Protein AF-V5EPK4-F1 (afdb_monomer_lite)

pLDDT: mean 87.99, std 13.81, range [27.52, 98.75]

Sequence (619 aa):
MPSVQQSSTKQLAFAAEDIPKECLETVSDDYEMRPLAACDYNRGFNEVLACLVETPDLGEAAWKERFDAMVAAKGTYFPIVIVSKDTDKIVAMGTIVVELKFFRGLTRIGHVEDIVVNTRLHSKGLGKIIVETVKALAVSKGCSNIILNCSDEKKPTLKHPRTQNGFSGSPYTAPPLFQQPAPLCSFSFDETRKQWQDDRCKRYYRGPPPYNNRHPHQGRAPPVSGADLNYGLERFVRRDESVPEHLDALAASLQHRTESAASEKERDELDQERRKADVVTWRGIVTKICTAYEQSAEARFSDPLNLNAMMMDGTLYLEEFASASAMTEKQRKEDDPKMLRMGYYGYSFESYCTVETEAQTREPFRPTPQKNSPVSHPAGWSGDVNTNVQWCQVVKTKLGDNRLVIGGEVDAVERNPATGREELVELKTSMQMTSAQRNPGKAAMDQERFEKKLLKFFLQSYLLGISKIVVGFRDYHGFLTTHQDFETLRIPRMVRAGQPIAGQFDHAGKPLIREQSVWEPKDALGFGDQILSFIRKTISSYSAAETAAEGGVGHGKVQHPVFRVTFQSPFEQIEIRQLSEQEVLEEAQDGGRSGERVGFLPQSFHDFVQSRARTTTQP

Foldseek 3Di:
DDDDDDDDDWAFLDDFPLFDPVLQVVDDPQKGKGGDTLPQVVQCPQVFLCQVPPRDDPDSVVVNVVSVVSSVVPLFKTKMFMAGPVRRHTFWIKIWGWDWDPPPPGAIEIEIDSGTGRVVPPDPCVSVSRVVRSVVSCVSSRHPYYHYDDDPVPADWDFQPCVVPVDPDFPFPDAFDKFFWDFLFKWKFDLVLDIGRDCQLAWAFLAFDAQQADDPPCNPDDSQWGDQLCPQLVVAAEDDPVDDPWCANVLVNLLCSLVVDPDPVSSLVSVVLVLVFQEEEALVLLLLLLCLNQLAPPRPDWRWAKWKWWDDNNHIYITGFDDPVRVVVVVVQCPPPLSVSVVSSQQSNLQLGIESDLVVSPDDFQFACAPPDPDTHHGRGHYRGHPSIWMKTWIWMDQRPGTYTHIDTFSHWYQDPVPRDIATEAEEEDEDADACVVPVVRNVVSLLVVLSVLSSVLSSCRSNNHQKYKYFYDHPSRI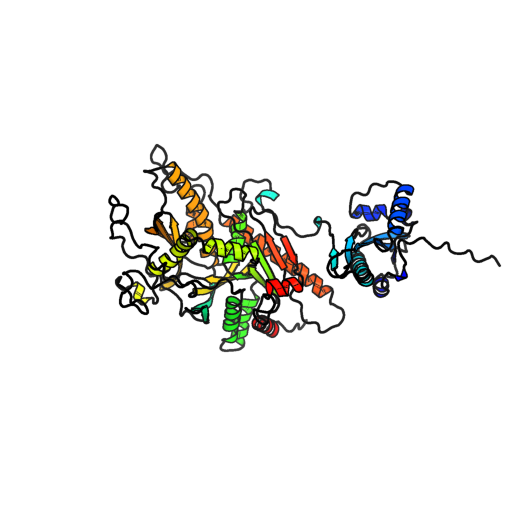GRDIDIDGSVCSQVQQAFQDFRPNDADPVRHGDGHHHGSDHSSNSSVSSVVVSVSVSVSVVVVLVVVVVVPPDDDPDDRATWMWIWIAGGVGTIIDIDTDDPVCQCVGLCVVVPNDDDRRNYHPVSSVSSVVSNDPPPDD

Radius of gyration: 31.85 Å; chains: 1; bounding box: 83×55×109 Å

Organism: Kalmanozyma brasiliensis (strain GHG001) (NCBI:txid1365824)

Secondary structure (DSSP, 8-state):
----PPP----BSS-GGGS-HHHHHTS-TTEEEEE-BTTGGGGTHHHHHTTTS------HHHHHHHHHHHHHSTTTEEEEEEEETTTTEEEEEEEEEEEE-SHHHH-EEEEEEEEEE-TTS--SSHHHHHHHHHHHHHHHTTEEEEEE---GGGS--EE-HHHHS--SS-S-SSPPPEEEEEEEEEEEE-TT--EESSSTT--EE--PPP--BPPTT-TTS-S-B--BTTTTGGGPBPP-TTS--TTHHHHHHHHHHHHT-SSHHHHHHHHHHHHT-SEEEEHHHHHHHHHGGG--TT-S----EEEEEEEETTEEEEEE---HHHHHHHHHHHHSHHHHHHHHHHHHHHHHHEESSGGGGGSPP-PBPPTT-SSPBPTT--S--BTT-EEEEEEEEEETTEEEEEEEE--EEEE-TTT--EEEEEEEEEEPPPPTTT-HHHHHHHHHHHHHHHHHHHHHHHHHT--EEEEEEE-TTSBEEEEEEEEGGGHHHHSSTTSEEEEEE-TTSPEEEPSS-S--HHHHHHHHHHHHHHHHHHHHHHHHHHHHH--SS--PPPP--EEEEEEPSS--EEEEEEPPHHHIIIIISGGGTT-SEETTEEHHHHHHHHHHSPP----

Structure (mmCIF, N/CA/C/O backbone):
data_AF-V5EPK4-F1
#
_entry.id   AF-V5EPK4-F1
#
loop_
_atom_site.group_PDB
_atom_site.id
_atom_site.type_symbol
_atom_site.label_atom_id
_atom_site.label_alt_id
_atom_site.label_comp_id
_atom_site.label_asym_id
_atom_site.label_entity_id
_atom_site.label_seq_id
_atom_site.pdbx_PDB_ins_code
_atom_site.Cartn_x
_atom_site.Cartn_y
_atom_site.Cartn_z
_atom_site.occupancy
_atom_site.B_iso_or_equiv
_atom_site.auth_seq_id
_atom_site.auth_comp_id
_atom_site.auth_asym_id
_atom_site.auth_atom_id
_atom_site.pdbx_PDB_model_num
ATOM 1 N N . MET A 1 1 ? -44.680 12.038 74.277 1.00 33.12 1 MET A N 1
ATOM 2 C CA . MET A 1 1 ? -44.237 12.410 72.920 1.00 33.12 1 MET A CA 1
ATOM 3 C C . MET A 1 1 ? -42.768 12.794 72.995 1.00 33.12 1 MET A C 1
ATOM 5 O O . MET A 1 1 ? -42.484 13.829 73.587 1.00 33.12 1 MET A O 1
ATOM 9 N N . PRO A 1 2 ? -41.836 11.954 72.521 1.00 34.66 2 PRO A N 1
ATOM 10 C CA . PRO A 1 2 ? -40.434 12.324 72.418 1.00 34.66 2 PRO A CA 1
ATOM 11 C C . PRO A 1 2 ? -40.189 13.092 71.115 1.00 34.66 2 PRO A C 1
ATOM 13 O O . PRO A 1 2 ? -40.781 12.802 70.078 1.00 34.66 2 PRO A O 1
ATOM 16 N N . SER A 1 3 ? -39.331 14.098 71.220 1.00 33.56 3 SER A N 1
ATOM 17 C CA . SER A 1 3 ? -38.898 15.023 70.179 1.00 33.56 3 SER A CA 1
ATOM 18 C C . SER A 1 3 ? -38.199 14.329 69.009 1.00 33.56 3 SER A C 1
ATOM 20 O O . SER A 1 3 ? -37.307 13.505 69.209 1.00 33.56 3 SER A O 1
ATOM 22 N N . VAL A 1 4 ? -38.565 14.744 67.797 1.00 39.53 4 VAL A N 1
ATOM 23 C CA . VAL A 1 4 ? -37.896 14.443 66.527 1.00 39.53 4 VAL A CA 1
ATOM 24 C C . VAL A 1 4 ? -36.414 14.827 66.623 1.00 39.53 4 VAL A C 1
ATOM 26 O O . VAL A 1 4 ? -36.082 16.004 66.749 1.00 39.53 4 VAL A O 1
ATOM 29 N N . GLN A 1 5 ? -35.522 13.833 66.586 1.00 35.41 5 GLN A N 1
ATOM 30 C CA . GLN A 1 5 ? -34.088 14.050 66.400 1.00 35.41 5 GLN A CA 1
ATOM 31 C C . GLN A 1 5 ? -33.848 14.592 64.987 1.00 35.41 5 GLN A C 1
ATOM 33 O O . GLN A 1 5 ? -34.225 13.970 63.995 1.00 35.41 5 GLN A O 1
ATOM 38 N N . GLN A 1 6 ? -33.220 15.765 64.911 1.00 35.62 6 GLN A N 1
ATOM 39 C CA . GLN A 1 6 ? -32.671 16.326 63.682 1.00 35.62 6 GLN A CA 1
ATOM 40 C C . GLN A 1 6 ? -31.650 15.346 63.089 1.00 35.62 6 GLN A C 1
ATOM 42 O O . GLN A 1 6 ? -30.649 15.013 63.722 1.00 35.62 6 GLN A O 1
ATOM 47 N N . SER A 1 7 ? -31.918 14.889 61.866 1.00 37.75 7 SER A N 1
ATOM 48 C CA . SER A 1 7 ? -30.961 14.180 61.020 1.00 37.75 7 SER A CA 1
ATOM 49 C C . SER A 1 7 ? -29.735 15.073 60.802 1.00 37.75 7 SER A C 1
ATOM 51 O O . SER A 1 7 ? -29.852 16.172 60.263 1.00 37.75 7 SER A O 1
ATOM 53 N N . SER A 1 8 ? -28.561 14.628 61.252 1.00 43.25 8 SER A N 1
ATOM 54 C CA . SER A 1 8 ? -27.290 15.280 60.946 1.00 43.25 8 SER A CA 1
ATOM 55 C C . SER A 1 8 ? -27.052 15.217 59.434 1.00 43.25 8 SER A C 1
ATOM 57 O O . SER A 1 8 ? -26.798 14.140 58.889 1.00 43.25 8 SER A O 1
ATOM 59 N N . THR A 1 9 ? -27.147 16.352 58.746 1.00 55.88 9 THR A N 1
ATOM 60 C CA . THR A 1 9 ? -26.858 16.473 57.312 1.00 55.88 9 THR A CA 1
ATOM 61 C C . THR A 1 9 ? -25.433 15.997 57.018 1.00 55.88 9 THR A C 1
ATOM 63 O O . THR A 1 9 ? -24.466 16.568 57.521 1.00 55.88 9 THR A O 1
ATOM 66 N N . LYS A 1 10 ? -25.302 14.930 56.220 1.00 78.00 10 LYS A N 1
ATOM 67 C CA . LYS A 1 10 ? -24.014 14.393 55.753 1.00 78.00 10 LYS A CA 1
ATOM 68 C C . LYS A 1 10 ? -23.284 15.465 54.927 1.00 78.00 10 LYS A C 1
ATOM 70 O O . LYS A 1 10 ? -23.889 16.051 54.033 1.00 78.00 10 LYS A O 1
ATOM 75 N N . GLN A 1 11 ? -21.998 15.713 55.191 1.00 92.50 11 GLN A N 1
ATOM 76 C CA . GLN A 1 11 ? -21.176 16.598 54.352 1.00 92.50 11 GLN A CA 1
ATOM 77 C C . GLN A 1 11 ? -20.850 15.878 53.036 1.00 92.50 11 GLN A C 1
ATOM 79 O O . GLN A 1 11 ? -20.139 14.872 53.044 1.00 92.50 11 GLN A O 1
ATOM 84 N N . LEU A 1 12 ? -21.382 16.385 51.925 1.00 95.62 12 LEU A N 1
ATOM 85 C CA . LEU A 1 12 ? -21.154 15.869 50.574 1.00 95.62 12 LEU A CA 1
ATOM 86 C C . LEU A 1 12 ? -20.041 16.647 49.863 1.00 95.62 12 LEU A C 1
ATOM 88 O O . LEU A 1 12 ? -19.821 17.823 50.154 1.00 95.62 12 LEU A O 1
ATOM 92 N N . ALA A 1 13 ? -19.366 15.993 48.914 1.00 95.25 13 ALA A N 1
ATOM 93 C CA . ALA A 1 13 ? -18.313 16.594 48.096 1.00 95.25 13 ALA A CA 1
ATOM 94 C C . ALA A 1 13 ? -18.831 17.766 47.241 1.00 95.25 13 ALA A C 1
ATOM 96 O O . ALA A 1 13 ? -18.125 18.748 47.025 1.00 95.25 13 ALA A O 1
ATOM 97 N N . PHE A 1 14 ? -20.082 17.667 46.786 1.00 95.50 14 PHE A N 1
ATOM 98 C CA . PHE A 1 14 ? -20.826 18.707 46.079 1.00 95.50 14 PHE A CA 1
ATOM 99 C C . PHE A 1 14 ? -22.342 18.504 46.283 1.00 95.50 14 PHE A C 1
ATOM 101 O O . PHE A 1 14 ? -22.757 17.534 46.922 1.00 95.50 14 PHE A O 1
ATOM 108 N N . ALA A 1 15 ? -23.167 19.435 45.795 1.00 94.12 15 ALA A N 1
ATOM 109 C CA . ALA A 1 15 ? -24.623 19.387 45.955 1.00 94.12 15 ALA A CA 1
ATOM 110 C C . ALA A 1 15 ? -25.222 18.178 45.213 1.00 94.12 15 ALA A C 1
ATOM 112 O O . ALA A 1 15 ? -24.902 17.945 44.051 1.00 94.12 15 ALA A O 1
ATOM 113 N N . ALA A 1 16 ? -26.095 17.404 45.862 1.00 93.38 16 ALA A N 1
ATOM 114 C CA . ALA A 1 16 ? -26.662 16.195 45.256 1.00 93.38 16 ALA A CA 1
ATOM 115 C C . ALA A 1 16 ? -27.528 16.510 44.025 1.00 93.38 16 ALA A C 1
ATOM 117 O O . ALA A 1 16 ? -27.591 15.716 43.091 1.00 93.38 16 ALA A O 1
ATOM 118 N N . GLU A 1 17 ? -28.139 17.694 44.006 1.00 92.62 17 GLU A N 1
ATOM 119 C CA . GLU A 1 17 ? -28.991 18.202 42.931 1.00 92.62 17 GLU A CA 1
ATOM 120 C C . GLU A 1 17 ? -28.216 18.501 41.641 1.00 92.62 17 GLU A C 1
ATOM 122 O O . GLU A 1 17 ? -28.827 18.664 40.587 1.00 92.62 17 GLU A O 1
ATOM 127 N N . ASP A 1 18 ? -26.883 18.572 41.714 1.00 92.75 18 ASP A N 1
ATOM 128 C CA . ASP A 1 18 ? -26.039 18.741 40.534 1.00 92.75 18 ASP A CA 1
ATOM 129 C C . ASP A 1 18 ? -25.988 17.476 39.668 1.00 92.75 18 ASP A C 1
ATOM 131 O O . ASP A 1 18 ? -25.695 17.579 38.476 1.00 92.75 18 ASP A O 1
ATOM 135 N N . ILE A 1 19 ? -26.259 16.296 40.242 1.00 94.19 19 ILE A N 1
ATOM 136 C CA . ILE A 1 19 ? -26.353 15.048 39.478 1.00 94.19 19 ILE A CA 1
ATOM 137 C C . ILE A 1 19 ? -27.656 15.084 38.660 1.00 94.19 19 ILE A C 1
ATOM 139 O O . ILE A 1 19 ? -28.734 15.202 39.252 1.00 94.19 19 ILE A O 1
ATOM 143 N N . PRO A 1 20 ? -27.602 14.964 37.318 1.00 91.81 20 PRO A N 1
ATOM 144 C CA . PRO A 1 20 ? -28.804 14.980 36.489 1.00 91.81 20 PRO A CA 1
ATOM 145 C C . PRO A 1 20 ? -29.807 13.895 36.904 1.00 91.81 20 PRO A C 1
ATOM 147 O O . PRO A 1 20 ? -29.438 12.740 37.126 1.00 91.81 20 PRO A O 1
ATOM 150 N N . LYS A 1 21 ? -31.094 14.260 36.994 1.00 90.88 21 LYS A N 1
ATOM 151 C CA . LYS A 1 21 ? -32.163 13.356 37.464 1.00 90.88 21 LYS A CA 1
ATOM 152 C C . LYS A 1 21 ? -32.293 12.098 36.608 1.00 90.88 21 LYS A C 1
ATOM 154 O O . LYS A 1 21 ? -32.414 11.009 37.153 1.00 90.88 21 LYS A O 1
ATOM 159 N N . GLU A 1 22 ? -32.181 12.254 35.293 1.00 89.75 22 GLU A N 1
ATOM 160 C CA . GLU A 1 22 ? -32.171 11.150 34.328 1.00 89.75 22 GLU A CA 1
ATOM 161 C C . GLU A 1 22 ? -31.092 10.103 34.636 1.00 89.75 22 GLU A C 1
ATOM 163 O O . GLU A 1 22 ? -31.339 8.912 34.492 1.00 89.75 22 GLU A O 1
ATOM 168 N N . CYS A 1 23 ? -29.924 10.512 35.144 1.00 88.75 23 CYS A N 1
ATOM 169 C CA . CYS A 1 23 ? -28.870 9.580 35.534 1.00 88.75 23 CYS A CA 1
ATOM 170 C C . CYS A 1 23 ? -29.236 8.801 36.805 1.00 88.75 23 CYS A C 1
ATOM 172 O O . CYS A 1 23 ? -28.946 7.609 36.894 1.00 88.75 23 CYS A O 1
ATOM 174 N N . LEU A 1 24 ? -29.895 9.444 37.777 1.00 89.06 24 LEU A N 1
ATOM 175 C CA . LEU A 1 24 ? -30.353 8.786 39.009 1.00 89.06 24 LEU A CA 1
ATOM 176 C C . LEU A 1 24 ? -31.387 7.689 38.717 1.00 89.06 24 LEU A C 1
ATOM 178 O O . LEU A 1 24 ? -31.354 6.643 39.358 1.00 89.06 24 LEU A O 1
ATOM 182 N N . GLU A 1 25 ? -32.247 7.892 37.718 1.00 89.50 25 GLU A N 1
ATOM 183 C CA . GLU A 1 25 ? -33.280 6.933 37.297 1.00 89.50 25 GLU A CA 1
ATOM 184 C C . GLU A 1 25 ? -32.710 5.685 36.596 1.00 89.50 25 GLU A C 1
ATOM 186 O O . GLU A 1 25 ? -33.386 4.661 36.510 1.00 89.50 25 GLU A O 1
ATOM 191 N N . THR A 1 26 ? -31.456 5.726 36.123 1.00 87.12 26 THR A N 1
ATOM 192 C CA . THR A 1 26 ? -30.797 4.555 35.505 1.00 87.12 26 THR A CA 1
ATOM 193 C C . THR A 1 26 ? -30.288 3.527 36.516 1.00 87.12 26 THR A C 1
ATOM 195 O O . THR A 1 26 ? -29.920 2.410 36.143 1.00 87.12 26 THR A O 1
ATOM 198 N N . VAL A 1 27 ? -30.240 3.895 37.796 1.00 86.69 27 VAL A N 1
ATOM 199 C CA . VAL A 1 27 ? -29.730 3.055 38.878 1.00 86.69 27 VAL A CA 1
ATOM 200 C C . VAL A 1 27 ? -30.884 2.227 39.440 1.00 86.69 27 VAL A C 1
ATOM 202 O O . VAL A 1 27 ? -31.911 2.775 39.822 1.00 86.69 27 VAL A O 1
ATOM 205 N N . SER A 1 28 ? -30.730 0.899 39.506 1.00 86.69 28 SER A N 1
ATOM 206 C CA . SER A 1 28 ? -31.775 0.032 40.072 1.00 86.69 28 SER A CA 1
ATOM 207 C C . SER A 1 28 ? -32.032 0.336 41.549 1.00 86.69 28 SER A C 1
ATOM 209 O O . SER A 1 28 ? -31.100 0.703 42.266 1.00 86.69 28 SER A O 1
ATOM 211 N N . ASP A 1 29 ? -33.241 0.039 42.030 1.00 88.31 29 ASP A N 1
ATOM 212 C CA . ASP A 1 29 ? -33.670 0.302 43.412 1.00 88.31 29 ASP A CA 1
ATOM 213 C C . ASP A 1 29 ? -32.755 -0.289 44.499 1.00 88.31 29 ASP A C 1
ATOM 215 O O . ASP A 1 29 ? -32.713 0.247 45.605 1.00 88.31 29 ASP A O 1
ATOM 219 N N . ASP A 1 30 ? -31.977 -1.328 44.187 1.00 89.25 30 ASP A N 1
ATOM 220 C CA . ASP A 1 30 ? -30.985 -1.946 45.082 1.00 89.25 30 ASP A CA 1
ATOM 221 C C . ASP A 1 30 ? -29.797 -1.023 45.437 1.00 89.25 30 ASP A C 1
ATOM 223 O O . ASP A 1 30 ? -29.052 -1.288 46.386 1.00 89.25 30 ASP A O 1
ATOM 227 N N . TYR A 1 31 ? -29.586 0.057 44.680 1.00 92.12 31 TYR A N 1
ATOM 228 C CA . TYR A 1 31 ? -28.440 0.950 44.837 1.00 92.12 31 TYR A CA 1
ATOM 229 C C . TYR A 1 31 ? -28.855 2.408 45.054 1.00 92.12 31 TYR A C 1
ATOM 231 O O . TYR A 1 31 ? -29.970 2.835 44.757 1.00 92.12 31 TYR A O 1
ATOM 239 N N . GLU A 1 32 ? -27.929 3.188 45.601 1.00 94.31 32 GLU A N 1
ATOM 240 C CA . GLU A 1 32 ? -28.029 4.635 45.768 1.00 94.31 32 GLU A CA 1
ATOM 241 C C . GLU A 1 32 ? -26.820 5.294 45.094 1.00 94.31 32 GLU A C 1
ATOM 243 O O . GLU A 1 32 ? -25.683 5.051 45.499 1.00 94.31 32 GLU A O 1
ATOM 248 N N . MET A 1 33 ? -27.053 6.135 44.084 1.00 95.44 33 MET A N 1
ATOM 249 C CA . MET A 1 33 ? -26.015 6.985 43.495 1.00 95.44 33 MET A CA 1
ATOM 250 C C . MET A 1 33 ? -26.058 8.380 44.115 1.00 95.44 33 MET A C 1
ATOM 252 O O . MET A 1 33 ? -27.122 8.993 44.190 1.00 95.44 33 MET A O 1
ATOM 256 N N . ARG A 1 34 ? -24.903 8.889 44.554 1.00 96.25 34 ARG A N 1
ATOM 257 C CA . ARG A 1 34 ? -24.788 10.207 45.196 1.00 96.25 34 ARG A CA 1
ATOM 258 C C . ARG A 1 34 ? -23.353 10.750 45.155 1.00 96.25 34 ARG A C 1
ATOM 260 O O . ARG A 1 34 ? -22.426 9.985 44.879 1.00 96.25 34 ARG A O 1
ATOM 267 N N . PRO A 1 35 ? -23.128 12.036 45.485 1.00 97.31 35 PRO A N 1
ATOM 268 C CA . PRO A 1 35 ? -21.781 12.542 45.725 1.00 97.31 35 PRO A CA 1
ATOM 269 C C . PRO A 1 35 ? -21.079 11.776 46.857 1.00 97.31 35 PRO A C 1
ATOM 271 O O . PRO A 1 35 ? -21.729 11.294 47.797 1.00 97.31 35 PRO A O 1
ATOM 274 N N . LEU A 1 36 ? -19.747 11.704 46.791 1.00 96.69 36 LEU A N 1
ATOM 275 C CA . LEU A 1 36 ? -18.919 11.189 47.884 1.00 96.69 36 LEU A CA 1
ATOM 276 C C . LEU A 1 36 ? -19.200 11.979 49.174 1.00 96.69 36 LEU A C 1
ATOM 278 O O . LEU A 1 36 ? -19.302 13.206 49.148 1.00 96.69 36 LEU A O 1
ATOM 282 N N . ALA A 1 37 ? -19.323 11.289 50.302 1.00 95.75 37 ALA A N 1
ATOM 283 C CA . ALA A 1 37 ? -19.610 11.880 51.605 1.00 95.75 37 ALA A CA 1
ATOM 284 C C . ALA A 1 37 ? -18.423 11.739 52.557 1.00 95.75 37 ALA A C 1
ATOM 286 O O . ALA A 1 37 ? -17.725 10.733 52.531 1.00 95.75 37 ALA A O 1
ATOM 287 N N . ALA A 1 38 ? -18.268 12.683 53.488 1.00 92.94 38 ALA A N 1
ATOM 288 C CA . ALA A 1 38 ? -17.193 12.696 54.487 1.00 92.94 38 ALA A CA 1
ATOM 289 C C . ALA A 1 38 ? -17.141 11.456 55.410 1.00 92.94 38 ALA A C 1
ATOM 291 O O . ALA A 1 38 ? -16.162 11.263 56.117 1.00 92.94 38 ALA A O 1
ATOM 292 N N . CYS A 1 39 ? -18.192 10.636 55.459 1.00 90.88 39 CYS A N 1
ATOM 293 C CA . CYS A 1 39 ? -18.234 9.409 56.261 1.00 90.88 39 CYS A CA 1
ATOM 294 C C . CYS A 1 39 ? -17.989 8.129 55.441 1.00 90.88 39 CYS A C 1
ATOM 296 O O . CYS A 1 39 ? -18.067 7.027 55.987 1.00 90.88 39 CYS A O 1
ATOM 298 N N . ASP A 1 40 ? -17.686 8.257 54.146 1.00 94.31 40 ASP A N 1
ATOM 299 C CA . ASP A 1 40 ? -17.531 7.123 53.230 1.00 94.31 40 ASP A CA 1
ATOM 300 C C . ASP A 1 40 ? -16.226 6.339 53.414 1.00 94.31 40 ASP A C 1
ATOM 302 O O . ASP A 1 40 ? -16.119 5.224 52.899 1.00 94.31 40 ASP A O 1
ATOM 306 N N . TYR A 1 41 ? -15.286 6.849 54.217 1.00 91.56 41 TYR A N 1
ATOM 307 C CA . TYR A 1 41 ? -14.098 6.106 54.648 1.00 91.56 41 TYR A CA 1
ATOM 308 C C . TYR A 1 41 ? -14.464 4.699 55.161 1.00 91.56 41 TYR A C 1
ATOM 310 O O . TYR A 1 41 ? -13.964 3.691 54.664 1.00 91.56 41 TYR A O 1
ATOM 318 N N . ASN A 1 42 ? -15.454 4.612 56.058 1.00 89.69 42 ASN A N 1
ATOM 319 C CA . ASN A 1 42 ? -15.895 3.352 56.673 1.00 89.69 42 ASN A CA 1
ATOM 320 C C . ASN A 1 42 ? -16.788 2.484 55.753 1.00 89.69 42 ASN A C 1
ATOM 322 O O . ASN A 1 42 ? -17.117 1.333 56.072 1.00 89.69 42 ASN A O 1
ATOM 326 N N . ARG A 1 43 ? -17.173 3.005 54.581 1.00 91.94 43 ARG A N 1
ATOM 327 C CA . ARG A 1 43 ? -18.036 2.322 53.601 1.00 91.94 43 ARG A CA 1
ATOM 328 C C . ARG A 1 43 ? -17.261 1.599 52.498 1.00 91.94 43 ARG A C 1
ATOM 330 O O . ARG A 1 43 ? -17.871 1.150 51.532 1.00 91.94 43 ARG A O 1
ATOM 337 N N . GLY A 1 44 ? -15.950 1.431 52.664 1.00 88.50 44 GLY A N 1
ATOM 338 C CA . GLY A 1 44 ? -15.115 0.659 51.741 1.00 88.50 44 GLY A CA 1
ATOM 339 C C . GLY A 1 44 ? -14.637 1.453 50.524 1.00 88.50 44 GLY A C 1
ATOM 340 O O . GLY A 1 44 ? -14.362 0.857 49.490 1.00 88.50 44 GLY A O 1
ATOM 341 N N . PHE A 1 45 ? -14.518 2.784 50.621 1.00 90.81 45 PHE A N 1
ATOM 342 C CA . PHE A 1 45 ? -13.989 3.612 49.528 1.00 90.81 45 PHE A CA 1
ATOM 343 C C . PHE A 1 45 ? -12.615 3.118 49.039 1.00 90.81 45 PHE A C 1
ATOM 345 O O . PHE A 1 45 ? -12.445 2.843 47.853 1.00 90.81 45 PHE A O 1
ATOM 352 N N . ASN A 1 46 ? -11.664 2.918 49.961 1.00 89.31 46 ASN A N 1
ATOM 353 C CA . ASN A 1 46 ? -10.322 2.424 49.631 1.00 89.31 46 ASN A CA 1
ATOM 354 C C . ASN A 1 46 ? -10.355 0.999 49.050 1.00 89.31 46 ASN A C 1
ATOM 356 O O . ASN A 1 46 ? -9.575 0.686 48.160 1.00 89.31 46 ASN A O 1
ATOM 360 N N . GLU A 1 47 ? -11.277 0.144 49.507 1.00 88.69 47 GLU A N 1
ATOM 361 C CA . GLU A 1 47 ? -11.439 -1.229 48.996 1.00 88.69 47 GLU A CA 1
ATOM 362 C C . GLU A 1 47 ? -11.895 -1.235 47.529 1.00 88.69 47 GLU A C 1
ATOM 364 O O . GLU A 1 47 ? -11.438 -2.053 46.728 1.00 88.69 47 GLU A O 1
ATOM 369 N N . VAL A 1 48 ? -12.788 -0.311 47.167 1.00 89.44 48 VAL A N 1
ATOM 370 C CA . VAL A 1 48 ? -13.260 -0.142 45.790 1.00 89.44 48 VAL A CA 1
ATOM 371 C C . VAL A 1 48 ? -12.168 0.469 44.922 1.00 89.44 48 VAL A C 1
ATOM 373 O O . VAL A 1 48 ? -11.902 -0.055 43.845 1.00 89.44 48 VAL A O 1
ATOM 376 N N . LEU A 1 49 ? -11.490 1.518 45.395 1.00 88.56 49 LEU A N 1
ATOM 377 C CA . LEU A 1 49 ? -10.394 2.155 44.660 1.00 88.56 49 LEU A CA 1
ATOM 378 C C . LEU A 1 49 ? -9.207 1.199 44.438 1.00 88.56 49 LEU A C 1
ATOM 380 O O . LEU A 1 49 ? -8.610 1.203 43.363 1.00 88.56 49 LEU A O 1
ATOM 384 N N . ALA A 1 50 ? -8.947 0.290 45.384 1.00 87.50 50 ALA A N 1
ATOM 385 C CA . ALA A 1 50 ? -7.945 -0.768 45.250 1.00 87.50 50 ALA A CA 1
ATOM 386 C C . ALA A 1 50 ? -8.216 -1.747 44.089 1.00 87.50 50 ALA A C 1
ATOM 388 O O . ALA A 1 50 ? -7.318 -2.483 43.683 1.00 87.50 50 ALA A O 1
ATOM 389 N N . CYS A 1 51 ? -9.432 -1.764 43.527 1.00 82.69 51 CYS A N 1
ATOM 390 C CA . CYS A 1 51 ? -9.732 -2.513 42.303 1.00 82.69 51 CYS A CA 1
ATOM 391 C C . CYS A 1 51 ? -9.193 -1.827 41.031 1.00 82.69 51 CYS A C 1
ATOM 393 O O . CYS A 1 51 ? -9.180 -2.460 39.976 1.00 82.69 51 CYS A O 1
ATOM 395 N N . LEU A 1 52 ? -8.792 -0.552 41.113 1.00 79.88 52 LEU A N 1
ATOM 396 C CA . LEU A 1 52 ? -8.221 0.232 40.014 1.00 79.88 52 LEU A CA 1
ATOM 397 C C . LEU A 1 52 ? -6.696 0.339 40.110 1.00 79.88 52 LEU A C 1
ATOM 399 O O . LEU A 1 52 ? -6.012 0.184 39.104 1.00 79.88 52 LEU A O 1
ATOM 403 N N . VAL A 1 53 ? -6.171 0.623 41.303 1.00 78.81 53 VAL A N 1
ATOM 404 C CA . VAL A 1 53 ? -4.741 0.871 41.540 1.00 78.81 53 VAL A CA 1
ATOM 405 C C . VAL A 1 53 ? -4.361 0.507 42.973 1.00 78.81 53 VAL A C 1
ATOM 407 O O . VAL A 1 53 ? -5.205 0.550 43.868 1.00 78.81 53 VAL A O 1
ATOM 410 N N . GLU A 1 54 ? -3.092 0.167 43.217 1.00 83.62 54 GLU A N 1
ATOM 411 C CA . GLU A 1 54 ? -2.587 -0.046 44.576 1.00 83.62 54 GLU A CA 1
ATOM 412 C C . GLU A 1 54 ? -2.889 1.180 45.454 1.00 83.62 54 GLU A C 1
ATOM 414 O O . GLU A 1 54 ? -2.406 2.283 45.208 1.00 83.62 54 GLU A O 1
ATOM 419 N N . THR A 1 55 ? -3.733 0.975 46.467 1.00 85.69 55 THR A N 1
ATOM 420 C CA . THR A 1 55 ? -4.267 2.042 47.321 1.00 85.69 55 THR A CA 1
ATOM 421 C C . THR A 1 55 ? -3.947 1.710 48.780 1.00 85.69 55 THR A C 1
ATOM 423 O O . THR A 1 55 ? -4.731 1.017 49.433 1.00 85.69 55 THR A O 1
ATOM 426 N N . PRO A 1 56 ? -2.783 2.137 49.306 1.00 87.06 56 PRO A N 1
ATOM 427 C CA . PRO A 1 56 ? -2.442 1.924 50.707 1.00 87.06 56 PRO A CA 1
ATOM 428 C C . PRO A 1 56 ? -3.375 2.736 51.612 1.00 87.06 56 PRO A C 1
ATOM 430 O O . PRO A 1 56 ? -3.636 3.913 51.357 1.00 87.06 56 PRO A O 1
ATOM 433 N N . ASP A 1 57 ? -3.864 2.120 52.688 1.00 89.94 57 ASP A N 1
ATOM 434 C CA . ASP A 1 57 ? -4.666 2.825 53.686 1.00 89.94 57 ASP A CA 1
ATOM 435 C C . ASP A 1 57 ? -3.766 3.694 54.576 1.00 89.94 57 ASP A C 1
ATOM 437 O O . ASP A 1 57 ? -2.934 3.189 55.333 1.00 89.94 57 ASP A O 1
ATOM 441 N N . LEU A 1 58 ? -3.927 5.013 54.464 1.00 90.81 58 LEU A N 1
ATOM 442 C CA . LEU A 1 58 ? -3.184 6.013 55.235 1.00 90.81 58 LEU A CA 1
ATOM 443 C C . LEU A 1 58 ? -3.940 6.476 56.497 1.00 90.81 58 LEU A C 1
ATOM 445 O O . LEU A 1 58 ? -3.456 7.354 57.213 1.00 90.81 58 LEU A O 1
ATOM 449 N N . GLY A 1 59 ? -5.112 5.895 56.779 1.00 93.44 59 GLY A N 1
ATOM 450 C CA . GLY A 1 59 ? -5.948 6.205 57.936 1.00 93.44 59 GLY A CA 1
ATOM 451 C C . GLY A 1 59 ? -7.003 7.294 57.695 1.00 93.44 59 GLY A C 1
ATOM 452 O O . GLY A 1 59 ? -6.879 8.150 56.814 1.00 93.44 59 GLY A O 1
ATOM 453 N N . GLU A 1 60 ? -8.042 7.294 58.539 1.00 93.06 60 GLU A N 1
ATOM 454 C CA . GLU A 1 60 ? -9.228 8.163 58.419 1.00 93.06 60 GLU A CA 1
ATOM 455 C C . GLU A 1 60 ? -8.888 9.660 58.430 1.00 93.06 60 GLU A C 1
ATOM 457 O O . GLU A 1 60 ? -9.492 10.440 57.695 1.00 93.06 60 GLU A O 1
ATOM 462 N N . ALA A 1 61 ? -7.888 10.068 59.218 1.00 92.81 61 ALA A N 1
ATOM 463 C CA . ALA A 1 61 ? -7.460 11.464 59.298 1.00 92.81 61 ALA A CA 1
ATOM 464 C C . ALA A 1 61 ? -6.897 11.977 57.960 1.00 92.81 61 ALA A C 1
ATOM 466 O O . ALA A 1 61 ? -7.303 13.042 57.496 1.00 92.81 61 ALA A O 1
ATOM 467 N N . ALA A 1 62 ? -6.022 11.199 57.312 1.00 93.50 62 ALA A N 1
ATOM 468 C CA . ALA A 1 62 ? -5.443 11.547 56.014 1.00 93.50 62 ALA A CA 1
ATOM 469 C C . ALA A 1 62 ? -6.504 11.532 54.901 1.00 93.50 62 ALA A C 1
ATOM 471 O O . ALA A 1 62 ? -6.522 12.402 54.026 1.00 93.50 62 ALA A O 1
ATOM 472 N N . TRP A 1 63 ? -7.432 10.572 54.958 1.00 93.88 63 TRP A N 1
ATOM 473 C CA . TRP A 1 63 ? -8.575 10.523 54.048 1.00 93.88 63 TRP A CA 1
ATOM 474 C C . TRP A 1 63 ? -9.468 11.765 54.201 1.00 93.88 63 TRP A C 1
ATOM 476 O O . TRP A 1 63 ? -9.834 12.392 53.205 1.00 93.88 63 TRP A O 1
ATOM 486 N N . LYS A 1 64 ? -9.771 12.173 55.442 1.00 94.44 64 LYS A N 1
ATOM 487 C CA . LYS A 1 64 ? -10.616 13.341 55.727 1.00 94.44 64 LYS A CA 1
ATOM 488 C C . LYS A 1 64 ? -9.957 14.640 55.275 1.00 94.44 64 LYS A C 1
ATOM 490 O O . LYS A 1 64 ? -10.631 15.474 54.677 1.00 94.44 64 LYS A O 1
ATOM 495 N N . GLU A 1 65 ? -8.651 14.782 55.493 1.00 96.06 65 GLU A N 1
ATOM 496 C CA . GLU A 1 65 ? -7.865 15.911 54.986 1.00 96.06 65 GLU A CA 1
ATOM 497 C C . GLU A 1 65 ? -7.956 16.011 53.455 1.00 96.06 65 GLU A C 1
ATOM 499 O O . GLU A 1 65 ? -8.208 17.090 52.910 1.00 96.06 65 GLU A O 1
ATOM 504 N N . ARG A 1 66 ? -7.834 14.879 52.745 1.00 95.38 66 ARG A N 1
ATOM 505 C CA . ARG A 1 66 ? -7.986 14.835 51.283 1.00 95.38 66 ARG A CA 1
ATOM 506 C C . ARG A 1 66 ? -9.396 15.225 50.839 1.00 95.38 66 ARG A C 1
ATOM 508 O O . ARG A 1 66 ? -9.531 16.020 49.909 1.00 95.38 66 ARG A O 1
ATOM 515 N N . PHE A 1 67 ? -10.423 14.682 51.490 1.00 95.94 67 PHE A N 1
ATOM 516 C CA . PHE A 1 67 ? -11.819 15.010 51.205 1.00 95.94 67 PHE A CA 1
ATOM 517 C C . PHE A 1 67 ? -12.088 16.512 51.391 1.00 95.94 67 PHE A C 1
ATOM 519 O O . PHE A 1 67 ? -12.663 17.154 50.512 1.00 95.94 67 PHE A O 1
ATOM 526 N N . ASP A 1 68 ? -11.609 17.099 52.490 1.00 96.12 68 ASP A N 1
ATOM 527 C CA . ASP A 1 68 ? -11.786 18.525 52.775 1.00 96.12 68 ASP A CA 1
ATOM 528 C C . ASP A 1 68 ? -11.064 19.415 51.759 1.00 96.12 68 ASP A C 1
ATOM 530 O O . ASP A 1 68 ? -11.617 20.430 51.330 1.00 96.12 68 ASP A O 1
ATOM 534 N N . ALA A 1 69 ? -9.872 19.016 51.305 1.00 96.88 69 ALA A N 1
ATOM 535 C CA . ALA A 1 69 ? -9.160 19.717 50.240 1.00 96.88 69 ALA A CA 1
ATOM 536 C C . ALA A 1 69 ? -9.936 19.698 48.908 1.00 96.88 69 ALA A C 1
ATOM 538 O O . ALA A 1 69 ? -9.997 20.719 48.219 1.00 96.88 69 ALA A O 1
ATOM 539 N N . MET A 1 70 ? -10.569 18.570 48.556 1.00 95.50 70 MET A N 1
ATOM 540 C CA . MET A 1 70 ? -11.417 18.469 47.358 1.00 95.50 70 MET A CA 1
ATOM 541 C C . MET A 1 70 ? -12.660 19.360 47.463 1.00 95.50 70 MET A C 1
ATOM 543 O O . MET A 1 70 ? -12.969 20.086 46.520 1.00 95.50 70 MET A O 1
ATOM 547 N N . VAL A 1 71 ? -13.331 19.371 48.621 1.00 95.31 71 VAL A N 1
ATOM 548 C CA . VAL A 1 71 ? -14.487 20.248 48.888 1.00 95.31 71 VAL A CA 1
ATOM 549 C C . VAL A 1 71 ? -14.097 21.729 48.829 1.00 95.31 71 VAL A C 1
ATOM 551 O O . VAL A 1 71 ? -14.855 22.561 48.322 1.00 95.31 71 VAL A O 1
ATOM 554 N N . ALA A 1 72 ? -12.912 22.082 49.334 1.00 95.62 72 ALA A N 1
ATOM 555 C CA . ALA A 1 72 ? -12.401 23.450 49.302 1.00 95.62 72 ALA A CA 1
ATOM 556 C C . ALA A 1 72 ? -12.097 23.935 47.871 1.00 95.62 72 ALA A C 1
ATOM 558 O O . ALA A 1 72 ? -12.271 25.121 47.575 1.00 95.62 72 ALA A O 1
ATOM 559 N N . ALA A 1 73 ? -11.710 23.029 46.966 1.00 94.56 73 ALA A N 1
ATOM 560 C CA . ALA A 1 73 ? -11.482 23.292 45.545 1.00 94.56 73 ALA A CA 1
ATOM 561 C C . ALA A 1 73 ? -12.804 23.388 44.752 1.00 94.56 73 ALA A C 1
ATOM 563 O O . ALA A 1 73 ? -13.080 22.615 43.827 1.00 94.56 73 ALA A O 1
ATOM 564 N N . LYS A 1 74 ? -13.641 24.363 45.127 1.00 91.25 74 LYS A N 1
ATOM 565 C CA . LYS A 1 74 ? -14.988 24.567 44.575 1.00 91.25 74 LYS A CA 1
ATOM 566 C C . LYS A 1 74 ? -14.991 24.576 43.047 1.00 91.25 74 LYS A C 1
ATOM 568 O O . LYS A 1 74 ? -14.255 25.329 42.416 1.00 91.25 74 LYS A O 1
ATOM 573 N N . GLY A 1 75 ? -15.872 23.766 42.466 1.00 91.00 75 GLY A N 1
ATOM 574 C CA . GLY A 1 75 ? -16.058 23.681 41.018 1.00 91.00 75 GLY A CA 1
ATOM 575 C C . GLY A 1 75 ? -14.988 22.880 40.274 1.00 91.00 75 GLY A C 1
ATOM 576 O O . GLY A 1 75 ? -15.018 22.893 39.050 1.00 91.00 75 GLY A O 1
ATOM 577 N N . THR A 1 76 ? -14.071 22.210 40.983 1.00 95.81 76 THR A N 1
ATOM 578 C CA . THR A 1 76 ? -12.981 21.430 40.370 1.00 95.81 76 THR A CA 1
ATOM 579 C C . THR A 1 76 ? -13.256 19.929 40.408 1.00 95.81 76 THR A C 1
ATOM 581 O O . THR A 1 76 ? -13.185 19.290 39.368 1.00 95.81 76 THR A O 1
ATOM 584 N N . TYR A 1 77 ? -13.588 19.357 41.569 1.00 96.75 77 TYR A N 1
ATOM 585 C CA . TYR A 1 77 ? -13.738 17.906 41.738 1.00 96.75 77 TYR A CA 1
ATOM 586 C C . TYR A 1 77 ? -15.193 17.520 41.985 1.00 96.75 77 TYR A C 1
ATOM 588 O O . TYR A 1 77 ? -15.835 18.063 42.884 1.00 96.75 77 TYR A O 1
ATOM 596 N N . PHE A 1 78 ? -15.687 16.534 41.237 1.00 96.88 78 PHE A N 1
ATOM 597 C CA . PHE A 1 78 ? -17.033 15.994 41.412 1.00 96.88 78 PHE A CA 1
ATOM 598 C C . PHE A 1 78 ? -17.001 14.457 41.503 1.00 96.88 78 PHE A C 1
ATOM 600 O O . PHE A 1 78 ? -17.313 13.768 40.528 1.00 96.88 78 PHE A O 1
ATOM 607 N N . PRO A 1 79 ? -16.587 13.901 42.657 1.00 96.75 79 PRO A N 1
ATOM 608 C CA . PRO A 1 79 ? -16.559 12.460 42.885 1.00 96.75 79 PRO A CA 1
ATOM 609 C C . PRO A 1 79 ? -17.960 11.910 43.195 1.00 96.75 79 PRO A C 1
ATOM 611 O O . PRO A 1 79 ? -18.635 12.356 44.129 1.00 96.75 79 PRO A O 1
ATOM 614 N N . ILE A 1 80 ? -18.381 10.910 42.429 1.00 96.56 80 ILE A N 1
ATOM 615 C CA . ILE A 1 80 ? -19.661 10.205 42.547 1.00 96.56 80 ILE A CA 1
ATOM 616 C C . ILE A 1 80 ? -19.398 8.787 43.042 1.00 96.56 80 ILE A C 1
ATOM 618 O O . ILE A 1 80 ? -18.438 8.140 42.625 1.00 96.56 80 ILE A O 1
ATOM 622 N N . VAL A 1 81 ? -20.278 8.288 43.907 1.00 96.19 81 VAL A N 1
ATOM 623 C CA . VAL A 1 81 ? -20.266 6.906 44.388 1.00 96.19 81 VAL A CA 1
ATOM 624 C C . VAL A 1 81 ? -21.628 6.250 44.187 1.00 96.19 81 VAL A C 1
ATOM 626 O O . VAL A 1 81 ? -22.668 6.907 44.258 1.00 96.19 81 VAL A O 1
ATOM 629 N N . ILE A 1 82 ? -21.617 4.936 43.975 1.00 94.69 82 ILE A N 1
ATOM 630 C CA . ILE A 1 82 ? -22.800 4.078 44.057 1.00 94.69 82 ILE A CA 1
ATOM 631 C C . ILE A 1 82 ? -22.645 3.191 45.288 1.00 94.69 82 ILE A C 1
ATOM 633 O O . ILE A 1 82 ? -21.643 2.487 45.437 1.00 94.69 82 ILE A O 1
ATOM 637 N N . VAL A 1 83 ? -23.644 3.224 46.163 1.00 93.88 83 VAL A N 1
ATOM 638 C CA . VAL A 1 83 ? -23.716 2.459 47.410 1.00 93.88 83 VAL A CA 1
ATOM 639 C C . VAL A 1 83 ? -24.763 1.361 47.260 1.00 93.88 83 VAL A C 1
ATOM 641 O O . VAL A 1 83 ? -25.869 1.608 46.787 1.00 93.88 83 VAL A O 1
ATOM 644 N N . SER A 1 84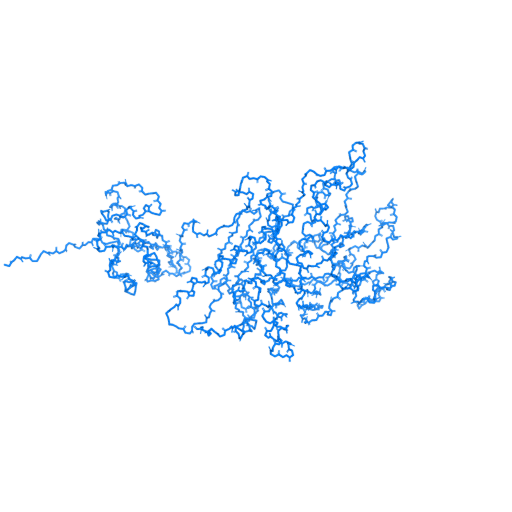 ? -24.421 0.143 47.667 1.00 91.88 84 SER A N 1
ATOM 645 C CA . SER A 1 84 ? -25.373 -0.964 47.804 1.00 91.88 84 SER A CA 1
ATOM 646 C C . SER A 1 84 ? -26.222 -0.765 49.055 1.00 91.88 84 SER A C 1
ATOM 648 O O . SER A 1 84 ? -25.668 -0.656 50.152 1.00 91.88 84 SER A O 1
ATOM 650 N N . LYS A 1 85 ? -27.554 -0.732 48.914 1.00 90.69 85 LYS A N 1
ATOM 651 C CA . LYS A 1 85 ? -28.464 -0.555 50.059 1.00 90.69 85 LYS A CA 1
ATOM 652 C C . LYS A 1 85 ? -28.462 -1.766 50.992 1.00 90.69 85 LYS A C 1
ATOM 654 O O . LYS A 1 85 ? -28.593 -1.590 52.199 1.00 90.69 85 LYS A O 1
ATOM 659 N N . ASP A 1 86 ? -28.236 -2.963 50.453 1.00 89.75 86 ASP A N 1
ATOM 660 C CA . ASP A 1 86 ? -28.217 -4.210 51.228 1.00 89.75 86 ASP A CA 1
ATOM 661 C C . ASP A 1 86 ? -27.000 -4.317 52.152 1.00 89.75 86 ASP A C 1
ATOM 663 O O . ASP A 1 86 ? -27.087 -4.849 53.257 1.00 89.75 86 ASP A O 1
ATOM 667 N N . THR A 1 87 ? -25.842 -3.831 51.696 1.00 89.75 87 THR A N 1
ATOM 668 C CA . THR A 1 87 ? -24.564 -3.998 52.407 1.00 89.75 87 THR A CA 1
ATOM 669 C C . THR A 1 87 ? -24.041 -2.710 53.037 1.00 89.75 87 THR A C 1
ATOM 671 O O . THR A 1 87 ? -23.074 -2.762 53.792 1.00 89.75 87 THR A O 1
ATOM 674 N N . ASP A 1 88 ? -24.643 -1.561 52.720 1.00 92.62 88 ASP A N 1
ATOM 675 C CA . ASP A 1 88 ? -24.178 -0.212 53.076 1.00 92.62 88 ASP A CA 1
ATOM 676 C C . ASP A 1 88 ? -22.703 0.052 52.695 1.00 92.62 88 ASP A C 1
ATOM 678 O O . ASP A 1 88 ? -21.985 0.818 53.345 1.00 92.62 88 ASP A O 1
ATOM 682 N N . LYS A 1 89 ? -22.235 -0.590 51.616 1.00 92.88 89 LYS A N 1
ATOM 683 C CA . LYS A 1 89 ? -20.875 -0.448 51.076 1.00 92.88 89 LYS A CA 1
ATOM 684 C C . LYS A 1 89 ? -20.883 0.232 49.715 1.00 92.88 89 LYS A C 1
ATOM 686 O O . LYS A 1 89 ? -21.810 0.050 48.924 1.00 92.88 89 LYS A O 1
ATOM 691 N N . ILE A 1 90 ? -19.832 0.998 49.434 1.00 93.88 90 ILE A N 1
ATOM 692 C CA . ILE A 1 90 ? -19.575 1.533 48.096 1.00 93.88 90 ILE A CA 1
ATOM 693 C C . ILE A 1 90 ? -19.246 0.356 47.179 1.00 93.88 90 ILE A C 1
ATOM 695 O O . ILE A 1 90 ? -18.505 -0.554 47.548 1.00 93.88 90 ILE A O 1
ATOM 699 N N . VAL A 1 91 ? -19.833 0.363 45.987 1.00 92.50 91 VAL A N 1
ATOM 700 C CA . VAL A 1 91 ? -19.655 -0.690 44.979 1.00 92.50 91 VAL A CA 1
ATOM 701 C C . VAL A 1 91 ? -19.148 -0.152 43.647 1.00 92.50 91 VAL A C 1
ATOM 703 O O . VAL A 1 91 ? -18.621 -0.922 42.849 1.00 92.50 91 VAL A O 1
ATOM 706 N N . ALA A 1 92 ? -19.265 1.154 43.406 1.00 92.81 92 ALA A N 1
ATOM 707 C CA . ALA A 1 92 ? -18.653 1.829 42.270 1.00 92.81 92 ALA A CA 1
ATOM 708 C C . ALA A 1 92 ? -18.355 3.292 42.603 1.00 92.81 92 ALA A C 1
ATOM 710 O O . ALA A 1 92 ? -19.015 3.882 43.462 1.00 92.81 92 ALA A O 1
ATOM 711 N N . MET A 1 93 ? -17.391 3.877 41.899 1.00 93.56 93 MET A N 1
ATOM 712 C CA . MET A 1 93 ? -17.104 5.307 41.950 1.00 93.56 93 MET A CA 1
ATOM 713 C C . MET A 1 93 ? -16.579 5.819 40.607 1.00 93.56 93 MET A C 1
ATOM 715 O O . MET A 1 93 ? -16.160 5.039 39.749 1.00 93.56 93 MET A O 1
ATOM 719 N N . GLY A 1 94 ? -16.631 7.134 40.443 1.00 94.19 94 GLY A N 1
ATOM 720 C CA . GLY A 1 94 ? -16.047 7.858 39.324 1.00 94.19 94 GLY A CA 1
ATOM 721 C C . GLY A 1 94 ? -15.972 9.344 39.628 1.00 94.19 94 GLY A C 1
ATOM 722 O O . GLY A 1 94 ? -16.794 9.864 40.382 1.00 94.19 94 GLY A O 1
ATOM 723 N N . THR A 1 95 ? -15.011 10.033 39.030 1.00 95.12 95 THR A N 1
ATOM 724 C CA . THR A 1 95 ? -14.781 11.459 39.264 1.00 95.12 95 THR A CA 1
ATOM 725 C C . THR A 1 95 ? -14.764 12.202 37.935 1.00 95.12 95 THR A C 1
ATOM 727 O O . THR A 1 95 ? -14.155 11.751 36.971 1.00 95.12 95 THR A O 1
ATOM 730 N N . ILE A 1 96 ? -15.405 13.371 37.877 1.00 95.25 96 ILE A N 1
ATOM 731 C CA . ILE A 1 96 ? -15.119 14.366 36.836 1.00 95.25 96 ILE A CA 1
ATOM 732 C C . ILE A 1 96 ? -14.315 15.510 37.451 1.00 95.25 96 ILE A C 1
ATOM 734 O O . ILE A 1 96 ? -14.724 16.098 38.457 1.00 95.25 96 ILE A O 1
ATOM 738 N N . VAL A 1 97 ? -13.163 15.809 36.851 1.00 96.12 97 VAL A N 1
ATOM 739 C CA . VAL A 1 97 ? -12.308 16.946 37.205 1.00 96.12 97 VAL A CA 1
ATOM 740 C C . VAL A 1 97 ? -12.483 18.040 36.160 1.00 96.12 97 VAL A C 1
ATOM 742 O O . VAL A 1 97 ? -12.257 17.821 34.974 1.00 96.12 97 VAL A O 1
ATOM 745 N N . VAL A 1 98 ? -12.889 19.230 36.585 1.00 95.06 98 VAL A N 1
ATOM 746 C CA . VAL A 1 98 ? -13.099 20.379 35.702 1.00 95.06 98 VAL A CA 1
ATOM 747 C C . VAL A 1 98 ? -11.858 21.262 35.707 1.00 95.06 98 VAL A C 1
ATOM 749 O O . VAL A 1 98 ? -11.514 21.887 36.708 1.00 95.06 98 VAL A O 1
ATOM 752 N N . GLU A 1 99 ? -11.202 21.343 34.556 1.00 93.25 99 GLU A N 1
ATOM 753 C CA . GLU A 1 99 ? -10.048 22.198 34.315 1.00 93.25 99 GLU A CA 1
ATOM 754 C C . GLU A 1 99 ? -10.462 23.494 33.601 1.00 93.25 99 GLU A C 1
ATOM 756 O O . GLU A 1 99 ? -11.202 23.478 32.614 1.00 93.25 99 GLU A O 1
ATOM 761 N N . LEU A 1 100 ? -9.942 24.632 34.067 1.00 92.6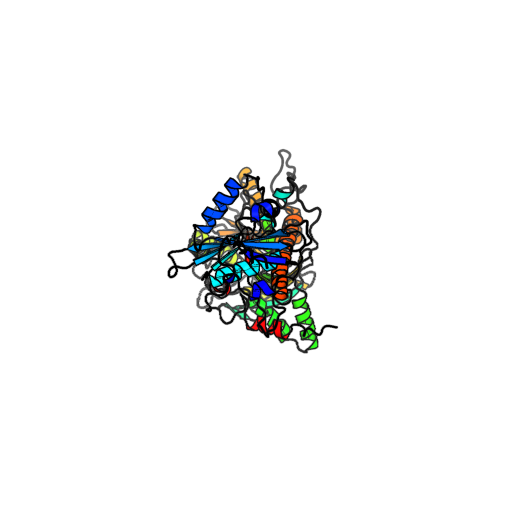9 100 LEU A N 1
ATOM 762 C CA . LEU A 1 100 ? -10.169 25.946 33.462 1.00 92.69 100 LEU A CA 1
ATOM 763 C C . LEU A 1 100 ? -9.038 26.289 32.477 1.00 92.69 100 LEU A C 1
ATOM 765 O O . LEU A 1 100 ? -7.862 26.227 32.836 1.00 92.69 100 LEU A O 1
ATOM 769 N N . LYS A 1 101 ? -9.376 26.692 31.245 1.00 85.94 101 LYS A N 1
ATOM 770 C CA . LYS A 1 101 ? -8.408 27.078 30.202 1.00 85.94 101 LYS A CA 1
ATOM 771 C C . LYS A 1 101 ? -8.618 28.524 29.748 1.00 85.94 101 LYS A C 1
ATOM 773 O O . LYS A 1 101 ? -9.738 29.013 29.690 1.00 85.94 101 LYS A O 1
ATOM 778 N N . PHE A 1 102 ? -7.535 29.202 29.354 1.00 83.25 102 PHE A N 1
ATOM 779 C CA . PHE A 1 102 ? -7.588 30.586 28.847 1.00 83.25 102 PHE A CA 1
ATOM 780 C C . PHE A 1 102 ? -7.960 30.700 27.361 1.00 83.25 102 PHE A C 1
ATOM 782 O O . PHE A 1 102 ? -8.405 31.755 26.913 1.00 83.25 102 PHE A O 1
ATOM 789 N N . PHE A 1 103 ? -7.775 29.638 26.575 1.00 70.81 103 PHE A N 1
ATOM 790 C CA . PHE A 1 103 ? -8.052 29.657 25.139 1.00 70.81 103 PHE A CA 1
ATOM 791 C C . PHE A 1 103 ? -9.542 29.427 24.832 1.00 70.81 103 PHE A C 1
ATOM 793 O O . PHE A 1 103 ? -10.303 28.977 25.689 1.00 70.81 103 PHE A O 1
ATOM 800 N N . ARG A 1 104 ? -9.950 29.731 23.588 1.00 69.38 104 ARG A N 1
ATOM 801 C CA . ARG A 1 104 ? -11.323 29.533 23.075 1.00 69.38 104 ARG A CA 1
ATOM 802 C C . ARG A 1 104 ? -12.399 30.122 24.007 1.00 69.38 104 ARG A C 1
ATOM 804 O O . ARG A 1 104 ? -13.373 29.463 24.343 1.00 69.38 104 ARG A O 1
ATOM 811 N N . GLY A 1 105 ? -12.202 31.363 24.456 1.00 74.00 105 GLY A N 1
ATOM 812 C CA . GLY A 1 105 ? -13.210 32.088 25.238 1.00 74.00 105 GLY A CA 1
ATOM 813 C C . GLY A 1 105 ? -13.425 31.554 26.658 1.00 74.00 105 GLY A C 1
ATOM 814 O O . GLY A 1 105 ? -14.567 31.409 27.073 1.00 74.00 105 GLY A O 1
ATOM 815 N N . LEU A 1 106 ? -12.342 31.288 27.403 1.00 83.31 106 LEU A N 1
ATOM 816 C CA . LEU A 1 106 ? -12.391 30.791 28.791 1.00 83.31 106 LEU A CA 1
ATOM 817 C C . LEU A 1 106 ? -13.055 29.406 28.915 1.00 83.31 106 LEU A C 1
ATOM 819 O O . LEU A 1 106 ? -13.894 29.169 29.786 1.00 83.31 106 LEU A O 1
ATOM 823 N N . THR A 1 107 ? -12.688 28.498 28.008 1.00 85.06 107 THR A N 1
ATOM 824 C CA . THR A 1 107 ? -13.240 27.138 27.941 1.00 85.06 107 THR A CA 1
ATOM 825 C C . THR A 1 107 ? -12.965 26.331 29.220 1.00 85.06 107 THR A C 1
ATOM 827 O O . THR A 1 107 ? -11.925 26.481 29.866 1.00 85.06 107 THR A O 1
ATOM 830 N N . ARG A 1 108 ? -13.882 25.412 29.546 1.00 91.31 108 ARG A N 1
ATOM 831 C CA . ARG A 1 108 ? -13.711 24.376 30.573 1.00 91.31 108 ARG A CA 1
ATOM 832 C C . ARG A 1 108 ? -13.538 23.007 29.921 1.00 91.31 108 ARG A C 1
ATOM 834 O O . ARG A 1 108 ? -14.248 22.688 28.967 1.00 91.31 108 ARG A O 1
ATOM 841 N N . ILE A 1 109 ? -12.624 22.201 30.448 1.00 90.44 109 ILE A N 1
ATOM 842 C CA . ILE A 1 109 ? -12.387 20.819 30.014 1.00 90.44 109 ILE A CA 1
ATOM 843 C C . ILE A 1 109 ? -12.739 19.889 31.168 1.00 90.44 109 ILE A C 1
ATOM 845 O O . ILE A 1 109 ? -12.358 20.154 32.302 1.00 90.44 109 ILE A O 1
ATOM 849 N N . GLY A 1 110 ? -13.491 18.831 30.888 1.00 92.50 110 GLY A N 1
ATOM 850 C CA . GLY A 1 110 ? -13.786 17.784 31.859 1.00 92.50 110 GLY A CA 1
ATOM 851 C C . GLY A 1 110 ? -12.833 16.605 31.685 1.00 92.50 110 GLY A C 1
ATOM 852 O O . GLY A 1 110 ? -12.704 16.103 30.576 1.00 92.50 110 GLY A O 1
ATOM 853 N N . HIS A 1 111 ? -12.193 16.143 32.753 1.00 90.00 111 HIS A N 1
ATOM 854 C CA . HIS A 1 111 ? -11.370 14.931 32.769 1.00 90.00 111 HIS A CA 1
ATOM 855 C C . HIS A 1 111 ? -12.076 13.857 33.586 1.00 90.00 111 HIS A C 1
ATOM 857 O O . HIS A 1 111 ? -12.330 14.045 34.776 1.00 90.00 111 HIS A O 1
ATOM 863 N N . VAL A 1 112 ? -12.462 12.767 32.933 1.00 89.69 112 VAL A N 1
ATOM 864 C CA . VAL A 1 112 ? -13.086 11.619 33.585 1.00 89.69 112 VAL A CA 1
ATOM 865 C C . VAL A 1 112 ? -11.986 10.747 34.176 1.00 89.69 112 VAL A C 1
ATOM 867 O O . VAL A 1 112 ? -11.161 10.213 33.434 1.00 89.69 112 VAL A O 1
ATOM 870 N N . GLU A 1 113 ? -12.019 10.599 35.495 1.00 89.69 113 GLU A N 1
ATOM 871 C CA . GLU A 1 113 ? -11.003 9.947 36.320 1.00 89.69 113 GLU A CA 1
ATOM 872 C C . GLU A 1 113 ? -11.639 8.912 37.265 1.00 89.69 113 GLU A C 1
ATOM 874 O O . GLU A 1 113 ? -12.850 8.916 37.508 1.00 89.69 113 GLU A O 1
ATOM 879 N N . ASP A 1 114 ? -10.809 8.024 37.815 1.00 88.19 114 ASP A N 1
ATOM 880 C CA . ASP A 1 114 ? -11.144 7.092 38.903 1.00 88.19 114 ASP A CA 1
ATOM 881 C C . ASP A 1 114 ? -12.402 6.225 38.685 1.00 88.19 114 ASP A C 1
ATOM 883 O O . ASP A 1 114 ? -13.133 5.914 39.627 1.00 88.19 114 ASP A O 1
ATOM 887 N N . ILE A 1 115 ? -12.677 5.820 37.440 1.00 89.31 115 ILE A N 1
ATOM 888 C CA . ILE A 1 115 ? -13.823 4.958 37.115 1.00 89.31 115 ILE A CA 1
ATOM 889 C C . ILE A 1 115 ? -13.534 3.526 37.560 1.00 89.31 115 ILE A C 1
ATOM 891 O O . ILE A 1 115 ? -12.768 2.799 36.921 1.00 89.31 115 ILE A O 1
ATOM 895 N N . VAL A 1 116 ? -14.198 3.085 38.625 1.00 89.25 116 VAL A N 1
ATOM 896 C CA . VAL A 1 116 ? -13.988 1.750 39.186 1.00 89.25 116 VAL A CA 1
ATOM 897 C C . VAL A 1 116 ? -15.280 1.140 39.718 1.00 89.25 116 VAL A C 1
ATOM 899 O O . VAL A 1 116 ? -16.166 1.819 40.233 1.00 89.25 116 VAL A O 1
ATOM 902 N N . VAL A 1 117 ? -15.390 -0.179 39.570 1.00 88.62 117 VAL A N 1
ATOM 903 C CA . VAL A 1 117 ? -16.492 -0.999 40.078 1.00 88.62 117 VAL A CA 1
ATOM 904 C C . VAL A 1 117 ? -15.882 -2.172 40.830 1.00 88.62 117 VAL A C 1
ATOM 906 O O . VAL A 1 117 ? -14.941 -2.797 40.341 1.00 88.62 117 VAL A O 1
ATOM 909 N N . ASN A 1 118 ? -16.426 -2.493 42.000 1.00 83.44 118 ASN A N 1
ATOM 910 C CA . ASN A 1 118 ? -16.000 -3.645 42.783 1.00 83.44 118 ASN A CA 1
ATOM 911 C C . ASN A 1 118 ? -16.310 -4.945 42.020 1.00 83.44 118 ASN A C 1
ATOM 913 O O . ASN A 1 118 ? -17.467 -5.325 41.852 1.00 83.44 118 ASN A O 1
ATOM 917 N N . THR A 1 119 ? -15.267 -5.636 41.562 1.00 64.94 119 THR A N 1
ATOM 918 C CA . THR A 1 119 ? -15.360 -6.814 40.682 1.00 64.94 119 THR A CA 1
ATOM 919 C C . THR A 1 119 ? -15.891 -8.071 41.372 1.00 64.94 119 THR A C 1
ATOM 921 O O . THR A 1 119 ? -16.314 -9.005 40.693 1.00 64.94 119 THR A O 1
ATOM 924 N N . ARG A 1 120 ? -15.910 -8.108 42.713 1.00 64.19 120 ARG A N 1
ATOM 925 C CA . ARG A 1 120 ? -16.422 -9.247 43.502 1.00 64.19 120 ARG A CA 1
ATOM 926 C C . ARG A 1 120 ? -17.950 -9.278 43.587 1.00 64.19 120 ARG A C 1
ATOM 928 O O . ARG A 1 120 ? -18.521 -10.253 44.066 1.00 64.19 120 ARG A O 1
ATOM 935 N N . LEU A 1 121 ? -18.602 -8.221 43.116 1.00 59.50 121 LEU A N 1
ATOM 936 C CA . LEU A 1 121 ? -20.046 -8.074 43.031 1.00 59.50 121 LEU A CA 1
ATOM 937 C C . LEU A 1 121 ? -20.376 -8.019 41.534 1.00 59.50 121 LEU A C 1
ATOM 939 O O . LEU A 1 121 ? -20.076 -7.029 40.875 1.00 59.50 121 LEU A O 1
ATOM 943 N N . HIS A 1 122 ? -20.895 -9.109 40.959 1.00 45.97 122 HIS A N 1
ATOM 944 C CA . HIS A 1 122 ? -21.147 -9.211 39.514 1.00 45.97 122 HIS A CA 1
ATOM 945 C C . HIS A 1 122 ? -21.854 -7.960 38.947 1.00 45.97 122 HIS A C 1
ATOM 947 O O . HIS A 1 122 ? -22.847 -7.471 39.489 1.00 45.97 122 HIS A O 1
ATOM 953 N N . SER A 1 123 ? -21.314 -7.425 37.852 1.00 54.19 123 SER A N 1
ATOM 954 C CA . SER A 1 123 ? -21.559 -6.067 37.367 1.00 54.19 123 SER A CA 1
ATOM 955 C C . SER A 1 123 ? -22.870 -5.924 36.577 1.00 54.19 123 SER A C 1
ATOM 957 O O . SER A 1 123 ? -22.932 -6.186 35.379 1.00 54.19 123 SER A O 1
ATOM 959 N N . LYS A 1 124 ? -23.911 -5.389 37.232 1.00 62.12 124 LYS A N 1
ATOM 960 C CA . LYS A 1 124 ? -25.203 -4.948 36.651 1.00 62.12 124 LYS A CA 1
ATOM 961 C C . LYS A 1 124 ? -25.099 -3.676 35.769 1.00 62.12 124 LYS A C 1
ATOM 963 O O . LYS A 1 124 ? -25.986 -2.834 35.783 1.00 62.12 124 LYS A O 1
ATOM 968 N N . GLY A 1 125 ? -23.993 -3.466 35.049 1.00 78.06 125 GLY A N 1
ATOM 969 C CA . GLY A 1 125 ? -23.803 -2.271 34.204 1.00 78.06 125 GLY A CA 1
ATOM 970 C C . GLY A 1 125 ? -23.435 -0.965 34.936 1.00 78.06 125 GLY A C 1
ATOM 971 O O . GLY A 1 125 ? -23.360 0.082 34.298 1.00 78.06 125 GLY A O 1
ATOM 972 N N . LEU A 1 126 ? -23.128 -1.012 36.241 1.00 85.94 126 LEU A N 1
ATOM 973 C CA . LEU A 1 126 ? -22.833 0.171 37.076 1.00 85.94 126 LEU A CA 1
ATOM 974 C C . LEU A 1 126 ? -21.686 1.054 36.549 1.00 85.94 126 LEU A C 1
ATOM 976 O O . LEU A 1 126 ? -21.744 2.272 36.671 1.00 85.94 126 LEU A O 1
ATOM 980 N N . GLY A 1 127 ? -20.662 0.463 35.925 1.00 84.88 127 GLY A N 1
ATOM 981 C CA . GLY A 1 127 ? -19.553 1.229 35.342 1.00 84.88 127 GLY A CA 1
ATOM 982 C C . GLY A 1 127 ? -19.997 2.117 34.177 1.00 84.88 127 GLY A C 1
ATOM 983 O O . GLY A 1 127 ? -19.568 3.262 34.084 1.00 84.88 127 GLY A O 1
ATOM 984 N N . LYS A 1 128 ? -20.913 1.621 33.330 1.00 84.19 128 LYS A N 1
ATOM 985 C CA . LYS A 1 128 ? -21.516 2.411 32.247 1.00 84.19 128 LYS A CA 1
ATOM 986 C C . LYS A 1 128 ? -22.336 3.563 32.826 1.00 84.19 128 LYS A C 1
ATOM 988 O O . LYS A 1 128 ? -22.187 4.689 32.371 1.00 84.19 128 LYS A O 1
ATOM 993 N N . ILE A 1 129 ? -23.137 3.290 33.860 1.00 89.81 129 ILE A N 1
ATOM 994 C CA . ILE A 1 129 ? -23.942 4.311 34.546 1.00 89.81 129 ILE A CA 1
ATOM 995 C C . ILE A 1 129 ? -23.049 5.424 35.107 1.00 89.81 129 ILE A C 1
ATOM 997 O O . ILE A 1 129 ? -23.321 6.597 34.864 1.00 89.81 129 ILE A O 1
ATOM 1001 N N . ILE A 1 130 ? -21.953 5.075 35.790 1.00 91.69 130 ILE A N 1
ATOM 1002 C CA . ILE A 1 130 ? -20.986 6.055 36.302 1.00 91.69 130 ILE A CA 1
ATOM 1003 C C . ILE A 1 130 ? -20.414 6.912 35.165 1.00 91.69 130 ILE A C 1
ATOM 1005 O O . ILE A 1 130 ? -20.446 8.133 35.279 1.00 91.69 130 ILE A O 1
ATOM 1009 N N . VAL A 1 131 ? -19.930 6.302 34.073 1.00 88.44 131 VAL A N 1
ATOM 1010 C CA . VAL A 1 131 ? -19.328 7.027 32.935 1.00 88.44 131 VAL A CA 1
ATOM 1011 C C . VAL A 1 131 ? -20.316 8.006 32.300 1.00 88.44 131 VAL A C 1
ATOM 1013 O O . VAL A 1 131 ? -19.964 9.157 32.047 1.00 88.44 131 VAL A O 1
ATOM 1016 N N . GLU A 1 132 ? -21.554 7.580 32.064 1.00 90.44 132 GLU A N 1
ATOM 1017 C CA . GLU A 1 132 ? -22.575 8.459 31.488 1.00 90.44 132 GLU A CA 1
ATOM 1018 C C . GLU A 1 132 ? -22.974 9.574 32.464 1.00 90.44 132 GLU A C 1
ATOM 1020 O O . GLU A 1 132 ? -23.111 10.729 32.063 1.00 90.44 132 GLU A O 1
ATOM 1025 N N . THR A 1 133 ? -23.032 9.275 33.765 1.00 93.00 133 THR A N 1
ATOM 1026 C CA . THR A 1 133 ? -23.330 10.278 34.797 1.00 93.00 133 THR A CA 1
ATOM 1027 C C . THR A 1 133 ? -22.245 11.352 34.878 1.00 93.00 133 THR A C 1
ATOM 1029 O O . THR A 1 133 ? -22.558 12.542 34.892 1.00 93.00 133 THR A O 1
ATOM 1032 N N . VAL A 1 134 ? -20.961 10.973 34.903 1.00 93.44 134 VAL A N 1
ATOM 1033 C CA . VAL A 1 134 ? -19.857 11.947 34.989 1.00 93.44 134 VAL A CA 1
ATOM 1034 C C . VAL A 1 134 ? -19.722 12.782 33.712 1.00 93.44 134 VAL A C 1
ATOM 1036 O O . VAL A 1 134 ? -19.389 13.963 33.802 1.00 93.44 134 VAL A O 1
ATOM 1039 N N . LYS A 1 135 ? -20.049 12.225 32.534 1.00 88.50 135 LYS A N 1
ATOM 1040 C CA . LYS A 1 135 ? -20.142 12.989 31.278 1.00 88.50 135 LYS A CA 1
ATOM 1041 C C . LYS A 1 135 ? -21.284 14.004 31.319 1.00 88.50 135 LYS A C 1
ATOM 1043 O O . LYS A 1 135 ? -21.055 15.177 31.031 1.00 88.50 135 LYS A O 1
ATOM 1048 N N . ALA A 1 136 ? -22.488 13.578 31.704 1.00 91.38 136 ALA A N 1
ATOM 1049 C CA . ALA A 1 136 ? -23.648 14.463 31.807 1.00 91.38 136 ALA A CA 1
ATOM 1050 C C . ALA A 1 136 ? -23.405 15.588 32.829 1.00 91.38 136 ALA A C 1
ATOM 1052 O O . ALA A 1 136 ? -23.733 16.751 32.582 1.00 91.38 136 ALA A O 1
ATOM 1053 N N . LEU A 1 137 ? -22.734 15.268 33.939 1.00 93.06 137 LEU A N 1
ATOM 1054 C CA . LEU A 1 137 ? -22.295 16.250 34.923 1.00 93.06 137 LEU A CA 1
ATOM 1055 C C . LEU A 1 137 ? -21.249 17.220 34.348 1.00 93.06 137 LEU A C 1
ATOM 1057 O O . LEU A 1 137 ? -21.351 18.421 34.570 1.00 93.06 137 LEU A O 1
ATOM 1061 N N . ALA A 1 138 ? -20.276 16.753 33.559 1.00 92.94 138 ALA A N 1
ATOM 1062 C CA . ALA A 1 138 ? -19.315 17.637 32.891 1.00 92.94 138 ALA A CA 1
ATOM 1063 C C . ALA A 1 138 ? -20.020 18.660 31.982 1.00 92.94 138 ALA A C 1
ATOM 1065 O O . ALA A 1 138 ? -19.720 19.858 32.029 1.00 92.94 138 ALA A O 1
ATOM 1066 N N . VAL A 1 139 ? -21.001 18.200 31.199 1.00 89.88 139 VAL A N 1
ATOM 1067 C CA . VAL A 1 139 ? -21.821 19.061 30.335 1.00 89.88 139 VAL A CA 1
ATOM 1068 C C . VAL A 1 139 ? -22.604 20.075 31.171 1.00 89.88 139 VAL A C 1
ATOM 1070 O O . VAL A 1 139 ? -22.566 21.268 30.867 1.00 89.88 139 VAL A O 1
ATOM 1073 N N . SER A 1 140 ? -23.242 19.653 32.271 1.00 91.00 140 SER A N 1
ATOM 1074 C CA . SER A 1 140 ? -23.993 20.567 33.148 1.00 91.00 140 SER A CA 1
ATOM 1075 C C . SER A 1 140 ? -23.098 21.613 33.833 1.00 91.00 140 SER A C 1
ATOM 1077 O O . SER A 1 140 ? -23.555 22.711 34.157 1.00 91.00 140 SER A O 1
ATOM 1079 N N . LYS A 1 141 ? -21.798 21.327 33.990 1.00 92.31 141 LYS A N 1
ATOM 1080 C CA . LYS A 1 141 ? -20.779 22.275 34.477 1.00 92.31 141 LYS A CA 1
ATOM 1081 C C . LYS A 1 141 ? -20.129 23.124 33.376 1.00 92.31 141 LYS A C 1
ATOM 1083 O O . LYS A 1 141 ? -19.257 23.949 33.678 1.00 92.31 141 LYS A O 1
ATOM 1088 N N . GLY A 1 142 ? -20.596 23.009 32.132 1.00 89.56 142 GLY A N 1
ATOM 1089 C CA . GLY A 1 142 ? -20.171 23.833 31.000 1.00 89.56 142 GLY A CA 1
ATOM 1090 C C . GLY A 1 142 ? -18.855 23.390 30.359 1.00 89.56 142 GLY A C 1
ATOM 1091 O O . GLY A 1 142 ? -18.165 24.220 29.766 1.00 89.56 142 GLY A O 1
ATOM 1092 N N . CYS A 1 143 ? -18.473 22.118 30.501 1.00 88.75 143 CYS A N 1
ATOM 1093 C CA . CYS A 1 143 ? -17.339 21.550 29.777 1.00 88.75 143 CYS A CA 1
ATOM 1094 C C . CYS A 1 143 ? -17.722 21.306 28.313 1.00 88.75 143 CYS A C 1
ATOM 1096 O O . CYS A 1 143 ? -18.657 20.560 28.036 1.00 88.75 143 CYS A O 1
ATOM 1098 N N . SER A 1 144 ? -16.990 21.914 27.377 1.00 76.81 144 SER A N 1
ATOM 1099 C CA . SER A 1 144 ? -17.207 21.712 25.935 1.00 76.81 144 SER A CA 1
ATOM 1100 C C . SER A 1 144 ? -16.410 20.538 25.367 1.00 76.81 144 SER A C 1
ATOM 1102 O O . SER A 1 144 ? -16.788 19.993 24.338 1.00 76.81 144 SER A O 1
ATOM 1104 N N . ASN A 1 145 ? -15.341 20.129 26.056 1.00 79.81 145 ASN A N 1
ATOM 1105 C CA . ASN A 1 145 ? -14.546 18.946 25.743 1.00 79.81 145 ASN A CA 1
ATOM 1106 C C . ASN A 1 145 ? -14.447 18.056 26.985 1.00 79.81 145 ASN A C 1
ATOM 1108 O O . ASN A 1 145 ? -14.180 18.558 28.081 1.00 79.81 145 ASN A O 1
ATOM 1112 N N . ILE A 1 146 ? -14.619 16.747 26.800 1.00 83.94 146 ILE A N 1
ATOM 1113 C CA . ILE A 1 146 ? -14.501 15.738 27.856 1.00 83.94 146 ILE A CA 1
ATOM 1114 C C . ILE A 1 146 ? -13.420 14.736 27.446 1.00 83.94 146 ILE A C 1
ATOM 1116 O O . ILE A 1 146 ? -13.486 14.156 26.366 1.00 83.94 146 ILE A O 1
ATOM 1120 N N . ILE A 1 147 ? -12.422 14.547 28.303 1.00 80.94 147 ILE A N 1
ATOM 1121 C CA . ILE A 1 147 ? -11.296 13.635 28.110 1.00 80.94 147 ILE A CA 1
ATOM 1122 C C . ILE A 1 147 ? -11.502 12.443 29.040 1.00 80.94 147 ILE A C 1
ATOM 1124 O O . ILE A 1 147 ? -11.714 12.618 30.236 1.00 80.94 147 ILE A O 1
ATOM 1128 N N . LEU A 1 148 ? -11.461 11.231 28.490 1.00 76.88 148 LEU A N 1
ATOM 1129 C CA . LEU A 1 148 ? -11.557 9.994 29.259 1.00 76.88 148 LEU A CA 1
ATOM 1130 C C . LEU A 1 148 ? -10.159 9.399 29.445 1.00 76.88 148 LEU A C 1
ATOM 1132 O O . LEU A 1 148 ? -9.612 8.811 28.509 1.00 76.88 148 LEU A O 1
ATOM 1136 N N . ASN A 1 149 ? -9.601 9.524 30.650 1.00 60.75 149 ASN A N 1
ATOM 1137 C CA . ASN A 1 149 ? -8.352 8.866 31.020 1.00 60.75 149 ASN A CA 1
ATOM 1138 C C . ASN A 1 149 ? -8.656 7.427 31.460 1.00 60.75 149 ASN A C 1
ATOM 1140 O O . ASN A 1 149 ? -8.894 7.129 32.625 1.00 60.75 149 ASN A O 1
ATOM 1144 N N . CYS A 1 150 ? -8.694 6.503 30.500 1.00 53.78 150 CYS A N 1
ATOM 1145 C CA . CYS A 1 150 ? -8.632 5.077 30.816 1.00 53.78 150 CYS A CA 1
ATOM 1146 C C . CYS A 1 150 ? -7.173 4.665 31.021 1.00 53.78 150 CYS A C 1
ATOM 1148 O O . CYS A 1 150 ? -6.323 5.045 30.217 1.00 53.78 150 CYS A O 1
ATOM 1150 N N . SER A 1 151 ? -6.900 3.834 32.033 1.00 48.75 151 SER A N 1
ATOM 1151 C CA . SER A 1 151 ? -5.619 3.134 32.124 1.00 48.75 151 SER A CA 1
ATOM 1152 C C . SER A 1 151 ? -5.353 2.365 30.822 1.00 48.75 151 SER A C 1
ATOM 1154 O O . SER A 1 151 ? -6.258 1.745 30.250 1.00 48.75 151 SER A O 1
ATOM 1156 N N . ASP A 1 152 ? -4.108 2.422 30.340 1.00 43.56 152 ASP A N 1
ATOM 1157 C CA . ASP A 1 152 ? -3.685 1.860 29.047 1.00 43.56 152 ASP A CA 1
ATOM 1158 C C . ASP A 1 152 ? -3.960 0.348 28.903 1.00 43.56 152 ASP A C 1
ATOM 1160 O O . ASP A 1 152 ? -3.974 -0.185 27.795 1.00 43.56 152 ASP A O 1
ATOM 1164 N N . GLU A 1 153 ? -4.264 -0.349 30.001 1.00 44.69 153 GLU A N 1
ATOM 1165 C CA . GLU A 1 153 ? -4.495 -1.795 30.047 1.00 44.69 153 GLU A CA 1
ATOM 1166 C C . GLU A 1 153 ? -5.760 -2.283 29.318 1.00 44.69 153 GLU A C 1
ATOM 1168 O O . GLU A 1 153 ? -5.897 -3.485 29.092 1.00 44.69 153 GLU A O 1
ATOM 1173 N N . LYS A 1 154 ? -6.687 -1.399 28.917 1.00 51.06 154 LYS A N 1
ATOM 1174 C CA . LYS A 1 154 ? -7.940 -1.809 28.241 1.00 51.06 154 LYS A CA 1
ATOM 1175 C C . LYS A 1 154 ? -8.008 -1.521 26.742 1.00 51.06 154 LYS A C 1
ATOM 1177 O O . LYS A 1 154 ? -8.997 -1.902 26.115 1.00 51.06 154 LYS A O 1
ATOM 1182 N N . LYS A 1 155 ? -6.995 -0.892 26.139 1.00 59.81 155 LYS A N 1
ATOM 1183 C CA . LYS A 1 155 ? -6.951 -0.750 24.676 1.00 59.81 155 LYS A CA 1
ATOM 1184 C C . LYS A 1 155 ? -6.337 -2.018 24.078 1.00 59.81 155 LYS A C 1
ATOM 1186 O O . LYS A 1 155 ? -5.245 -2.407 24.497 1.00 59.81 155 LYS A O 1
ATOM 1191 N N . PRO A 1 156 ? -6.995 -2.688 23.115 1.00 70.94 156 PRO A N 1
ATOM 1192 C CA . PRO A 1 156 ? -6.338 -3.764 22.390 1.00 70.94 156 PRO A CA 1
ATOM 1193 C C . PRO A 1 156 ? -5.072 -3.189 21.741 1.00 70.94 156 PRO A C 1
ATOM 1195 O O . PRO A 1 156 ? -5.125 -2.136 21.110 1.00 70.94 156 PRO A O 1
ATOM 1198 N N . THR A 1 157 ? -3.931 -3.852 21.932 1.00 82.62 157 THR A N 1
ATOM 1199 C CA . THR A 1 157 ? -2.638 -3.470 21.346 1.00 82.62 157 THR A CA 1
ATOM 1200 C C . THR A 1 157 ? -2.076 -4.635 20.541 1.00 82.62 157 THR A C 1
ATOM 1202 O O . THR A 1 157 ? -2.200 -5.797 20.932 1.00 82.62 157 THR A O 1
ATOM 1205 N N . LEU A 1 158 ? -1.445 -4.330 19.407 1.00 89.56 158 LEU A N 1
ATOM 1206 C CA . LEU A 1 158 ? -0.690 -5.298 18.615 1.00 89.56 158 LEU A CA 1
ATOM 1207 C C . LEU A 1 158 ? 0.770 -4.864 18.593 1.00 89.56 158 LEU A C 1
ATOM 1209 O O . LEU A 1 158 ? 1.073 -3.811 18.038 1.00 89.56 158 LEU A O 1
ATOM 1213 N N . LYS A 1 159 ? 1.656 -5.671 19.184 1.00 88.50 159 LYS A N 1
ATOM 1214 C CA . LYS A 1 159 ? 3.106 -5.425 19.216 1.00 88.50 159 LYS A CA 1
ATOM 1215 C C . LYS A 1 159 ? 3.839 -6.295 18.202 1.00 88.50 159 LYS A C 1
ATOM 1217 O O . LYS A 1 159 ? 3.299 -7.283 17.708 1.00 88.50 159 LYS A O 1
ATOM 1222 N N . HIS A 1 160 ? 5.092 -5.943 17.923 1.00 88.75 160 HIS A N 1
ATOM 1223 C CA . HIS A 1 160 ? 5.938 -6.740 17.043 1.00 88.75 160 HIS A CA 1
ATOM 1224 C C . HIS A 1 160 ? 6.120 -8.185 17.574 1.00 88.75 160 HIS A C 1
ATOM 1226 O O . HIS A 1 160 ? 6.482 -8.376 18.737 1.00 88.75 160 HIS A O 1
ATOM 1232 N N . PRO A 1 161 ? 5.984 -9.233 16.744 1.00 85.06 161 PRO A N 1
ATOM 1233 C CA . PRO A 1 161 ? 6.116 -10.616 17.209 1.00 85.06 161 PRO A CA 1
ATOM 1234 C C . PRO A 1 161 ? 7.483 -10.954 17.833 1.00 85.06 161 PRO A C 1
ATOM 1236 O O . PRO A 1 161 ? 7.565 -11.697 18.810 1.00 85.06 161 PRO A O 1
ATOM 1239 N N . ARG A 1 162 ? 8.569 -10.374 17.297 1.00 81.69 162 ARG A N 1
ATOM 1240 C CA . ARG A 1 162 ? 9.934 -10.541 17.843 1.00 81.69 162 ARG A CA 1
ATOM 1241 C C . ARG A 1 162 ? 10.110 -9.925 19.243 1.00 81.69 162 ARG A C 1
ATOM 1243 O O . ARG A 1 162 ? 10.968 -10.389 19.983 1.00 81.69 162 ARG A O 1
ATOM 1250 N N . THR A 1 163 ? 9.321 -8.913 19.625 1.00 75.88 163 THR A N 1
ATOM 1251 C CA . THR A 1 163 ? 9.421 -8.299 20.965 1.00 75.88 163 THR A CA 1
ATOM 1252 C C . THR A 1 163 ? 8.578 -9.034 22.003 1.00 75.88 163 THR A C 1
ATOM 1254 O O . THR A 1 163 ? 8.948 -9.052 23.172 1.00 75.88 163 THR A O 1
ATOM 1257 N N . GLN A 1 164 ? 7.485 -9.686 21.593 1.00 65.50 164 GLN A N 1
ATOM 1258 C CA . GLN A 1 164 ? 6.622 -10.442 22.506 1.00 65.50 164 GLN A CA 1
ATOM 1259 C C . GLN A 1 164 ? 7.219 -11.788 22.936 1.00 65.50 164 GLN A C 1
ATOM 1261 O O . GLN A 1 164 ? 7.077 -12.172 24.092 1.00 65.50 164 GLN A O 1
ATOM 1266 N N . ASN A 1 165 ? 7.893 -12.501 22.028 1.00 60.09 165 ASN A N 1
ATOM 1267 C CA . ASN A 1 165 ? 8.283 -13.892 22.281 1.00 60.09 165 ASN A CA 1
ATOM 1268 C C . ASN A 1 165 ? 9.721 -14.072 22.790 1.00 60.09 165 ASN A C 1
ATOM 1270 O O . ASN A 1 165 ? 10.092 -15.189 23.134 1.00 60.09 165 ASN A O 1
ATOM 1274 N N . GLY A 1 166 ? 10.564 -13.031 22.801 1.00 57.03 166 GLY A N 1
ATOM 1275 C CA . GLY A 1 166 ? 11.986 -13.155 23.171 1.00 57.03 166 GLY A CA 1
ATOM 1276 C C . GLY A 1 166 ? 12.807 -14.097 22.268 1.00 57.03 166 GLY A C 1
ATOM 1277 O O . GLY A 1 166 ? 13.971 -14.368 22.550 1.00 57.03 166 GLY A O 1
ATOM 1278 N N . PHE A 1 167 ? 12.211 -14.600 21.182 1.00 54.84 167 PHE A N 1
ATOM 1279 C CA . PHE A 1 167 ? 12.825 -15.496 20.209 1.00 54.84 167 PHE A CA 1
ATOM 1280 C C . PHE A 1 167 ? 13.411 -14.699 19.041 1.00 54.84 167 PHE A C 1
ATOM 1282 O O . PHE A 1 167 ? 12.756 -13.826 18.475 1.00 54.84 167 PHE A O 1
ATOM 1289 N N . SER A 1 168 ? 14.626 -15.060 18.626 1.00 59.75 168 SER A N 1
ATOM 1290 C CA . SER A 1 168 ? 15.295 -14.506 17.440 1.00 59.75 168 SER A CA 1
ATOM 1291 C C . SER A 1 168 ? 14.815 -15.115 16.112 1.00 59.75 168 SER A C 1
ATOM 1293 O O . SER A 1 168 ? 15.267 -14.696 15.049 1.00 59.75 168 SER A O 1
ATOM 1295 N N . GLY A 1 169 ? 13.919 -16.108 16.158 1.00 68.88 169 GLY A N 1
ATOM 1296 C CA . GLY A 1 169 ? 13.396 -16.816 14.987 1.00 68.88 169 GLY A CA 1
ATOM 1297 C C . GLY A 1 169 ? 12.053 -16.285 14.479 1.00 68.88 169 GLY A C 1
ATOM 1298 O O . GLY A 1 169 ? 11.363 -15.526 15.157 1.00 68.88 169 GLY A O 1
ATOM 1299 N N . SER A 1 170 ? 11.667 -16.733 13.281 1.00 80.25 170 SER A N 1
ATOM 1300 C CA . SER A 1 170 ? 10.330 -16.505 12.719 1.00 80.25 170 SER A CA 1
ATOM 1301 C C . SER A 1 170 ? 9.248 -17.026 13.684 1.00 80.25 170 SER A C 1
ATOM 1303 O O . SER A 1 170 ? 9.298 -18.197 14.072 1.00 80.25 170 SER A O 1
ATOM 1305 N N . PRO A 1 171 ? 8.252 -16.205 14.064 1.00 83.56 171 PRO A N 1
ATOM 1306 C CA . PRO A 1 171 ? 7.147 -16.627 14.926 1.00 83.56 171 PRO A CA 1
ATOM 1307 C C . PRO A 1 171 ? 6.095 -17.442 14.150 1.00 83.56 171 PRO A C 1
ATOM 1309 O O . PRO A 1 171 ? 5.152 -17.958 14.746 1.00 83.56 171 PRO A O 1
ATOM 1312 N N . TYR A 1 172 ? 6.239 -17.554 12.823 1.00 87.38 172 TYR A N 1
ATOM 1313 C CA . TYR A 1 172 ? 5.309 -18.243 11.937 1.00 87.38 172 TYR A CA 1
ATOM 1314 C C . TYR A 1 172 ? 5.897 -19.587 11.505 1.00 87.38 172 TYR A C 1
ATOM 1316 O O . TYR A 1 172 ? 6.961 -19.672 10.884 1.00 87.38 172 TYR A O 1
ATOM 1324 N N . THR A 1 173 ? 5.185 -20.673 11.795 1.00 83.94 173 THR A N 1
ATOM 1325 C CA . THR A 1 173 ? 5.603 -22.025 11.393 1.00 83.94 173 THR A CA 1
ATOM 1326 C C . THR A 1 173 ? 5.404 -22.269 9.896 1.00 83.94 173 THR A C 1
ATOM 1328 O O . THR A 1 173 ? 6.192 -22.985 9.279 1.00 83.94 173 THR A O 1
ATOM 1331 N N . ALA A 1 174 ? 4.403 -21.628 9.290 1.00 86.75 174 ALA A N 1
ATOM 1332 C CA . ALA A 1 174 ? 4.068 -21.714 7.872 1.00 86.75 174 ALA A CA 1
ATOM 1333 C C . ALA A 1 174 ? 3.528 -20.365 7.358 1.00 86.75 174 ALA A C 1
ATOM 1335 O O . ALA A 1 174 ? 3.053 -19.558 8.161 1.00 86.75 174 ALA A O 1
ATOM 1336 N N . PRO A 1 175 ? 3.592 -20.094 6.040 1.00 85.88 175 PRO A N 1
ATOM 1337 C CA . PRO A 1 175 ? 2.902 -18.941 5.469 1.00 85.88 175 PRO A CA 1
ATOM 1338 C C . PRO A 1 175 ? 1.384 -19.064 5.669 1.00 85.88 175 PRO A C 1
ATOM 1340 O O . PRO A 1 175 ? 0.859 -20.180 5.587 1.00 85.88 175 PRO A O 1
ATOM 1343 N N . PRO A 1 176 ? 0.667 -17.947 5.896 1.00 93.12 176 PRO A N 1
ATOM 1344 C CA . PRO A 1 176 ? -0.789 -17.979 5.937 1.00 93.12 176 PRO A CA 1
ATOM 1345 C C . PRO A 1 176 ? -1.342 -18.439 4.586 1.00 93.12 176 PRO A C 1
ATOM 1347 O O . PRO A 1 176 ? -0.700 -18.274 3.542 1.00 93.12 176 PRO A O 1
ATOM 1350 N N . LEU A 1 177 ? -2.556 -18.996 4.596 1.00 94.81 177 LEU A N 1
ATOM 1351 C CA . LEU A 1 177 ? -3.255 -19.312 3.355 1.00 94.81 177 LEU A CA 1
ATOM 1352 C C . LEU A 1 177 ? -3.392 -18.041 2.516 1.00 94.81 177 LEU A C 1
ATOM 1354 O O . LEU A 1 177 ? -3.861 -17.013 3.002 1.00 94.81 177 LEU A O 1
ATOM 1358 N N . PHE A 1 178 ? -2.992 -18.129 1.253 1.00 96.94 178 PHE A N 1
ATOM 1359 C CA . PHE A 1 178 ? -3.127 -17.042 0.298 1.00 96.94 178 PHE A CA 1
ATOM 1360 C C . PHE A 1 178 ? -3.858 -17.543 -0.941 1.00 96.94 178 PHE A C 1
ATOM 1362 O O . PHE A 1 178 ? -3.438 -18.516 -1.571 1.00 96.94 178 PHE A O 1
ATOM 1369 N N . GLN A 1 179 ? -4.967 -16.895 -1.281 1.00 97.50 179 GLN A N 1
ATOM 1370 C CA . GLN A 1 179 ? -5.712 -17.198 -2.495 1.00 97.50 179 GLN A CA 1
ATOM 1371 C C . GLN A 1 179 ? -5.110 -16.425 -3.669 1.00 97.50 179 GLN A C 1
ATOM 1373 O O . GLN A 1 179 ? -4.926 -15.213 -3.582 1.00 97.50 179 GLN A O 1
ATOM 1378 N N . GLN A 1 180 ? -4.860 -17.108 -4.788 1.00 95.69 180 GLN A N 1
ATOM 1379 C CA . GLN A 1 180 ? -4.402 -16.443 -6.007 1.00 95.69 180 GLN A CA 1
ATOM 1380 C C . GLN A 1 180 ? -5.348 -15.279 -6.369 1.00 95.69 180 GLN A C 1
ATOM 1382 O O . GLN A 1 180 ? -6.566 -15.497 -6.407 1.00 95.69 180 GLN A O 1
ATOM 1387 N N . PRO A 1 181 ? -4.821 -14.065 -6.619 1.00 97.94 181 PRO A N 1
ATOM 1388 C CA . PRO A 1 181 ? -5.640 -12.924 -6.995 1.00 97.94 181 PRO A CA 1
ATOM 1389 C C . PRO A 1 181 ? -6.436 -13.208 -8.267 1.00 97.94 181 PRO A C 1
ATOM 1391 O O . PRO A 1 181 ? -5.893 -13.706 -9.253 1.00 97.94 181 PRO A O 1
ATOM 1394 N N . ALA A 1 182 ? -7.732 -12.910 -8.229 1.00 97.00 182 ALA A N 1
ATOM 1395 C CA . ALA A 1 182 ? -8.633 -13.054 -9.363 1.00 97.00 182 ALA A CA 1
ATOM 1396 C C . ALA A 1 182 ? -9.165 -11.672 -9.771 1.00 97.00 182 ALA A C 1
ATOM 1398 O O . ALA A 1 182 ? -9.688 -10.963 -8.905 1.00 97.00 182 ALA A O 1
ATOM 1399 N N . PRO A 1 183 ? -9.062 -11.281 -11.053 1.00 96.56 183 PRO A N 1
ATOM 1400 C CA . PRO A 1 183 ? -9.530 -9.979 -11.513 1.00 96.56 183 PRO A CA 1
ATOM 1401 C C . PRO A 1 183 ? -11.050 -9.843 -11.370 1.00 96.56 183 PRO A C 1
ATOM 1403 O O . PRO A 1 183 ? -11.798 -10.789 -11.618 1.00 96.56 183 PRO A O 1
ATOM 1406 N N . LEU A 1 184 ? -11.493 -8.654 -10.959 1.00 96.56 184 LEU A N 1
ATOM 1407 C CA . LEU A 1 184 ? -12.900 -8.263 -10.856 1.00 96.56 184 LEU A CA 1
ATOM 1408 C C . LEU A 1 184 ? -13.290 -7.274 -11.955 1.00 96.56 184 LEU A C 1
ATOM 1410 O O . LEU A 1 184 ? -14.303 -7.474 -12.624 1.00 96.56 184 LEU A O 1
ATOM 1414 N N . CYS A 1 185 ? -12.501 -6.212 -12.100 1.00 97.25 185 CYS A N 1
ATOM 1415 C CA . CYS A 1 185 ? -12.632 -5.162 -13.106 1.00 97.25 185 CYS A CA 1
ATOM 1416 C C . CYS A 1 185 ? -11.296 -4.411 -13.250 1.00 97.25 185 CYS A C 1
ATOM 1418 O O . CYS A 1 185 ? -10.326 -4.687 -12.536 1.00 97.25 185 CYS A O 1
ATOM 1420 N N . SER A 1 186 ? -11.250 -3.468 -14.183 1.00 98.25 186 SER A N 1
ATOM 1421 C CA . SER A 1 186 ? -10.127 -2.569 -14.436 1.00 98.25 186 SER A CA 1
ATOM 1422 C C . SER A 1 186 ? -10.647 -1.182 -14.802 1.00 98.25 186 SER A C 1
ATOM 1424 O O . SER A 1 186 ? -11.816 -1.014 -15.156 1.00 98.25 186 SER A O 1
ATOM 1426 N N . PHE A 1 187 ? -9.781 -0.182 -14.685 1.00 98.75 187 PHE A N 1
ATOM 1427 C CA . PHE A 1 187 ? -10.060 1.182 -15.120 1.00 98.75 187 PHE A CA 1
ATOM 1428 C C . PHE A 1 187 ? -8.762 1.881 -15.535 1.00 98.75 187 PHE A C 1
ATOM 1430 O O . PHE A 1 187 ? -7.663 1.482 -15.147 1.00 98.75 187 PHE A O 1
ATOM 1437 N N . SER A 1 188 ? -8.901 2.945 -16.316 1.00 98.75 188 SER A N 1
ATOM 1438 C CA . SER A 1 188 ? -7.806 3.752 -16.845 1.00 98.75 188 SER A CA 1
ATOM 1439 C C . SER A 1 188 ? -7.916 5.198 -16.371 1.00 98.75 188 SER A C 1
ATOM 1441 O O . SER A 1 188 ? -9.017 5.730 -16.251 1.00 98.75 188 SER A O 1
ATOM 1443 N N . PHE A 1 189 ? -6.781 5.858 -16.172 1.00 98.62 189 PHE A N 1
ATOM 1444 C CA . PHE A 1 189 ? -6.676 7.314 -16.136 1.00 98.62 189 PHE A CA 1
ATOM 1445 C C . PHE A 1 189 ? -6.007 7.796 -17.420 1.00 98.62 189 PHE A C 1
ATOM 1447 O O . PHE A 1 189 ? -4.977 7.247 -17.805 1.00 98.62 189 PHE A O 1
ATOM 1454 N N . ASP A 1 190 ? -6.584 8.798 -18.084 1.00 97.62 190 ASP A N 1
ATOM 1455 C CA . ASP A 1 190 ? -6.028 9.356 -19.323 1.00 97.62 190 ASP A CA 1
ATOM 1456 C C . ASP A 1 190 ? -4.967 10.451 -19.093 1.00 97.62 190 ASP A C 1
ATOM 1458 O O . ASP A 1 190 ? -4.569 10.743 -17.965 1.00 97.62 190 ASP A O 1
ATOM 1462 N N . GLU A 1 191 ? -4.503 11.083 -20.180 1.00 96.31 191 GLU A N 1
ATOM 1463 C CA . GLU A 1 191 ? -3.463 12.124 -20.138 1.00 96.31 191 GLU A CA 1
ATOM 1464 C C . GLU A 1 191 ? -3.842 13.360 -19.301 1.00 96.31 191 GLU A C 1
ATOM 1466 O O . GLU A 1 191 ? -2.949 14.109 -18.905 1.00 96.31 191 GLU A O 1
ATOM 1471 N N . THR A 1 192 ? -5.136 13.541 -19.004 1.00 96.38 192 THR A N 1
ATOM 1472 C CA . THR A 1 192 ? -5.701 14.625 -18.184 1.00 96.38 192 THR A CA 1
ATOM 1473 C C . THR A 1 192 ? -6.123 14.174 -16.784 1.00 96.38 192 THR A C 1
ATOM 1475 O O . THR A 1 192 ? -6.779 14.928 -16.070 1.00 96.38 192 THR A O 1
ATOM 1478 N N . ARG A 1 193 ? -5.760 12.946 -16.390 1.00 96.75 193 ARG A N 1
ATOM 1479 C CA . ARG A 1 193 ? -6.154 12.295 -15.131 1.00 96.75 193 ARG A CA 1
ATOM 1480 C C . ARG A 1 193 ? -7.654 12.010 -15.013 1.00 96.75 193 ARG A C 1
ATOM 1482 O O . ARG A 1 193 ? -8.165 11.766 -13.923 1.00 96.75 193 ARG A O 1
ATOM 1489 N N . LYS A 1 194 ? -8.385 11.970 -16.128 1.00 97.25 194 LYS A N 1
ATOM 1490 C CA . LYS A 1 194 ? -9.792 11.561 -16.111 1.00 97.25 194 LYS A CA 1
ATOM 1491 C C . LYS A 1 194 ? -9.898 10.039 -16.050 1.00 97.25 194 LYS A C 1
ATOM 1493 O O . LYS A 1 194 ? -9.262 9.340 -16.838 1.00 97.25 194 LYS A O 1
ATOM 1498 N N . GLN A 1 195 ? -10.738 9.538 -15.144 1.00 97.94 195 GLN A N 1
ATOM 1499 C CA . GLN A 1 195 ? -11.023 8.110 -15.016 1.00 97.94 195 GLN A CA 1
ATOM 1500 C C . GLN A 1 195 ? -11.957 7.599 -16.128 1.00 97.94 195 GLN A C 1
ATOM 1502 O O . GLN A 1 195 ? -12.947 8.244 -16.483 1.00 97.94 195 GLN A O 1
ATOM 1507 N N . TRP A 1 196 ? -11.678 6.388 -16.609 1.00 98.38 196 TRP A N 1
ATOM 1508 C CA . TRP A 1 196 ? -12.466 5.619 -17.570 1.00 98.38 196 TRP A CA 1
ATOM 1509 C C . TRP A 1 196 ? -12.597 4.169 -17.107 1.00 98.38 196 TRP A C 1
ATOM 1511 O O . TRP A 1 196 ? -11.618 3.569 -16.681 1.00 98.38 196 TRP A O 1
ATOM 1521 N N . GLN A 1 197 ? -13.789 3.585 -17.217 1.00 97.75 197 GLN A N 1
ATOM 1522 C CA . GLN A 1 197 ? -14.060 2.201 -16.801 1.00 97.75 197 GLN A CA 1
ATOM 1523 C C . GLN A 1 197 ? -13.704 1.195 -17.914 1.00 97.75 197 GLN A C 1
ATOM 1525 O O . GLN A 1 197 ? -14.527 0.380 -18.321 1.00 97.75 197 GLN A O 1
ATOM 1530 N N . ASP A 1 198 ? -12.498 1.322 -18.474 1.00 97.31 198 ASP A N 1
ATOM 1531 C CA . ASP A 1 198 ? -11.979 0.481 -19.556 1.00 97.31 198 ASP A CA 1
ATOM 1532 C C . ASP A 1 198 ? -10.439 0.378 -19.539 1.00 97.31 198 ASP A C 1
ATOM 1534 O O . ASP A 1 198 ? -9.761 0.924 -18.664 1.00 97.31 198 ASP A O 1
ATOM 1538 N N . ASP A 1 199 ? -9.887 -0.325 -20.531 1.00 97.94 199 ASP A N 1
ATOM 1539 C CA . ASP A 1 199 ? -8.459 -0.638 -20.666 1.00 97.94 199 ASP A CA 1
ATOM 1540 C C . ASP A 1 199 ? -7.716 0.282 -21.652 1.00 97.94 199 ASP A C 1
ATOM 1542 O O . ASP A 1 199 ? -6.670 -0.095 -22.180 1.00 97.94 199 ASP A O 1
ATOM 1546 N N . ARG A 1 200 ? -8.233 1.480 -21.961 1.00 97.38 200 ARG A N 1
ATOM 1547 C CA . ARG A 1 200 ? -7.638 2.337 -23.009 1.00 97.38 200 ARG A CA 1
ATOM 1548 C C . ARG A 1 200 ? -6.193 2.762 -22.734 1.00 97.38 200 ARG A C 1
ATOM 1550 O O . ARG A 1 200 ? -5.470 3.075 -23.673 1.00 97.38 200 ARG A O 1
ATOM 1557 N N . CYS A 1 201 ? -5.787 2.797 -21.465 1.00 97.94 201 CYS A N 1
ATOM 1558 C CA . CYS A 1 201 ? -4.426 3.139 -21.055 1.00 97.94 201 CYS A CA 1
ATOM 1559 C C . CYS A 1 201 ? -3.579 1.902 -20.733 1.00 97.94 201 CYS A C 1
ATOM 1561 O O . CYS A 1 201 ? -2.452 2.046 -20.264 1.00 97.94 201 CYS A O 1
ATOM 1563 N N . LYS A 1 202 ? -4.093 0.691 -20.992 1.00 98.25 202 LYS A N 1
ATOM 1564 C CA . LYS A 1 202 ? -3.336 -0.551 -20.837 1.00 98.25 202 LYS A CA 1
ATOM 1565 C C . LYS A 1 202 ? -2.142 -0.565 -21.789 1.00 98.25 202 LYS A C 1
ATOM 1567 O O . LYS A 1 202 ? -2.253 -0.231 -22.967 1.00 98.25 202 LYS A O 1
ATOM 1572 N N . ARG A 1 203 ? -0.995 -0.988 -21.267 1.00 98.00 203 ARG A N 1
ATOM 1573 C CA . ARG A 1 203 ? 0.285 -1.034 -21.977 1.00 98.00 203 ARG A CA 1
ATOM 1574 C C . ARG A 1 203 ? 0.715 -2.474 -22.199 1.00 98.00 203 ARG A C 1
ATOM 1576 O O . ARG A 1 203 ? 0.453 -3.335 -21.365 1.00 98.00 203 ARG A O 1
ATOM 1583 N N . TYR A 1 204 ? 1.413 -2.734 -23.298 1.00 98.06 204 TYR A N 1
ATOM 1584 C CA . TYR A 1 204 ? 1.922 -4.064 -23.626 1.00 98.06 204 TYR A CA 1
ATOM 1585 C C . TYR A 1 204 ? 3.438 -4.091 -23.502 1.00 98.06 204 TYR A C 1
ATOM 1587 O O . TYR A 1 204 ? 4.131 -3.236 -24.056 1.00 98.06 204 TYR A O 1
ATOM 1595 N N . TYR A 1 205 ? 3.962 -5.073 -22.778 1.00 97.75 205 TYR A N 1
ATOM 1596 C CA . TYR A 1 205 ? 5.391 -5.250 -22.599 1.00 97.75 205 TYR A CA 1
ATOM 1597 C C . TYR A 1 205 ? 6.021 -5.769 -23.894 1.00 97.75 205 TYR A C 1
ATOM 1599 O O . TYR A 1 205 ? 5.599 -6.772 -24.470 1.00 97.75 205 TYR A O 1
ATOM 1607 N N . ARG A 1 206 ? 7.050 -5.059 -24.352 1.00 94.56 206 ARG A N 1
ATOM 1608 C CA . ARG A 1 206 ? 7.862 -5.397 -25.528 1.00 94.56 206 ARG A CA 1
ATOM 1609 C C . ARG A 1 206 ? 9.309 -5.724 -25.159 1.00 94.56 206 ARG A C 1
ATOM 1611 O O . ARG A 1 206 ? 10.027 -6.324 -25.957 1.00 94.56 206 ARG A O 1
ATOM 1618 N N . GLY A 1 207 ? 9.724 -5.336 -23.956 1.00 92.81 207 GLY A N 1
ATOM 1619 C CA . GLY A 1 207 ? 11.105 -5.419 -23.508 1.00 92.81 207 GLY A CA 1
ATOM 1620 C C . GLY A 1 207 ? 12.015 -4.376 -24.164 1.00 92.81 207 GLY A C 1
ATOM 1621 O O . GLY A 1 207 ? 11.633 -3.718 -25.138 1.00 92.81 207 GLY A O 1
ATOM 1622 N N . PRO A 1 208 ? 13.224 -4.189 -23.614 1.00 89.44 208 PRO A N 1
ATOM 1623 C CA . PRO A 1 208 ? 14.170 -3.218 -24.139 1.00 89.44 208 PRO A CA 1
ATOM 1624 C C . PRO A 1 208 ? 14.789 -3.690 -25.475 1.00 89.44 208 PRO A C 1
ATOM 1626 O O . PRO A 1 208 ? 15.090 -4.877 -25.631 1.00 89.44 208 PRO A O 1
ATOM 1629 N N . PRO A 1 209 ? 15.049 -2.777 -26.431 1.00 84.56 209 PRO A N 1
ATOM 1630 C CA . PRO A 1 209 ? 15.871 -3.043 -27.608 1.00 84.56 209 PRO A CA 1
ATOM 1631 C C . PRO A 1 209 ? 17.252 -3.656 -27.292 1.00 84.56 209 PRO A C 1
ATOM 1633 O O . PRO A 1 209 ? 17.803 -3.416 -26.215 1.00 84.56 209 PRO A O 1
ATOM 1636 N N . PRO A 1 210 ? 17.875 -4.375 -28.251 1.00 78.81 210 PRO A N 1
ATOM 1637 C CA . PRO A 1 210 ? 19.224 -4.917 -28.091 1.00 78.81 210 PRO A CA 1
ATOM 1638 C C . PRO A 1 210 ? 20.285 -3.857 -27.747 1.00 78.81 210 PRO A C 1
ATOM 1640 O O . PRO A 1 210 ? 20.361 -2.794 -28.371 1.00 78.81 210 PRO A O 1
ATOM 1643 N N . TYR A 1 211 ? 21.150 -4.189 -26.786 1.00 78.19 211 TYR A N 1
ATOM 1644 C CA . TYR A 1 211 ? 22.224 -3.338 -26.265 1.00 78.19 211 TYR A CA 1
ATOM 1645 C C . TYR A 1 211 ? 23.432 -3.239 -27.207 1.00 78.19 211 TYR A C 1
ATOM 1647 O O . TYR A 1 211 ? 24.506 -3.756 -26.914 1.00 78.19 211 TYR A O 1
ATOM 1655 N N . ASN A 1 212 ? 23.274 -2.572 -28.348 1.00 69.62 212 ASN A N 1
ATOM 1656 C CA . ASN A 1 212 ? 24.307 -2.576 -29.393 1.00 69.62 212 ASN A CA 1
ATOM 1657 C C . ASN A 1 212 ? 25.214 -1.331 -29.388 1.00 69.62 212 ASN A C 1
ATOM 1659 O O . ASN A 1 212 ? 26.125 -1.229 -30.210 1.00 69.62 212 ASN A O 1
ATOM 1663 N N . ASN A 1 213 ? 24.991 -0.386 -28.469 1.00 68.81 213 ASN A N 1
ATOM 1664 C CA . ASN A 1 213 ? 25.710 0.888 -28.438 1.00 68.81 213 ASN A CA 1
ATOM 1665 C C . ASN A 1 213 ? 26.832 0.902 -27.390 1.00 68.81 213 ASN A C 1
ATOM 1667 O O . ASN A 1 213 ? 26.760 0.246 -26.347 1.00 68.81 213 ASN A O 1
ATOM 1671 N N . ARG A 1 214 ? 27.882 1.688 -27.669 1.00 69.56 214 ARG A N 1
ATOM 1672 C CA . ARG A 1 214 ? 29.019 1.907 -26.762 1.00 69.56 214 ARG A CA 1
ATOM 1673 C C . ARG A 1 214 ? 28.683 2.998 -25.743 1.00 69.56 214 ARG A C 1
ATOM 1675 O O . ARG A 1 214 ? 28.120 4.026 -26.109 1.00 69.56 214 ARG A O 1
ATOM 1682 N N . HIS A 1 215 ? 29.078 2.797 -24.489 1.00 72.94 215 HIS A N 1
ATOM 1683 C CA . HIS A 1 215 ? 28.760 3.724 -23.404 1.00 72.94 215 HIS A CA 1
ATOM 1684 C C . HIS A 1 215 ? 29.429 5.103 -23.609 1.00 72.94 215 HIS A C 1
ATOM 1686 O O . HIS A 1 215 ? 30.660 5.159 -23.713 1.00 72.94 215 HIS A O 1
ATOM 1692 N N . PRO A 1 216 ? 28.685 6.228 -23.579 1.00 73.44 216 PRO A N 1
ATOM 1693 C CA . PRO A 1 216 ? 29.217 7.550 -23.937 1.00 73.44 216 PRO A CA 1
ATOM 1694 C C . PRO A 1 216 ? 30.286 8.063 -22.961 1.00 73.44 216 PRO A C 1
ATOM 1696 O O . PRO A 1 216 ? 31.262 8.681 -23.372 1.00 73.44 216 PRO A O 1
ATOM 1699 N N . HIS A 1 217 ? 30.153 7.751 -21.667 1.00 74.88 217 HIS A N 1
ATOM 1700 C CA . HIS A 1 217 ? 31.121 8.159 -20.634 1.00 74.88 217 HIS A CA 1
ATOM 1701 C C . HIS A 1 217 ? 32.161 7.087 -20.264 1.00 74.88 217 HIS A C 1
ATOM 1703 O O . HIS A 1 217 ? 33.036 7.341 -19.439 1.00 74.88 217 HIS A O 1
ATOM 1709 N N . GLN A 1 218 ? 32.082 5.881 -20.839 1.00 70.44 218 GLN A N 1
ATOM 1710 C CA . GLN A 1 218 ? 32.961 4.762 -20.484 1.00 70.44 218 GLN A CA 1
ATOM 1711 C C . GLN A 1 218 ? 33.572 4.162 -21.754 1.00 70.44 218 GLN A C 1
ATOM 1713 O O . GLN A 1 218 ? 33.198 3.081 -22.199 1.00 70.44 218 GLN A O 1
ATOM 1718 N N . GLY A 1 219 ? 34.561 4.849 -22.336 1.00 63.53 219 GLY A N 1
ATOM 1719 C CA . GLY A 1 219 ? 35.170 4.460 -23.619 1.00 63.53 219 GLY A CA 1
ATOM 1720 C C . GLY A 1 219 ? 35.864 3.085 -23.648 1.00 63.53 219 GLY A C 1
ATOM 1721 O O . GLY A 1 219 ? 36.168 2.578 -24.727 1.00 63.53 219 GLY A O 1
ATOM 1722 N N . ARG A 1 220 ? 36.104 2.462 -22.484 1.00 69.19 220 ARG A N 1
ATOM 1723 C CA . ARG A 1 220 ? 36.683 1.109 -22.351 1.00 69.19 220 ARG A CA 1
ATOM 1724 C C . ARG A 1 220 ? 35.641 0.004 -22.135 1.00 69.19 220 ARG A C 1
ATOM 1726 O O . ARG A 1 220 ? 36.024 -1.162 -22.105 1.00 69.19 220 ARG A O 1
ATOM 1733 N N . ALA A 1 221 ? 34.362 0.342 -21.965 1.00 62.22 221 ALA A N 1
ATOM 1734 C CA . ALA A 1 221 ? 33.315 -0.655 -21.774 1.00 62.22 221 ALA A CA 1
ATOM 1735 C C . ALA A 1 221 ? 33.040 -1.416 -23.091 1.00 62.22 221 ALA A C 1
ATOM 1737 O O . ALA A 1 221 ? 33.070 -0.802 -24.168 1.00 62.22 221 ALA A O 1
ATOM 1738 N N . PRO A 1 222 ? 32.763 -2.733 -23.035 1.00 66.19 222 PRO A N 1
ATOM 1739 C CA . PRO A 1 222 ? 32.195 -3.458 -24.168 1.00 66.19 222 PRO A CA 1
ATOM 1740 C C . PRO A 1 222 ? 30.866 -2.811 -24.619 1.00 66.19 222 PRO A C 1
ATOM 1742 O O . PRO A 1 222 ? 30.215 -2.140 -23.812 1.00 66.19 222 PRO A O 1
ATOM 1745 N N . PRO A 1 223 ? 30.449 -2.967 -25.888 1.00 65.31 223 PRO A N 1
ATOM 1746 C CA . PRO A 1 223 ? 29.150 -2.491 -26.365 1.00 65.31 223 PRO A CA 1
ATOM 1747 C C . PRO A 1 223 ? 28.029 -3.332 -25.738 1.00 65.31 223 PRO A C 1
ATOM 1749 O O . PRO A 1 223 ? 27.673 -4.384 -26.251 1.00 65.31 223 PRO A O 1
ATOM 1752 N N . VAL A 1 224 ? 27.554 -2.899 -24.570 1.00 66.19 224 VAL A N 1
ATOM 1753 C CA . VAL A 1 224 ? 26.483 -3.544 -23.787 1.00 66.19 224 VAL A CA 1
ATOM 1754 C C . VAL A 1 224 ? 25.559 -2.513 -23.120 1.00 66.19 224 VAL A C 1
ATOM 1756 O O . VAL A 1 224 ? 24.832 -2.849 -22.197 1.00 66.19 224 VAL A O 1
ATOM 1759 N N . SER A 1 225 ? 25.558 -1.246 -23.551 1.00 72.62 225 SER A N 1
ATOM 1760 C CA . SER A 1 225 ? 24.682 -0.215 -22.960 1.00 72.62 225 SER A CA 1
ATOM 1761 C C . SER A 1 225 ? 23.412 0.033 -23.780 1.00 72.62 225 SER A C 1
ATOM 1763 O O . SER A 1 225 ? 23.440 -0.029 -25.011 1.00 72.62 225 SER A O 1
ATOM 1765 N N . GLY A 1 226 ? 22.312 0.334 -23.086 1.00 81.75 226 GLY A N 1
ATOM 1766 C CA . GLY A 1 226 ? 20.981 0.621 -23.633 1.00 81.75 226 GLY A CA 1
ATOM 1767 C C . GLY A 1 226 ? 20.538 2.062 -23.448 1.00 81.75 226 GLY A C 1
ATOM 1768 O O . GLY A 1 226 ? 21.344 2.977 -23.590 1.00 81.75 226 GLY A O 1
ATOM 1769 N N . ALA A 1 227 ? 19.244 2.254 -23.176 1.00 89.88 227 ALA A N 1
ATOM 1770 C CA . ALA A 1 227 ? 18.618 3.568 -23.043 1.00 89.88 227 ALA A CA 1
ATOM 1771 C C . ALA A 1 227 ? 19.325 4.504 -22.055 1.00 89.88 227 ALA A C 1
ATOM 1773 O O . ALA A 1 227 ? 19.722 4.095 -20.963 1.00 89.88 227 ALA A O 1
ATOM 1774 N N . ASP A 1 228 ? 19.385 5.784 -22.421 1.00 93.31 228 ASP A N 1
ATOM 1775 C CA . ASP A 1 228 ? 19.584 6.880 -21.478 1.00 93.31 228 ASP A CA 1
ATOM 1776 C C . ASP A 1 228 ? 18.248 7.182 -20.787 1.00 93.31 228 ASP A C 1
ATOM 1778 O O . ASP A 1 228 ? 17.349 7.756 -21.401 1.00 93.31 228 ASP A O 1
ATOM 1782 N N . LEU A 1 229 ? 18.105 6.799 -19.517 1.00 95.69 229 LEU A N 1
ATOM 1783 C CA . LEU A 1 229 ? 16.871 7.016 -18.755 1.00 95.69 229 LEU A CA 1
ATOM 1784 C C . LEU A 1 229 ? 16.653 8.491 -18.370 1.00 95.69 229 LEU A C 1
ATOM 1786 O O . LEU A 1 229 ? 15.660 8.813 -17.726 1.00 95.69 229 LEU A O 1
ATOM 1790 N N . ASN A 1 230 ? 17.558 9.405 -18.738 1.00 96.00 230 ASN A N 1
ATOM 1791 C CA . ASN A 1 230 ? 17.307 10.846 -18.648 1.00 96.00 230 ASN A CA 1
ATOM 1792 C C . ASN A 1 230 ? 16.507 11.378 -19.842 1.00 96.00 230 ASN A C 1
ATOM 1794 O O . ASN A 1 230 ? 16.043 12.517 -19.794 1.00 96.00 230 ASN A O 1
ATOM 1798 N N . TYR A 1 231 ? 16.366 10.597 -20.918 1.00 94.62 231 TYR A N 1
ATOM 1799 C CA . TYR A 1 231 ? 15.690 11.040 -22.130 1.00 94.62 231 TYR A CA 1
ATOM 1800 C C . TYR A 1 231 ? 14.263 11.516 -21.827 1.00 94.62 231 TYR A C 1
ATOM 1802 O O . TYR A 1 231 ? 13.463 10.777 -21.254 1.00 94.62 231 TYR A O 1
ATOM 1810 N N . GLY A 1 232 ? 13.952 12.756 -22.218 1.00 94.62 232 GLY A N 1
ATOM 1811 C CA . GLY A 1 232 ? 12.628 13.359 -22.060 1.00 94.62 232 GLY A CA 1
ATOM 1812 C C . GLY A 1 232 ? 12.305 13.895 -20.666 1.00 94.62 232 GLY A C 1
ATOM 1813 O O . GLY A 1 232 ? 11.178 14.335 -20.458 1.00 94.62 232 GLY A O 1
ATOM 1814 N N . LEU A 1 233 ? 13.263 13.916 -19.728 1.00 96.44 233 LEU A N 1
ATOM 1815 C CA . LEU A 1 233 ? 13.057 14.463 -18.379 1.00 96.44 233 LEU A CA 1
ATOM 1816 C C . LEU A 1 233 ? 12.570 15.922 -18.409 1.00 96.44 233 LEU A C 1
ATOM 1818 O O . LEU A 1 233 ? 11.738 16.324 -17.605 1.00 96.44 233 LEU A O 1
ATOM 1822 N N . GLU A 1 234 ? 13.053 16.718 -19.357 1.00 94.88 234 GLU A N 1
ATOM 1823 C CA . GLU A 1 234 ? 12.644 18.108 -19.574 1.00 94.88 234 GLU A CA 1
ATOM 1824 C C . GLU A 1 234 ? 11.204 18.263 -20.094 1.00 94.88 234 GLU A C 1
ATOM 1826 O O . GLU A 1 234 ? 10.651 19.359 -20.041 1.00 94.88 234 GLU A O 1
ATOM 1831 N N . ARG A 1 235 ? 10.595 17.176 -20.583 1.00 95.06 235 ARG A N 1
ATOM 1832 C CA . ARG A 1 235 ? 9.196 17.104 -21.039 1.00 95.06 235 ARG A CA 1
ATOM 1833 C C . ARG A 1 235 ? 8.318 16.272 -20.099 1.00 95.06 235 ARG A C 1
ATOM 1835 O O . ARG A 1 235 ? 7.195 15.932 -20.456 1.00 95.06 235 ARG A O 1
ATOM 1842 N N . PHE A 1 236 ? 8.831 15.926 -18.920 1.00 96.00 236 PHE A N 1
ATOM 1843 C CA . PHE A 1 236 ? 8.141 15.092 -17.945 1.00 96.00 236 PHE A CA 1
ATOM 1844 C C . PHE A 1 236 ? 6.859 15.762 -17.437 1.00 96.00 236 PHE A C 1
ATOM 1846 O O . PHE A 1 236 ? 6.911 16.826 -16.817 1.00 96.00 236 PHE A O 1
ATOM 1853 N N . VAL A 1 237 ? 5.711 15.120 -17.663 1.00 96.44 237 VAL A N 1
ATOM 1854 C CA . VAL A 1 237 ? 4.417 15.573 -17.142 1.00 96.44 237 VAL A CA 1
ATOM 1855 C C . VAL A 1 237 ? 4.119 14.840 -15.836 1.00 96.44 237 VAL A C 1
ATOM 1857 O O . VAL A 1 237 ? 4.026 13.612 -15.801 1.00 96.44 237 VAL A O 1
ATOM 1860 N N . ARG A 1 238 ? 3.964 15.608 -14.754 1.00 94.38 238 ARG A N 1
ATOM 1861 C CA . ARG A 1 238 ? 3.671 15.097 -13.412 1.00 94.38 238 ARG A CA 1
ATOM 1862 C C . ARG A 1 238 ? 2.190 15.264 -13.089 1.00 94.38 238 ARG A C 1
ATOM 1864 O O . ARG A 1 238 ? 1.626 16.333 -13.309 1.00 94.38 238 ARG A O 1
ATOM 1871 N N . ARG A 1 239 ? 1.600 14.214 -12.526 1.00 93.94 239 ARG A N 1
ATOM 1872 C CA . ARG A 1 239 ? 0.320 14.252 -11.820 1.00 93.94 239 ARG A CA 1
ATOM 1873 C C . ARG A 1 239 ? 0.384 15.271 -10.686 1.00 93.94 239 ARG A C 1
ATOM 1875 O O . ARG A 1 239 ? 1.373 15.320 -9.955 1.00 93.94 239 ARG A O 1
ATOM 1882 N N . ASP A 1 240 ? -0.684 16.046 -10.540 1.00 90.81 240 ASP A N 1
ATOM 1883 C CA . ASP A 1 240 ? -0.877 16.920 -9.388 1.00 90.81 240 ASP A CA 1
ATOM 1884 C C . ASP A 1 240 ? -1.274 16.084 -8.166 1.00 90.81 240 ASP A C 1
ATOM 1886 O O . ASP A 1 240 ? -2.415 15.655 -8.023 1.00 90.81 240 ASP A O 1
ATOM 1890 N N . GLU A 1 241 ? -0.306 15.819 -7.294 1.00 87.56 241 GLU A N 1
ATOM 1891 C CA . GLU A 1 241 ? -0.528 15.046 -6.071 1.00 87.56 241 GLU A CA 1
ATOM 1892 C C . GLU A 1 241 ? -1.108 15.875 -4.919 1.00 87.56 241 GLU A C 1
ATOM 1894 O O . GLU A 1 241 ? -1.332 15.333 -3.837 1.00 87.56 241 GLU A O 1
ATOM 1899 N N . SER A 1 242 ? -1.351 17.175 -5.125 1.00 85.50 242 SER A N 1
ATOM 1900 C CA . SER A 1 242 ? -2.054 18.005 -4.142 1.00 85.50 242 SER A CA 1
ATOM 1901 C C . SER A 1 242 ? -3.561 17.745 -4.119 1.00 85.50 242 SER A C 1
ATOM 1903 O O . SER A 1 242 ? -4.232 18.158 -3.172 1.00 85.50 242 SER A O 1
ATOM 1905 N N . VAL A 1 243 ? -4.083 17.050 -5.137 1.00 88.56 243 VAL A N 1
ATOM 1906 C CA . VAL A 1 243 ? -5.478 16.621 -5.227 1.00 88.56 243 VAL A CA 1
ATOM 1907 C C . VAL A 1 243 ? -5.638 15.258 -4.541 1.00 88.56 243 VAL A C 1
ATOM 1909 O O . VAL A 1 243 ? -5.077 14.268 -5.017 1.00 88.56 243 VAL A O 1
ATOM 1912 N N . PRO A 1 244 ? -6.405 15.170 -3.441 1.00 89.31 244 PRO A N 1
ATOM 1913 C CA . PRO A 1 244 ? -6.682 13.903 -2.774 1.00 89.31 244 PRO A CA 1
ATOM 1914 C C . PRO A 1 244 ? -7.572 13.008 -3.647 1.00 89.31 244 PRO A C 1
ATOM 1916 O O . PRO A 1 244 ? -8.692 13.375 -3.993 1.00 89.31 244 PRO A O 1
ATOM 1919 N N . GLU A 1 245 ? -7.075 11.825 -4.017 1.00 92.75 245 GLU A N 1
ATOM 1920 C CA . GLU A 1 245 ? -7.821 10.855 -4.845 1.00 92.75 245 GLU A CA 1
ATOM 1921 C C . GLU A 1 245 ? -8.579 9.800 -4.014 1.00 92.75 245 GLU A C 1
ATOM 1923 O O . GLU A 1 245 ? -9.428 9.084 -4.549 1.00 92.75 245 GLU A O 1
ATOM 1928 N N . HIS A 1 246 ? -8.273 9.688 -2.714 1.00 95.50 246 HIS A N 1
ATOM 1929 C CA . HIS A 1 246 ? -8.892 8.743 -1.773 1.00 95.50 246 HIS A CA 1
ATOM 1930 C C . HIS A 1 246 ? -9.000 7.308 -2.336 1.00 95.50 246 HIS A C 1
ATOM 1932 O O . HIS A 1 246 ? -8.084 6.793 -2.986 1.00 95.50 246 HIS A O 1
ATOM 1938 N N . LEU A 1 247 ? -10.118 6.627 -2.070 1.00 97.12 247 LEU A N 1
ATOM 1939 C CA . LEU A 1 247 ? -10.513 5.372 -2.714 1.00 97.12 247 LEU A CA 1
ATOM 1940 C C . LEU A 1 247 ? -11.447 5.606 -3.908 1.00 97.12 247 LEU A C 1
ATOM 1942 O O . LEU A 1 247 ? -12.037 4.645 -4.399 1.00 97.12 247 LEU A O 1
ATOM 1946 N N . ASP A 1 248 ? -11.608 6.846 -4.373 1.00 97.19 248 ASP A N 1
ATOM 1947 C CA . ASP A 1 248 ? -12.718 7.248 -5.243 1.00 97.19 248 ASP A CA 1
ATOM 1948 C C . ASP A 1 248 ? -12.757 6.432 -6.533 1.00 97.19 248 ASP A C 1
ATOM 1950 O O . ASP A 1 248 ? -13.792 5.866 -6.885 1.00 97.19 248 ASP A O 1
ATOM 1954 N N . ALA A 1 249 ? -11.611 6.284 -7.200 1.00 97.88 249 ALA A N 1
ATOM 1955 C CA . ALA A 1 249 ? -11.542 5.524 -8.442 1.00 97.88 249 ALA A CA 1
ATOM 1956 C C . ALA A 1 249 ? -11.818 4.027 -8.242 1.00 97.88 249 ALA A C 1
ATOM 1958 O O . ALA A 1 249 ? -12.506 3.408 -9.061 1.00 97.88 249 ALA A O 1
ATOM 1959 N N . LEU A 1 250 ? -11.339 3.456 -7.131 1.00 98.12 250 LEU A N 1
ATOM 1960 C CA . LEU A 1 250 ? -11.614 2.071 -6.754 1.00 98.12 250 LEU A CA 1
ATOM 1961 C C . LEU A 1 250 ? -13.111 1.878 -6.467 1.00 98.12 250 LEU A C 1
ATOM 1963 O O . LEU A 1 250 ? -13.729 0.981 -7.039 1.00 98.12 250 LEU A O 1
ATOM 1967 N N . ALA A 1 251 ? -13.706 2.746 -5.650 1.00 97.50 251 ALA A N 1
ATOM 1968 C CA . ALA A 1 251 ? -15.125 2.733 -5.309 1.00 97.50 251 ALA A CA 1
ATOM 1969 C C . ALA A 1 251 ? -16.013 2.881 -6.556 1.00 97.50 251 ALA A C 1
ATOM 1971 O O . ALA A 1 251 ? -16.897 2.054 -6.788 1.00 97.50 251 ALA A O 1
ATOM 1972 N N . ALA A 1 252 ? -15.709 3.857 -7.417 1.00 98.06 252 ALA A N 1
ATOM 1973 C CA . ALA A 1 252 ? -16.413 4.086 -8.674 1.00 98.06 252 ALA A CA 1
ATOM 1974 C C . ALA A 1 252 ? -16.346 2.867 -9.605 1.00 98.06 252 ALA A C 1
ATOM 1976 O O . ALA A 1 252 ? -17.349 2.511 -10.217 1.00 98.06 252 ALA A O 1
ATOM 1977 N N . SER A 1 253 ? -15.197 2.184 -9.688 1.00 98.00 253 SER A N 1
ATOM 1978 C CA . SER A 1 253 ? -15.059 0.983 -10.525 1.00 98.00 253 SER A CA 1
ATOM 1979 C C . SER A 1 253 ? -15.872 -0.213 -10.009 1.00 98.00 253 SER A C 1
ATOM 1981 O O . SER A 1 253 ? -16.457 -0.955 -10.801 1.00 98.00 253 SER A O 1
ATOM 1983 N N . LEU A 1 254 ? -15.968 -0.384 -8.685 1.00 96.88 254 LEU A N 1
ATOM 1984 C CA . LEU A 1 254 ? -16.774 -1.438 -8.058 1.00 96.88 254 LEU A CA 1
ATOM 1985 C C . LEU A 1 254 ? -18.277 -1.172 -8.209 1.00 96.88 254 LEU A C 1
ATOM 1987 O O . LEU A 1 254 ? -19.042 -2.097 -8.503 1.00 96.88 254 LEU A O 1
ATOM 1991 N N . GLN A 1 255 ? -18.690 0.086 -8.041 1.00 96.81 255 GLN A N 1
ATOM 1992 C CA . GLN A 1 255 ? -20.062 0.521 -8.288 1.00 96.81 255 GLN A CA 1
ATOM 1993 C C . GLN A 1 255 ? -20.430 0.337 -9.761 1.00 96.81 255 GLN A C 1
ATOM 1995 O O . GLN A 1 255 ? -21.391 -0.369 -10.062 1.00 96.81 255 GLN A O 1
ATOM 2000 N N . HIS A 1 256 ? -19.613 0.858 -10.681 1.00 97.31 256 HIS A N 1
ATOM 2001 C CA . HIS A 1 256 ? -19.847 0.744 -12.118 1.00 97.31 256 HIS A CA 1
ATOM 2002 C C . HIS A 1 256 ? -19.963 -0.712 -12.578 1.00 97.31 256 HIS A C 1
ATOM 2004 O O . HIS A 1 256 ? -20.877 -1.040 -13.335 1.00 97.31 256 HIS A O 1
ATOM 2010 N N . ARG A 1 257 ? -19.078 -1.598 -12.096 1.00 95.56 257 ARG A N 1
ATOM 2011 C CA . ARG A 1 257 ? -19.141 -3.040 -12.379 1.00 95.56 257 ARG A CA 1
ATOM 2012 C C . ARG A 1 257 ? -20.508 -3.622 -12.027 1.00 95.56 257 ARG A C 1
ATOM 2014 O O . ARG A 1 257 ? -21.046 -4.416 -12.787 1.00 95.56 257 ARG A O 1
ATOM 2021 N N . THR A 1 258 ? -21.053 -3.235 -10.880 1.00 95.31 258 THR A N 1
ATOM 2022 C CA . THR A 1 258 ? -22.343 -3.734 -10.397 1.00 95.31 258 THR A CA 1
ATOM 2023 C C . THR A 1 258 ? -23.503 -3.138 -11.194 1.00 95.31 258 THR A C 1
ATOM 2025 O O . THR A 1 258 ? -24.382 -3.860 -11.657 1.00 95.31 258 THR A O 1
ATOM 2028 N N . GLU A 1 259 ? -23.511 -1.822 -11.388 1.00 95.06 259 GLU A N 1
ATOM 2029 C CA . GLU A 1 259 ? -24.607 -1.106 -12.051 1.00 95.06 259 GLU A CA 1
ATOM 2030 C C . GLU A 1 259 ? -24.719 -1.434 -13.545 1.00 95.06 259 GLU A C 1
ATOM 2032 O O . GLU A 1 259 ? -25.827 -1.448 -14.083 1.00 95.06 259 GLU A O 1
ATOM 2037 N N . SER A 1 260 ? -23.597 -1.775 -14.186 1.00 94.69 260 SER A N 1
ATOM 2038 C CA . SER A 1 260 ? -23.530 -2.145 -15.607 1.00 94.69 260 SER A CA 1
ATOM 2039 C C . SER A 1 260 ? -24.014 -3.566 -15.910 1.00 94.69 260 SER A C 1
ATOM 2041 O O . SER A 1 260 ? -24.024 -3.964 -17.074 1.00 94.69 260 SER A O 1
ATOM 2043 N N . ALA A 1 261 ? -24.411 -4.336 -14.892 1.00 94.00 261 ALA A N 1
ATOM 2044 C CA . ALA A 1 261 ? -24.994 -5.662 -15.068 1.00 94.00 261 ALA A CA 1
ATOM 2045 C C . ALA A 1 261 ? -26.215 -5.628 -16.003 1.00 94.00 261 ALA A C 1
ATOM 2047 O O . ALA A 1 261 ? -27.071 -4.745 -15.899 1.00 94.00 261 ALA A O 1
ATOM 2048 N N . ALA A 1 262 ? -26.341 -6.632 -16.873 1.00 95.00 262 ALA A N 1
ATOM 2049 C CA . ALA A 1 262 ? -27.416 -6.704 -17.862 1.00 95.00 262 ALA A CA 1
ATOM 2050 C C . ALA A 1 262 ? -28.767 -7.123 -17.254 1.00 95.00 262 ALA A C 1
ATOM 2052 O O . ALA A 1 262 ? -29.813 -6.982 -17.890 1.00 95.00 262 ALA A O 1
ATOM 2053 N N . SER A 1 263 ? -28.763 -7.660 -16.031 1.00 95.44 263 SER A N 1
ATOM 2054 C CA . SER A 1 263 ? -29.961 -8.108 -15.319 1.00 95.44 263 SER A CA 1
ATOM 2055 C C . SER A 1 263 ? -29.837 -7.904 -13.810 1.00 95.44 263 SER A C 1
ATOM 2057 O O . SER A 1 263 ? -28.731 -7.841 -13.277 1.00 95.44 263 SER A O 1
ATOM 2059 N N . GLU A 1 264 ? -30.969 -7.872 -13.101 1.00 93.12 264 GLU A N 1
ATOM 2060 C CA . GLU A 1 264 ? -30.970 -7.752 -11.635 1.00 93.12 264 GLU A CA 1
ATOM 2061 C C . GLU A 1 264 ? -30.293 -8.950 -10.954 1.00 93.12 264 GLU A C 1
ATOM 2063 O O . GLU A 1 264 ? -29.548 -8.779 -9.997 1.00 93.12 264 GLU A O 1
ATOM 2068 N N . LYS A 1 265 ? -30.462 -10.162 -11.499 1.00 93.56 265 LYS A N 1
ATOM 2069 C CA . LYS A 1 265 ? -29.796 -11.361 -10.975 1.00 93.56 265 LYS A CA 1
ATOM 2070 C C . LYS A 1 265 ? -28.270 -11.238 -11.048 1.00 93.56 265 LYS A C 1
ATOM 2072 O O . LYS A 1 265 ? -27.580 -11.546 -10.083 1.00 93.56 265 LYS A O 1
ATOM 2077 N N . GLU A 1 266 ? -27.746 -10.788 -12.186 1.00 94.06 266 GLU A N 1
ATOM 2078 C CA . GLU A 1 266 ? -26.308 -10.553 -12.350 1.00 94.06 266 GLU A CA 1
ATOM 2079 C C . GLU A 1 266 ? -25.831 -9.428 -11.421 1.00 94.06 266 GLU A C 1
ATOM 2081 O O . GLU A 1 266 ? -24.808 -9.566 -10.757 1.00 94.06 266 GLU A O 1
ATOM 2086 N N . ARG A 1 267 ? -26.612 -8.350 -11.294 1.00 93.62 267 ARG A N 1
ATOM 2087 C CA . ARG A 1 267 ? -26.339 -7.249 -10.361 1.00 93.62 267 ARG A CA 1
ATOM 2088 C C . ARG A 1 267 ? -26.226 -7.737 -8.915 1.00 93.62 267 ARG A C 1
ATOM 2090 O O . ARG A 1 267 ? -25.311 -7.331 -8.198 1.00 93.62 267 ARG A O 1
ATOM 2097 N N . ASP A 1 268 ? -27.124 -8.623 -8.489 1.00 91.50 268 ASP A N 1
ATOM 2098 C CA . ASP A 1 268 ? -27.097 -9.264 -7.172 1.00 91.50 268 ASP A CA 1
ATOM 2099 C C . ASP A 1 268 ? -25.850 -10.129 -6.982 1.00 91.50 268 ASP A C 1
ATOM 2101 O O . ASP A 1 268 ? -25.202 -10.044 -5.939 1.00 91.50 268 ASP A O 1
ATOM 2105 N N . GLU A 1 269 ? -25.478 -10.928 -7.983 1.00 92.25 269 GLU A N 1
ATOM 2106 C CA . GLU A 1 269 ? -24.284 -11.778 -7.942 1.00 92.25 269 GLU A CA 1
ATOM 2107 C C . GLU A 1 269 ? -22.990 -10.951 -7.843 1.00 92.25 269 GLU A C 1
ATOM 2109 O O . GLU A 1 269 ? -22.151 -11.228 -6.980 1.00 92.25 269 GLU A O 1
ATOM 2114 N N . LEU A 1 270 ? -22.844 -9.905 -8.666 1.00 92.06 270 LEU A N 1
ATOM 2115 C CA . LEU A 1 270 ? -21.670 -9.023 -8.668 1.00 92.06 270 LEU A CA 1
ATOM 2116 C C . LEU A 1 270 ? -21.543 -8.240 -7.356 1.00 92.06 270 LEU A C 1
ATOM 2118 O O . LEU A 1 270 ? -20.448 -8.143 -6.796 1.00 92.06 270 LEU A O 1
ATOM 2122 N N . ASP A 1 271 ? -22.655 -7.730 -6.828 1.00 90.38 271 ASP A N 1
ATOM 2123 C CA . ASP A 1 271 ? -22.658 -7.037 -5.542 1.00 90.38 271 ASP A CA 1
ATOM 2124 C C . ASP A 1 271 ? -22.384 -7.999 -4.374 1.00 90.38 271 ASP A C 1
ATOM 2126 O O . ASP A 1 271 ? -21.688 -7.650 -3.419 1.00 90.38 271 ASP A O 1
ATOM 2130 N N . GLN A 1 272 ? -22.852 -9.250 -4.457 1.00 89.81 272 GLN A N 1
ATOM 2131 C CA . GLN A 1 272 ? -22.533 -10.275 -3.463 1.00 89.81 272 GLN A CA 1
ATOM 2132 C C . GLN A 1 272 ? -21.024 -10.552 -3.395 1.00 89.81 272 GLN A C 1
ATOM 2134 O O . GLN A 1 272 ? -20.510 -10.882 -2.325 1.00 89.81 272 GLN A O 1
ATOM 2139 N N . GLU A 1 273 ? -20.294 -10.437 -4.507 1.00 88.38 273 GLU A N 1
ATOM 2140 C CA . GLU A 1 273 ? -18.832 -10.544 -4.492 1.00 88.38 273 GLU A CA 1
ATOM 2141 C C . GLU A 1 273 ? -18.175 -9.391 -3.734 1.00 88.38 273 GLU A C 1
ATOM 2143 O O . GLU A 1 273 ? -17.281 -9.655 -2.929 1.00 88.38 273 GLU A O 1
ATOM 2148 N N . ARG A 1 274 ? -18.646 -8.149 -3.923 1.00 89.69 274 ARG A N 1
ATOM 2149 C CA . ARG A 1 274 ? -18.188 -6.986 -3.145 1.00 89.69 274 ARG A CA 1
ATOM 2150 C C . ARG A 1 274 ? -18.442 -7.197 -1.651 1.00 89.69 274 ARG A C 1
ATOM 2152 O O . ARG A 1 274 ? -17.522 -7.047 -0.858 1.00 89.69 274 ARG A O 1
ATOM 2159 N N . ARG A 1 275 ? -19.653 -7.615 -1.266 1.00 89.56 275 ARG A N 1
ATOM 2160 C CA . ARG A 1 275 ? -20.036 -7.831 0.147 1.00 89.56 275 ARG A CA 1
ATOM 2161 C C . ARG A 1 275 ? -19.290 -8.966 0.845 1.00 89.56 275 ARG A C 1
ATOM 2163 O O . ARG A 1 275 ? -19.325 -9.068 2.064 1.00 89.56 275 ARG A O 1
ATOM 2170 N N . LYS A 1 276 ? -18.654 -9.870 0.094 1.00 93.81 276 LYS A N 1
ATOM 2171 C CA . LYS A 1 276 ? -17.811 -10.928 0.675 1.00 93.81 276 LYS A CA 1
ATOM 2172 C C . LYS A 1 276 ? -16.441 -10.410 1.111 1.00 93.81 276 LYS A C 1
ATOM 2174 O O . LYS A 1 276 ? -15.725 -11.185 1.745 1.00 93.81 276 LYS A O 1
ATOM 2179 N N . ALA A 1 277 ? -16.056 -9.192 0.728 1.00 96.25 277 ALA A N 1
ATOM 2180 C CA . ALA A 1 277 ? -14.796 -8.591 1.133 1.00 96.25 277 ALA A CA 1
ATOM 2181 C C . ALA A 1 277 ? -14.838 -8.214 2.617 1.00 96.25 277 ALA A C 1
ATOM 2183 O O . ALA A 1 277 ? -15.776 -7.575 3.076 1.00 96.25 277 ALA A O 1
ATOM 2184 N N . ASP A 1 278 ? -13.795 -8.583 3.354 1.00 98.00 278 ASP A N 1
ATOM 2185 C CA . ASP A 1 278 ? -13.571 -8.087 4.710 1.00 98.00 278 ASP A CA 1
ATOM 2186 C C . ASP A 1 278 ? -12.878 -6.718 4.671 1.00 98.00 278 ASP A C 1
ATOM 2188 O O . ASP A 1 278 ? -13.076 -5.898 5.567 1.00 98.00 278 ASP A O 1
ATOM 2192 N N . VAL A 1 279 ? -12.055 -6.474 3.640 1.00 98.50 279 VAL A N 1
ATOM 2193 C CA . VAL A 1 279 ? -11.278 -5.240 3.464 1.00 98.50 279 VAL A CA 1
ATOM 2194 C C . VAL A 1 279 ? -11.287 -4.778 2.002 1.00 98.50 279 VAL A C 1
ATOM 2196 O O . VAL A 1 279 ? -11.036 -5.579 1.097 1.00 98.50 279 VAL A O 1
ATOM 2199 N N . VAL A 1 280 ? -11.501 -3.479 1.778 1.00 98.56 280 VAL A N 1
ATOM 2200 C CA . VAL A 1 280 ? -11.362 -2.795 0.480 1.00 98.56 280 VAL A CA 1
ATOM 2201 C C . VAL A 1 280 ? -10.315 -1.686 0.603 1.00 98.56 280 VAL A C 1
ATOM 2203 O O . VAL A 1 280 ? -10.441 -0.799 1.446 1.00 98.56 280 VAL A O 1
ATOM 2206 N N . THR A 1 281 ? -9.257 -1.729 -0.212 1.00 98.75 281 THR A N 1
ATOM 2207 C CA . THR A 1 281 ? -8.162 -0.740 -0.142 1.00 98.75 281 THR A CA 1
ATOM 2208 C C . THR A 1 281 ? -7.268 -0.753 -1.390 1.00 98.75 281 THR A C 1
ATOM 2210 O O . THR A 1 281 ? -7.446 -1.565 -2.296 1.00 98.75 281 THR A O 1
ATOM 2213 N N . TRP A 1 282 ? -6.259 0.116 -1.450 1.00 98.62 282 TRP A N 1
ATOM 2214 C CA . TRP A 1 282 ? -5.199 0.041 -2.454 1.00 98.62 282 TRP A CA 1
ATOM 2215 C C . TRP A 1 282 ? -4.159 -1.033 -2.099 1.00 98.62 282 TRP A C 1
ATOM 2217 O O . TRP A 1 282 ? -3.717 -1.157 -0.957 1.00 98.62 282 TRP A O 1
ATOM 2227 N N . ARG A 1 283 ? -3.661 -1.760 -3.104 1.00 98.50 283 ARG A N 1
ATOM 2228 C CA . ARG A 1 283 ? -2.588 -2.768 -2.981 1.00 98.50 283 ARG A CA 1
ATOM 2229 C C . ARG A 1 283 ? -1.340 -2.219 -2.288 1.00 98.50 283 ARG A C 1
ATOM 2231 O O . ARG A 1 283 ? -0.670 -2.948 -1.554 1.00 98.50 283 ARG A O 1
ATOM 2238 N N . GLY A 1 284 ? -1.024 -0.939 -2.498 1.00 97.69 284 GLY A N 1
ATOM 2239 C CA . GLY A 1 284 ? 0.094 -0.261 -1.834 1.00 97.69 284 GLY A CA 1
ATOM 2240 C C . GLY A 1 284 ? -0.021 -0.253 -0.304 1.00 97.69 284 GLY A C 1
ATOM 2241 O O . GLY A 1 284 ? 0.982 -0.454 0.378 1.00 97.69 284 GLY A O 1
ATOM 2242 N N . ILE A 1 285 ? -1.237 -0.127 0.237 1.00 98.19 285 ILE A N 1
ATOM 2243 C CA . ILE A 1 285 ? -1.494 -0.150 1.685 1.00 98.19 285 ILE A CA 1
ATOM 2244 C C . ILE A 1 285 ? -1.256 -1.557 2.242 1.00 98.19 285 ILE A C 1
ATOM 2246 O O . ILE A 1 285 ? -0.528 -1.715 3.220 1.00 98.19 285 ILE A O 1
ATOM 2250 N N . VAL A 1 286 ? -1.768 -2.596 1.573 1.00 98.44 286 VAL A N 1
ATOM 2251 C CA . VAL A 1 286 ? -1.513 -3.994 1.976 1.00 98.44 286 VAL A CA 1
ATOM 2252 C C . VAL A 1 286 ? -0.022 -4.336 1.886 1.00 98.44 286 VAL A C 1
ATOM 2254 O O . VAL A 1 286 ? 0.507 -5.021 2.756 1.00 98.44 286 VAL A O 1
ATOM 2257 N N . THR A 1 287 ? 0.689 -3.795 0.891 1.00 97.69 287 THR A N 1
ATOM 2258 C CA . THR A 1 287 ? 2.151 -3.932 0.792 1.00 97.69 287 THR A CA 1
ATOM 2259 C C . THR A 1 287 ? 2.841 -3.349 2.027 1.00 97.69 287 THR A C 1
ATOM 2261 O O . THR A 1 287 ? 3.653 -4.046 2.631 1.00 97.69 287 THR A O 1
ATOM 2264 N N . LYS A 1 288 ? 2.493 -2.117 2.437 1.00 96.69 288 LYS A N 1
ATOM 2265 C CA . LYS A 1 288 ? 3.049 -1.467 3.641 1.00 96.69 288 LYS A CA 1
ATOM 2266 C C . LYS A 1 288 ? 2.779 -2.286 4.903 1.00 96.69 288 LYS A C 1
ATOM 2268 O O . LYS A 1 288 ? 3.700 -2.542 5.678 1.00 96.69 288 LYS A O 1
ATOM 2273 N N . ILE A 1 289 ? 1.544 -2.765 5.055 1.00 97.50 289 ILE A N 1
ATOM 2274 C CA . ILE A 1 289 ? 1.127 -3.641 6.157 1.00 97.50 289 ILE A CA 1
ATOM 2275 C C . ILE A 1 289 ? 1.975 -4.922 6.198 1.00 97.50 289 ILE A C 1
ATOM 2277 O O . ILE A 1 289 ? 2.513 -5.264 7.246 1.00 97.50 289 ILE A O 1
ATOM 2281 N N . CYS A 1 290 ? 2.169 -5.608 5.069 1.00 96.94 290 CYS A N 1
ATOM 2282 C CA . CYS A 1 290 ? 2.996 -6.817 5.024 1.00 96.94 290 CYS A CA 1
ATOM 2283 C C . CYS A 1 290 ? 4.487 -6.531 5.268 1.00 96.94 290 CYS A C 1
ATOM 2285 O O . CYS A 1 290 ? 5.188 -7.353 5.853 1.00 96.94 290 CYS A O 1
ATOM 2287 N N . THR A 1 291 ? 4.998 -5.368 4.855 1.00 95.38 291 THR A N 1
ATOM 2288 C CA . THR A 1 291 ? 6.396 -4.995 5.124 1.00 95.38 291 THR A CA 1
ATOM 2289 C C . THR A 1 291 ? 6.663 -4.571 6.567 1.00 95.38 291 THR A C 1
ATOM 2291 O O . THR A 1 291 ? 7.831 -4.477 6.945 1.00 95.38 291 THR A O 1
ATOM 2294 N N . ALA A 1 292 ? 5.622 -4.356 7.381 1.00 94.69 292 ALA A N 1
ATOM 2295 C CA . ALA A 1 292 ? 5.737 -3.925 8.775 1.00 94.69 292 ALA A CA 1
ATOM 2296 C C . ALA A 1 292 ? 6.626 -4.852 9.624 1.00 94.69 292 ALA A C 1
ATOM 2298 O O . ALA A 1 292 ? 7.312 -4.390 10.530 1.00 94.69 292 ALA A O 1
ATOM 2299 N N . TYR A 1 293 ? 6.679 -6.146 9.294 1.00 93.12 293 TYR A N 1
ATOM 2300 C CA . TYR A 1 293 ? 7.524 -7.115 9.998 1.00 93.12 293 TYR A CA 1
ATOM 2301 C C . TYR A 1 293 ? 9.029 -6.834 9.839 1.00 93.12 293 TYR A C 1
ATOM 2303 O O . TYR A 1 293 ? 9.832 -7.177 10.703 1.00 93.12 293 TYR A O 1
ATOM 2311 N N . GLU A 1 294 ? 9.441 -6.196 8.742 1.00 91.38 294 GLU A N 1
ATOM 2312 C CA . GLU A 1 294 ? 10.847 -5.847 8.499 1.00 91.38 294 GLU A CA 1
ATOM 2313 C C . GLU A 1 294 ? 11.180 -4.400 8.888 1.00 91.38 294 GLU A C 1
ATOM 2315 O O . GLU A 1 294 ? 12.266 -3.912 8.577 1.00 91.38 294 GLU A O 1
ATOM 2320 N N . GLN A 1 295 ? 10.273 -3.699 9.577 1.00 89.69 295 GLN A N 1
ATOM 2321 C CA . GLN A 1 295 ? 10.499 -2.351 10.108 1.00 89.69 295 GLN A CA 1
ATOM 2322 C C . GLN A 1 295 ? 11.252 -2.406 11.450 1.00 89.69 295 GLN A C 1
ATOM 2324 O O . GLN A 1 295 ? 10.726 -2.000 12.481 1.00 89.69 295 GLN A O 1
ATOM 2329 N N . SER A 1 296 ? 12.478 -2.938 11.459 1.00 85.50 296 SER A N 1
ATOM 2330 C CA . SER A 1 296 ? 13.380 -2.885 12.625 1.00 85.50 296 SER A CA 1
ATOM 2331 C C . SER A 1 296 ? 14.219 -1.598 12.659 1.00 85.50 296 SER A C 1
ATOM 2333 O O . SER A 1 296 ? 14.234 -0.825 11.701 1.00 85.50 296 SER A O 1
ATOM 2335 N N . ALA A 1 297 ? 14.956 -1.362 13.750 1.00 82.69 297 ALA A N 1
ATOM 2336 C CA . ALA A 1 297 ? 15.862 -0.213 13.858 1.00 82.69 297 ALA A CA 1
ATOM 2337 C C . ALA A 1 297 ? 16.993 -0.251 12.804 1.00 82.69 297 ALA A C 1
ATOM 2339 O O . ALA A 1 297 ? 17.501 0.784 12.377 1.00 82.69 297 ALA A O 1
ATOM 2340 N N . GLU A 1 298 ? 17.357 -1.447 12.342 1.00 80.56 298 GLU A N 1
ATOM 2341 C CA . GLU A 1 298 ? 18.367 -1.715 11.314 1.00 80.56 298 GLU A CA 1
ATOM 2342 C C . GLU A 1 298 ? 17.765 -1.846 9.903 1.00 80.56 298 GLU A C 1
ATOM 2344 O O . GLU A 1 298 ? 18.482 -2.171 8.941 1.00 80.56 298 GLU A O 1
ATOM 2349 N N . ALA A 1 299 ? 16.454 -1.619 9.756 1.00 82.69 299 ALA A N 1
ATOM 2350 C CA . ALA A 1 299 ? 15.766 -1.721 8.481 1.00 82.69 299 ALA A CA 1
ATOM 2351 C C . ALA A 1 299 ? 16.393 -0.788 7.440 1.00 82.69 299 ALA A C 1
ATOM 2353 O O . ALA A 1 299 ? 16.753 0.362 7.692 1.00 82.69 299 ALA A O 1
ATOM 2354 N N . ARG A 1 300 ? 16.516 -1.289 6.207 1.00 77.12 300 ARG A N 1
ATOM 2355 C CA . ARG A 1 300 ? 17.060 -0.506 5.083 1.00 77.12 300 ARG A CA 1
ATOM 2356 C C . ARG A 1 300 ? 16.017 0.399 4.424 1.00 77.12 300 ARG A C 1
ATOM 2358 O O . ARG A 1 300 ? 16.363 1.136 3.503 1.00 77.12 300 ARG A O 1
ATOM 2365 N N . PHE A 1 301 ? 14.764 0.317 4.857 1.00 83.38 301 PHE A N 1
ATOM 2366 C CA . PHE A 1 301 ? 13.664 1.155 4.406 1.00 83.38 301 PHE A CA 1
ATOM 2367 C C . PHE A 1 301 ? 12.713 1.422 5.575 1.00 83.38 301 PHE A C 1
ATOM 2369 O O . PHE A 1 301 ? 12.542 0.558 6.431 1.00 83.38 301 PHE A O 1
ATOM 2376 N N . SER A 1 302 ? 12.110 2.607 5.577 1.00 85.75 302 SER A N 1
ATOM 2377 C CA . SER A 1 302 ? 11.143 3.055 6.576 1.00 85.75 302 SER A CA 1
ATOM 2378 C C . SER A 1 302 ? 9.834 3.377 5.865 1.00 85.75 302 SER A C 1
ATOM 2380 O O . SER A 1 302 ? 9.804 4.260 5.007 1.00 85.75 302 SER A O 1
ATOM 2382 N N . ASP A 1 303 ? 8.794 2.627 6.207 1.00 87.00 303 ASP A N 1
ATOM 2383 C CA . ASP A 1 303 ? 7.443 2.710 5.664 1.00 87.00 303 ASP A CA 1
ATOM 2384 C C . ASP A 1 303 ? 6.455 2.774 6.842 1.00 87.00 303 ASP A C 1
ATOM 2386 O O . ASP A 1 303 ? 5.808 1.769 7.155 1.00 87.00 303 ASP A O 1
ATOM 2390 N N . PRO A 1 304 ? 6.351 3.920 7.540 1.00 91.12 304 PRO A N 1
ATOM 2391 C CA . PRO A 1 304 ? 5.348 4.082 8.582 1.00 91.12 304 PRO A CA 1
ATOM 2392 C C . PRO A 1 304 ? 3.942 3.950 7.990 1.00 91.12 304 PRO A C 1
ATOM 2394 O O . PRO A 1 304 ? 3.706 4.210 6.804 1.00 91.12 304 PRO A O 1
ATOM 2397 N N . LEU A 1 305 ? 2.996 3.568 8.839 1.00 91.56 305 LEU A N 1
ATOM 2398 C CA . LEU A 1 305 ? 1.593 3.449 8.471 1.00 91.56 305 LEU A CA 1
ATOM 2399 C C . LEU A 1 305 ? 0.824 4.598 9.097 1.00 91.56 305 LEU A C 1
ATOM 2401 O O . LEU A 1 305 ? 0.944 4.861 10.292 1.00 91.56 305 LEU A O 1
ATOM 2405 N N . ASN A 1 306 ? 0.038 5.273 8.270 1.00 95.00 306 ASN A N 1
ATOM 2406 C CA . ASN A 1 306 ? -0.838 6.352 8.680 1.00 95.00 306 ASN A CA 1
ATOM 2407 C C . ASN A 1 306 ? -2.091 6.280 7.808 1.00 95.00 306 ASN A C 1
ATOM 2409 O O . ASN A 1 306 ? -2.051 6.661 6.641 1.00 95.00 306 ASN A O 1
ATOM 2413 N N . LEU A 1 307 ? -3.153 5.666 8.328 1.00 97.62 307 LEU A N 1
ATOM 2414 C CA . LEU A 1 307 ? -4.346 5.326 7.552 1.00 97.62 307 LEU A CA 1
ATOM 2415 C C . LEU A 1 307 ? -5.606 5.904 8.187 1.00 97.62 307 LEU A C 1
ATOM 2417 O O . LEU A 1 307 ? -5.745 5.880 9.412 1.00 97.62 307 LEU A O 1
ATOM 2421 N N . ASN A 1 308 ? -6.555 6.321 7.352 1.00 97.94 308 ASN A N 1
ATOM 2422 C CA . ASN A 1 308 ? -7.950 6.409 7.765 1.00 97.94 308 ASN A CA 1
ATOM 2423 C C . ASN A 1 308 ? -8.621 5.048 7.549 1.00 97.94 308 ASN A C 1
ATOM 2425 O O . ASN A 1 308 ? -8.352 4.344 6.573 1.00 97.94 308 ASN A O 1
ATOM 2429 N N . ALA A 1 309 ? -9.499 4.679 8.475 1.00 97.94 309 ALA A N 1
ATOM 2430 C CA . ALA A 1 309 ? -10.213 3.416 8.479 1.00 97.94 309 ALA A CA 1
ATOM 2431 C C . ALA A 1 309 ? -11.693 3.643 8.794 1.00 97.94 309 ALA A C 1
ATOM 2433 O O . ALA A 1 309 ? -12.019 4.345 9.748 1.00 97.94 309 ALA A O 1
ATOM 2434 N N . MET A 1 310 ? -12.588 3.047 8.010 1.00 95.56 310 MET A N 1
ATOM 2435 C CA . MET A 1 310 ? -14.036 3.195 8.188 1.00 95.56 310 MET A CA 1
ATOM 2436 C C . MET A 1 310 ? -14.747 1.872 7.907 1.00 95.56 310 MET A C 1
ATOM 2438 O O . MET A 1 310 ? -14.424 1.181 6.940 1.00 95.56 310 MET A O 1
ATOM 2442 N N . MET A 1 311 ? -15.714 1.514 8.753 1.00 93.31 311 MET A N 1
ATOM 2443 C CA . MET A 1 311 ? -16.530 0.308 8.594 1.00 93.31 311 MET A CA 1
ATOM 2444 C C . MET A 1 311 ? -17.866 0.649 7.923 1.00 93.31 311 MET A C 1
ATOM 2446 O O . MET A 1 311 ? -18.592 1.529 8.388 1.00 93.31 311 MET A O 1
ATOM 2450 N N . MET A 1 312 ? -18.218 -0.070 6.857 1.00 90.12 312 MET A N 1
ATOM 2451 C CA . MET A 1 312 ? -19.499 0.086 6.161 1.00 90.12 312 MET A CA 1
ATOM 2452 C C . MET A 1 312 ? -19.985 -1.272 5.642 1.00 90.12 312 MET A C 1
ATOM 2454 O O . MET A 1 312 ? -19.258 -1.953 4.921 1.00 90.12 312 MET A O 1
ATOM 2458 N N . ASP A 1 313 ? -21.205 -1.672 6.021 1.00 86.44 313 ASP A N 1
ATOM 2459 C CA . ASP A 1 313 ? -21.824 -2.963 5.648 1.00 86.44 313 ASP A CA 1
ATOM 2460 C C . ASP A 1 313 ? -20.899 -4.175 5.910 1.00 86.44 313 ASP A C 1
ATOM 2462 O O . ASP A 1 313 ? -20.671 -5.025 5.051 1.00 86.44 313 ASP A O 1
ATOM 2466 N N . GLY A 1 314 ? -20.268 -4.207 7.092 1.00 88.69 314 GLY A N 1
ATOM 2467 C CA . GLY A 1 314 ? -19.341 -5.274 7.502 1.00 88.69 314 GLY A CA 1
ATOM 2468 C C . GLY A 1 314 ? -17.991 -5.300 6.771 1.00 88.69 314 GLY A C 1
ATOM 2469 O O . GLY A 1 314 ? -17.180 -6.184 7.043 1.00 88.69 314 GLY A O 1
ATOM 2470 N N . THR A 1 315 ? -17.736 -4.341 5.877 1.00 94.75 315 THR A N 1
ATOM 2471 C CA . THR A 1 315 ? -16.487 -4.208 5.118 1.00 94.75 315 THR A CA 1
ATOM 2472 C C . THR A 1 315 ? -15.642 -3.062 5.672 1.00 94.75 315 THR A C 1
ATOM 2474 O O . THR A 1 315 ? -16.131 -1.943 5.843 1.00 94.75 315 THR A O 1
ATOM 2477 N N . LEU A 1 316 ? -14.356 -3.322 5.916 1.00 97.56 316 LEU A N 1
ATOM 2478 C CA . LEU A 1 316 ? -13.384 -2.312 6.327 1.00 97.56 316 LEU A CA 1
ATOM 2479 C C . LEU A 1 316 ? -12.790 -1.609 5.100 1.00 97.56 316 LEU A C 1
ATOM 2481 O O . LEU A 1 316 ? -12.148 -2.242 4.265 1.00 97.56 316 LEU A O 1
ATOM 2485 N N . TYR A 1 317 ? -12.930 -0.294 5.022 1.00 98.12 317 TYR A N 1
ATOM 2486 C CA . TYR A 1 317 ? -12.265 0.532 4.018 1.00 98.12 317 TYR A CA 1
ATOM 2487 C C . TYR A 1 317 ? -11.024 1.168 4.638 1.00 98.12 317 TYR A C 1
ATOM 2489 O O . TYR A 1 317 ? -11.089 1.661 5.765 1.00 98.12 317 TYR A O 1
ATOM 2497 N N . LEU A 1 318 ? -9.901 1.134 3.919 1.00 98.56 318 LEU A N 1
ATOM 2498 C CA . LEU A 1 318 ? -8.634 1.726 4.357 1.00 98.56 318 LEU A CA 1
ATOM 2499 C C . LEU A 1 318 ? -8.075 2.642 3.274 1.00 98.56 318 LEU A C 1
ATOM 2501 O O . LEU A 1 318 ? -7.883 2.196 2.141 1.00 98.56 318 LEU A O 1
ATOM 2505 N N . GLU A 1 319 ? -7.725 3.867 3.642 1.00 97.50 319 GLU A N 1
ATOM 2506 C CA . GLU A 1 319 ? -6.998 4.807 2.789 1.00 97.50 319 GLU A CA 1
ATOM 2507 C C . GLU A 1 319 ? -5.769 5.367 3.506 1.00 97.50 319 GLU A C 1
ATOM 2509 O O . GLU A 1 319 ? -5.681 5.332 4.733 1.00 97.50 319 GLU A O 1
ATOM 2514 N N . GLU A 1 320 ? -4.808 5.876 2.741 1.00 95.25 320 GLU A N 1
ATOM 2515 C CA . GLU A 1 320 ? -3.626 6.515 3.305 1.00 95.25 320 GLU A CA 1
ATOM 2516 C C . GLU A 1 320 ? -3.928 7.964 3.682 1.00 95.25 320 GLU A C 1
ATOM 2518 O O . GLU A 1 320 ? -4.487 8.712 2.886 1.00 95.25 320 GLU A O 1
ATOM 2523 N N . PHE A 1 321 ? -3.516 8.359 4.884 1.00 94.31 321 PHE A N 1
ATOM 2524 C CA . PHE A 1 321 ? -3.561 9.738 5.336 1.00 94.31 321 PHE A CA 1
ATOM 2525 C C . PHE A 1 321 ? -2.154 10.340 5.325 1.00 94.31 321 PHE A C 1
ATOM 2527 O O . PHE A 1 321 ? -1.224 9.819 5.950 1.00 94.31 321 PHE A O 1
ATOM 2534 N N . ALA A 1 322 ? -2.019 11.494 4.676 1.00 90.12 322 ALA A N 1
ATOM 2535 C CA . ALA A 1 322 ? -0.824 12.320 4.736 1.00 90.12 322 ALA A CA 1
ATOM 2536 C C . ALA A 1 322 ? -1.165 13.665 5.384 1.00 90.12 322 ALA A C 1
ATOM 2538 O O . ALA A 1 322 ? -2.012 14.408 4.896 1.00 90.12 322 ALA A O 1
ATOM 2539 N N . SER A 1 323 ? -0.468 14.011 6.468 1.00 86.94 323 SER A N 1
ATOM 2540 C CA . SER A 1 323 ? -0.594 15.343 7.060 1.00 86.94 323 SER A CA 1
ATOM 2541 C C . SER A 1 323 ? -0.075 16.417 6.099 1.00 86.94 323 SER A C 1
ATOM 2543 O O . SER A 1 323 ? 0.797 16.160 5.265 1.00 86.94 323 SER A O 1
ATOM 2545 N N . ALA A 1 324 ? -0.522 17.663 6.276 1.00 86.38 324 ALA A N 1
ATOM 2546 C CA . ALA A 1 324 ? -0.011 18.801 5.505 1.00 86.38 324 ALA A CA 1
ATOM 2547 C C . ALA A 1 324 ? 1.527 18.926 5.574 1.00 86.38 324 ALA A C 1
ATOM 2549 O O . ALA A 1 324 ? 2.184 19.239 4.577 1.00 86.38 324 ALA A O 1
ATOM 2550 N N . SER A 1 325 ? 2.120 18.624 6.735 1.00 87.31 325 SER A N 1
ATOM 2551 C CA . SER A 1 325 ? 3.576 18.593 6.910 1.00 87.31 325 SER A CA 1
ATOM 2552 C C . SER A 1 325 ? 4.244 17.478 6.100 1.00 87.31 325 SER A C 1
ATOM 2554 O O . SER A 1 325 ? 5.246 17.739 5.435 1.00 87.31 325 SER A O 1
ATOM 2556 N N . ALA A 1 326 ? 3.679 16.267 6.097 1.00 87.56 326 ALA A N 1
ATOM 2557 C CA . ALA A 1 326 ? 4.198 15.140 5.327 1.00 87.56 326 ALA A CA 1
ATOM 2558 C C . ALA A 1 326 ? 4.099 15.392 3.814 1.00 87.56 326 ALA A C 1
ATOM 2560 O O . ALA A 1 326 ? 5.056 15.126 3.088 1.00 87.56 326 ALA A O 1
ATOM 2561 N N . MET A 1 327 ? 2.987 15.971 3.345 1.00 87.31 327 MET A N 1
ATOM 2562 C CA . MET A 1 327 ? 2.822 16.378 1.945 1.00 87.31 327 MET A CA 1
ATOM 2563 C C . MET A 1 327 ? 3.849 17.442 1.539 1.00 87.31 327 MET A C 1
ATOM 2565 O O . MET A 1 327 ? 4.489 17.319 0.498 1.00 87.31 327 MET A O 1
ATOM 2569 N N . THR A 1 328 ? 4.086 18.439 2.396 1.00 88.81 328 THR A N 1
ATOM 2570 C CA . THR A 1 328 ? 5.102 19.477 2.150 1.00 88.81 328 THR A CA 1
ATOM 2571 C C . THR A 1 328 ? 6.514 18.890 2.089 1.00 88.81 328 THR A C 1
ATOM 2573 O O . THR A 1 328 ? 7.312 19.257 1.224 1.00 88.81 328 THR A O 1
ATOM 2576 N N . GLU A 1 329 ? 6.850 17.960 2.987 1.00 90.12 329 GLU A N 1
ATOM 2577 C CA . GLU A 1 329 ? 8.151 17.290 2.967 1.00 90.12 329 GLU A CA 1
ATOM 2578 C C . GLU A 1 329 ? 8.324 16.424 1.713 1.00 90.12 329 GLU A C 1
ATOM 2580 O O . GLU A 1 329 ? 9.402 16.426 1.111 1.00 90.12 329 GLU A O 1
ATOM 2585 N N . LYS A 1 330 ? 7.269 15.711 1.299 1.00 88.62 330 LYS A N 1
ATOM 2586 C CA . LYS A 1 330 ? 7.252 14.939 0.054 1.00 88.62 330 LYS A CA 1
ATOM 2587 C C . LYS A 1 330 ? 7.493 15.848 -1.150 1.00 88.62 330 LYS A C 1
ATOM 2589 O O . LYS A 1 330 ? 8.430 15.591 -1.900 1.00 88.62 330 LYS A O 1
ATOM 2594 N N . GLN A 1 331 ? 6.750 16.949 -1.268 1.00 88.56 331 GLN A N 1
ATOM 2595 C CA . GLN A 1 331 ? 6.926 17.920 -2.350 1.00 88.56 331 GLN A CA 1
ATOM 2596 C C . GLN A 1 331 ? 8.358 18.463 -2.385 1.00 88.56 331 GLN A C 1
ATOM 2598 O O . GLN A 1 331 ? 9.012 18.423 -3.422 1.00 88.56 331 GLN A O 1
ATOM 2603 N N . ARG A 1 332 ? 8.905 18.864 -1.230 1.00 91.44 332 ARG A N 1
ATOM 2604 C CA . ARG A 1 332 ? 10.292 19.339 -1.129 1.00 91.44 332 ARG A CA 1
ATOM 2605 C C . ARG A 1 332 ? 11.306 18.289 -1.596 1.00 91.44 332 ARG A C 1
ATOM 2607 O O . ARG A 1 332 ? 12.315 18.647 -2.200 1.00 91.44 332 ARG A O 1
ATOM 2614 N N . LYS A 1 333 ? 11.080 17.008 -1.285 1.00 89.38 333 LYS A N 1
ATOM 2615 C CA . LYS A 1 333 ? 11.930 15.909 -1.767 1.00 89.38 333 LYS A CA 1
ATOM 2616 C C . LYS A 1 333 ? 11.794 15.723 -3.270 1.00 89.38 333 LYS A C 1
ATOM 2618 O O . LYS A 1 333 ? 12.794 15.436 -3.906 1.00 89.38 333 LYS A O 1
ATOM 2623 N N . GLU A 1 334 ? 10.604 15.868 -3.835 1.00 86.38 334 GLU A N 1
ATOM 2624 C CA . GLU A 1 334 ? 10.393 15.727 -5.278 1.00 86.38 334 GLU A CA 1
ATOM 2625 C C . GLU A 1 334 ? 10.898 16.924 -6.090 1.00 86.38 334 GLU A C 1
ATOM 2627 O O . GLU A 1 334 ? 11.278 16.751 -7.245 1.00 86.38 334 GLU A O 1
ATOM 2632 N N . ASP A 1 335 ? 10.958 18.111 -5.488 1.00 88.19 335 ASP A N 1
ATOM 2633 C CA . ASP A 1 335 ? 11.536 19.309 -6.103 1.00 88.19 335 ASP A CA 1
ATOM 2634 C C . ASP A 1 335 ? 13.075 19.281 -6.115 1.00 88.19 335 ASP A C 1
ATOM 2636 O O . ASP A 1 335 ? 13.705 20.022 -6.873 1.00 88.19 335 ASP A O 1
ATOM 2640 N N . ASP A 1 336 ? 13.707 18.413 -5.314 1.00 94.88 336 ASP A N 1
ATOM 2641 C CA . ASP A 1 336 ? 15.147 18.177 -5.402 1.00 94.88 336 ASP A CA 1
ATOM 2642 C C . ASP A 1 336 ? 15.493 17.538 -6.766 1.00 94.88 336 ASP A C 1
ATOM 2644 O O . ASP A 1 336 ? 15.043 16.425 -7.062 1.00 94.88 336 ASP A O 1
ATOM 2648 N N . PRO A 1 337 ? 16.340 18.170 -7.605 1.00 94.44 337 PRO A N 1
ATOM 2649 C CA . PRO A 1 337 ? 16.594 17.692 -8.966 1.00 94.44 337 PRO A CA 1
ATOM 2650 C C . PRO A 1 337 ? 17.174 16.277 -9.038 1.00 94.44 337 PRO A C 1
ATOM 2652 O O . PRO A 1 337 ? 16.984 15.565 -10.029 1.00 94.44 337 PRO A O 1
ATOM 2655 N N . LYS A 1 338 ? 17.917 15.854 -8.009 1.00 93.69 338 LYS A N 1
ATOM 2656 C CA . LYS A 1 338 ? 18.488 14.509 -7.953 1.00 93.69 338 LYS A CA 1
ATOM 2657 C C . LYS A 1 338 ? 17.399 13.494 -7.623 1.00 93.69 338 LYS A C 1
ATOM 2659 O O . LYS A 1 338 ? 17.357 12.451 -8.269 1.00 93.69 338 LYS A O 1
ATOM 2664 N N . MET A 1 339 ? 16.535 13.778 -6.656 1.00 92.69 339 MET A N 1
ATOM 2665 C CA . MET A 1 339 ? 15.398 12.921 -6.318 1.00 92.69 339 MET A CA 1
ATOM 2666 C C . MET A 1 339 ? 14.390 12.831 -7.465 1.00 92.69 339 MET A C 1
ATOM 2668 O O . MET A 1 339 ? 13.998 11.717 -7.815 1.00 92.69 339 MET A O 1
ATOM 2672 N N . LEU A 1 340 ? 14.073 13.954 -8.119 1.00 93.44 340 LEU A N 1
ATOM 2673 C CA . LEU A 1 340 ? 13.236 13.998 -9.320 1.00 93.44 340 LEU A CA 1
ATOM 2674 C C . LEU A 1 340 ? 13.770 13.053 -10.400 1.00 93.44 340 LEU A C 1
ATOM 2676 O O . LEU A 1 340 ? 13.054 12.183 -10.889 1.00 93.44 340 LEU A O 1
ATOM 2680 N N . ARG A 1 341 ? 15.064 13.170 -10.723 1.00 95.00 341 ARG A N 1
ATOM 2681 C CA . ARG A 1 341 ? 15.724 12.314 -11.717 1.00 95.00 341 ARG A CA 1
ATOM 2682 C C . ARG A 1 341 ? 15.690 10.838 -11.318 1.00 95.00 341 ARG A C 1
ATOM 2684 O O . ARG A 1 341 ? 15.445 9.973 -12.151 1.00 95.00 341 ARG A O 1
ATOM 2691 N N . MET A 1 342 ? 15.929 10.538 -10.042 1.00 92.06 342 MET A N 1
ATOM 2692 C CA . MET A 1 342 ? 15.894 9.167 -9.529 1.00 92.06 342 MET A CA 1
ATOM 2693 C C . MET A 1 342 ? 14.497 8.542 -9.625 1.00 92.06 342 MET A C 1
ATOM 2695 O O . MET A 1 342 ? 14.415 7.350 -9.920 1.00 92.06 342 MET A O 1
ATOM 2699 N N . GLY A 1 343 ? 13.436 9.321 -9.388 1.00 92.88 343 GLY A N 1
ATOM 2700 C CA . GLY A 1 343 ? 12.047 8.893 -9.577 1.00 92.88 343 GLY A CA 1
ATOM 2701 C C . GLY A 1 343 ? 11.689 8.720 -11.054 1.00 92.88 343 GLY A C 1
ATOM 2702 O O . GLY A 1 343 ? 11.119 7.699 -11.431 1.00 92.88 343 GLY A O 1
ATOM 2703 N N . TYR A 1 344 ? 12.118 9.658 -11.904 1.00 97.12 344 TYR A N 1
ATOM 2704 C CA . TYR A 1 344 ? 11.868 9.640 -13.347 1.00 97.12 344 TYR A CA 1
ATOM 2705 C C . TYR A 1 344 ? 12.377 8.372 -14.042 1.00 97.12 344 TYR A C 1
ATOM 2707 O O . TYR A 1 344 ? 11.730 7.867 -14.954 1.00 97.12 344 TYR A O 1
ATOM 2715 N N . TYR A 1 345 ? 13.506 7.813 -13.594 1.00 97.62 345 TYR A N 1
ATOM 2716 C CA . TYR A 1 345 ? 14.080 6.610 -14.201 1.00 97.62 345 TYR A CA 1
ATOM 2717 C C . TYR A 1 345 ? 13.129 5.408 -14.242 1.00 97.62 345 TYR A C 1
ATOM 2719 O O . TYR A 1 345 ? 13.254 4.603 -15.160 1.00 97.62 345 TYR A O 1
ATOM 2727 N N . GLY A 1 346 ? 12.214 5.267 -13.274 1.00 96.94 346 GLY A N 1
ATOM 2728 C CA . GLY A 1 346 ? 11.183 4.221 -13.303 1.00 96.94 346 GLY A CA 1
ATOM 2729 C C . GLY A 1 346 ? 10.267 4.386 -14.512 1.00 96.94 346 GLY A C 1
ATOM 2730 O O . GLY A 1 346 ? 10.301 3.568 -15.427 1.00 96.94 346 GLY A O 1
ATOM 2731 N N . TYR A 1 347 ? 9.587 5.528 -14.579 1.00 97.69 347 TYR A N 1
ATOM 2732 C CA . TYR A 1 347 ? 8.668 5.854 -15.667 1.00 97.69 347 TYR A CA 1
ATOM 2733 C C . TYR A 1 347 ? 9.340 5.905 -17.049 1.00 97.69 347 TYR A C 1
ATOM 2735 O O . TYR A 1 347 ? 8.773 5.513 -18.067 1.00 97.69 347 TYR A O 1
ATOM 2743 N N . SER A 1 348 ? 10.587 6.371 -17.101 1.00 97.56 348 SER A N 1
ATOM 2744 C CA . SER A 1 348 ? 11.389 6.373 -18.323 1.00 97.56 348 SER A CA 1
ATOM 2745 C C . SER A 1 348 ? 1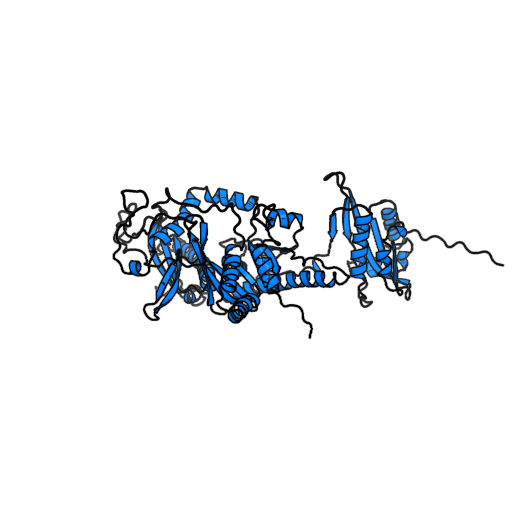1.663 4.942 -18.809 1.00 97.56 348 SER A C 1
ATOM 2747 O O . SER A 1 348 ? 11.528 4.635 -19.993 1.00 97.56 348 SER A O 1
ATOM 2749 N N . PHE A 1 349 ? 11.972 4.026 -17.889 1.00 97.62 349 PHE A N 1
ATOM 2750 C CA . PHE A 1 349 ? 12.151 2.614 -18.214 1.00 97.62 349 PHE A CA 1
ATOM 2751 C C . PHE A 1 349 ? 10.845 1.948 -18.671 1.00 97.62 349 PHE A C 1
ATOM 2753 O O . PHE A 1 349 ? 10.878 1.147 -19.607 1.00 97.62 349 PHE A O 1
ATOM 2760 N N . GLU A 1 350 ? 9.704 2.318 -18.086 1.00 97.56 350 GLU A N 1
ATOM 2761 C CA . GLU A 1 350 ? 8.378 1.887 -18.550 1.00 97.56 350 GLU A CA 1
ATOM 2762 C C . GLU A 1 350 ? 8.103 2.344 -19.987 1.00 97.56 350 GLU A C 1
ATOM 2764 O O . GLU A 1 350 ? 7.754 1.520 -20.837 1.00 97.56 350 GLU A O 1
ATOM 2769 N N . SER A 1 351 ? 8.346 3.621 -20.306 1.00 96.00 351 SER A N 1
ATOM 2770 C CA . SER A 1 351 ? 8.211 4.137 -21.678 1.00 96.00 351 SER A CA 1
ATOM 2771 C C . SER A 1 351 ? 9.116 3.391 -22.667 1.00 96.00 351 SER A C 1
ATOM 2773 O O . SER A 1 351 ? 8.709 3.119 -23.798 1.00 96.00 351 SER A O 1
ATOM 2775 N N . TYR A 1 352 ? 10.323 3.007 -22.249 1.00 95.50 352 TYR A N 1
ATOM 2776 C CA . TYR A 1 352 ? 11.279 2.284 -23.092 1.00 95.50 352 TYR A CA 1
ATOM 2777 C C . TYR A 1 352 ? 10.942 0.797 -23.308 1.00 95.50 352 TYR A C 1
ATOM 2779 O O . TYR A 1 352 ? 11.403 0.191 -24.275 1.00 95.50 352 TYR A O 1
ATOM 2787 N N . CYS A 1 353 ? 10.167 0.185 -22.408 1.00 95.88 353 CYS A N 1
ATOM 2788 C CA . CYS A 1 353 ? 9.882 -1.255 -22.441 1.00 95.88 353 CYS A CA 1
ATOM 2789 C C . CYS A 1 353 ? 8.459 -1.601 -22.886 1.00 95.88 353 CYS A C 1
ATOM 2791 O O . CYS A 1 353 ? 8.138 -2.787 -23.015 1.00 95.88 353 CYS A O 1
ATOM 2793 N N . THR A 1 354 ? 7.600 -0.604 -23.096 1.00 96.88 354 THR A N 1
ATOM 2794 C CA . THR A 1 354 ? 6.174 -0.810 -23.369 1.00 96.88 354 THR A CA 1
ATOM 2795 C C . THR A 1 354 ? 5.726 -0.175 -24.677 1.00 96.88 354 THR A C 1
ATOM 2797 O O . THR A 1 354 ? 6.379 0.712 -25.216 1.00 96.88 354 THR A O 1
ATOM 2800 N N . VAL A 1 355 ? 4.594 -0.639 -25.199 1.00 96.44 355 VAL A N 1
ATOM 2801 C CA . VAL A 1 355 ? 3.912 -0.105 -26.386 1.00 96.44 355 VAL A CA 1
ATOM 2802 C C . VAL A 1 355 ? 2.399 -0.033 -26.147 1.00 96.44 355 VAL A C 1
ATOM 2804 O O . VAL A 1 355 ? 1.892 -0.601 -25.180 1.00 96.44 355 VAL A O 1
ATOM 2807 N N . GLU A 1 356 ? 1.673 0.681 -27.009 1.00 95.00 356 GLU A N 1
ATOM 2808 C CA . GLU A 1 356 ? 0.228 0.927 -26.856 1.00 95.00 356 GLU A CA 1
ATOM 2809 C C . GLU A 1 356 ? -0.631 -0.283 -27.225 1.00 95.00 356 GLU A C 1
ATOM 2811 O O . GLU A 1 356 ? -1.687 -0.499 -26.641 1.00 95.00 356 GLU A O 1
ATOM 2816 N N . THR A 1 357 ? -0.190 -1.085 -28.193 1.00 95.31 357 THR A N 1
ATOM 2817 C CA . THR A 1 357 ? -0.967 -2.214 -28.716 1.00 95.31 357 THR A CA 1
ATOM 2818 C C . THR A 1 357 ? -0.155 -3.501 -28.715 1.00 95.31 357 THR A C 1
ATOM 2820 O O . THR A 1 357 ? 1.060 -3.495 -28.918 1.00 95.31 357 THR A O 1
ATOM 2823 N N . GLU A 1 358 ? -0.834 -4.640 -28.562 1.00 95.56 358 GLU A N 1
ATOM 2824 C CA . GLU A 1 358 ? -0.175 -5.950 -28.583 1.00 95.56 358 GLU A CA 1
ATOM 2825 C C . GLU A 1 358 ? 0.581 -6.191 -29.901 1.00 95.56 358 GLU A C 1
ATOM 2827 O O . GLU A 1 358 ? 1.668 -6.765 -29.898 1.00 95.56 358 GLU A O 1
ATOM 2832 N N . ALA A 1 359 ? 0.054 -5.720 -31.037 1.00 95.06 359 ALA A N 1
ATOM 2833 C CA . ALA A 1 359 ? 0.683 -5.896 -32.347 1.00 95.06 359 ALA A CA 1
ATOM 2834 C C . ALA A 1 359 ? 2.091 -5.275 -32.415 1.00 95.06 359 ALA A C 1
ATOM 2836 O O . ALA A 1 359 ? 3.018 -5.900 -32.937 1.00 95.06 359 ALA A O 1
ATOM 2837 N N . GLN A 1 360 ? 2.277 -4.103 -31.801 1.00 94.69 360 GLN A N 1
ATOM 2838 C CA . GLN A 1 360 ? 3.555 -3.384 -31.772 1.00 94.69 360 GLN A CA 1
ATOM 2839 C C . GLN A 1 360 ? 4.662 -4.142 -31.025 1.00 94.69 360 GLN A C 1
ATOM 2841 O O . GLN A 1 360 ? 5.843 -3.877 -31.255 1.00 94.69 360 GLN A O 1
ATOM 2846 N N . THR A 1 361 ? 4.320 -5.116 -30.171 1.00 94.69 361 THR A N 1
ATOM 2847 C CA . THR A 1 361 ? 5.315 -5.964 -29.485 1.00 94.69 361 THR A CA 1
ATOM 2848 C C . THR A 1 361 ? 6.140 -6.806 -30.464 1.00 94.69 361 THR A C 1
ATOM 2850 O O . THR A 1 361 ? 7.274 -7.167 -30.163 1.00 94.69 361 THR A O 1
ATOM 2853 N N . ARG A 1 362 ? 5.598 -7.079 -31.660 1.00 92.75 362 ARG A N 1
ATOM 2854 C CA . ARG A 1 362 ? 6.213 -7.927 -32.698 1.00 92.75 362 ARG A CA 1
ATOM 2855 C C . ARG A 1 362 ? 6.843 -7.125 -33.834 1.00 92.75 362 ARG A C 1
ATOM 2857 O O . ARG A 1 362 ? 7.486 -7.697 -34.713 1.00 92.75 362 ARG A O 1
ATOM 2864 N N . GLU A 1 363 ? 6.646 -5.812 -33.848 1.00 93.00 363 GLU A N 1
ATOM 2865 C CA . GLU A 1 363 ? 7.209 -4.943 -34.874 1.00 93.00 363 GLU A CA 1
ATOM 2866 C C . GLU A 1 363 ? 8.723 -4.750 -34.663 1.00 93.00 363 GLU A C 1
ATOM 2868 O O . GLU A 1 363 ? 9.242 -4.977 -33.567 1.00 93.00 363 GLU A O 1
ATOM 2873 N N . PRO A 1 364 ? 9.482 -4.302 -35.679 1.00 92.06 364 PRO A N 1
ATOM 2874 C CA . PRO A 1 364 ? 10.857 -3.845 -35.485 1.00 92.06 364 PRO A CA 1
ATOM 2875 C C . PRO A 1 364 ? 10.913 -2.567 -34.641 1.00 92.06 364 PRO A C 1
ATOM 2877 O O . PRO A 1 364 ? 10.006 -1.734 -34.704 1.00 92.06 364 PRO A O 1
ATOM 2880 N N . PHE A 1 365 ? 11.976 -2.375 -33.859 1.00 90.81 365 PHE A N 1
ATOM 2881 C CA . PHE A 1 365 ? 12.179 -1.116 -33.136 1.00 90.81 365 PHE A CA 1
ATOM 2882 C C . PHE A 1 365 ? 12.443 0.012 -34.140 1.00 90.81 365 PHE A C 1
ATOM 2884 O O . PHE A 1 365 ? 13.404 -0.042 -34.907 1.00 90.81 365 PHE A O 1
ATOM 2891 N N . ARG A 1 366 ? 11.569 1.021 -34.157 1.00 89.25 366 ARG A N 1
ATOM 2892 C CA . ARG A 1 366 ? 11.631 2.175 -35.064 1.00 89.25 366 ARG A CA 1
ATOM 2893 C C . ARG A 1 366 ? 11.429 3.466 -34.273 1.00 89.25 366 ARG A C 1
ATOM 2895 O O . ARG A 1 366 ? 10.816 3.402 -33.206 1.00 89.25 366 ARG A O 1
ATOM 2902 N N . PRO A 1 367 ? 11.930 4.611 -34.767 1.00 90.06 367 PRO A N 1
ATOM 2903 C CA . PRO A 1 367 ? 11.581 5.909 -34.208 1.00 90.06 367 PRO A CA 1
ATOM 2904 C C . PRO A 1 367 ? 10.063 6.114 -34.194 1.00 90.06 367 PRO A C 1
ATOM 2906 O O . PRO A 1 367 ? 9.389 5.796 -35.176 1.00 90.06 367 PRO A O 1
ATOM 2909 N N . THR A 1 368 ? 9.537 6.632 -33.091 1.00 89.12 368 THR A N 1
ATOM 2910 C CA . THR A 1 368 ? 8.107 6.905 -32.890 1.00 89.12 368 THR A CA 1
ATOM 2911 C C . THR A 1 368 ? 7.837 8.402 -33.050 1.00 89.12 368 THR A C 1
ATOM 2913 O O . THR A 1 368 ? 8.607 9.215 -32.534 1.00 89.12 368 THR A O 1
ATOM 2916 N N . PRO A 1 369 ? 6.779 8.815 -33.771 1.00 89.75 369 PRO A N 1
ATOM 2917 C CA . PRO A 1 369 ? 6.452 10.229 -33.918 1.00 89.75 369 PRO A CA 1
ATOM 2918 C C . PRO A 1 369 ? 6.232 10.896 -32.559 1.00 89.75 369 PRO A C 1
ATOM 2920 O O . PRO A 1 369 ? 5.538 10.351 -31.705 1.00 89.75 369 PRO A O 1
ATOM 2923 N N . GLN A 1 370 ? 6.796 12.086 -32.376 1.00 88.75 370 GLN A N 1
ATOM 2924 C CA . GLN A 1 370 ? 6.560 12.888 -31.182 1.00 88.75 370 GLN A CA 1
ATOM 2925 C C . GLN A 1 370 ? 5.391 13.853 -31.416 1.00 88.75 370 GLN A C 1
ATOM 2927 O O . GLN A 1 370 ? 5.291 14.494 -32.466 1.00 88.75 370 GLN A O 1
ATOM 2932 N N . LYS A 1 371 ? 4.517 14.001 -30.413 1.00 84.44 371 LYS A N 1
ATOM 2933 C CA . LYS A 1 371 ? 3.412 14.972 -30.443 1.00 84.44 371 LYS A CA 1
ATOM 2934 C C . LYS A 1 371 ? 3.996 16.389 -30.544 1.00 84.44 371 LYS A C 1
ATOM 2936 O O . LYS A 1 371 ? 4.840 16.772 -29.740 1.00 84.44 371 LYS A O 1
ATOM 2941 N N . ASN A 1 372 ? 3.544 17.169 -31.525 1.00 84.56 372 ASN A N 1
ATOM 2942 C CA . ASN A 1 372 ? 3.945 18.569 -31.739 1.00 84.56 372 ASN A CA 1
ATOM 2943 C C . ASN A 1 372 ? 5.449 18.810 -32.004 1.00 84.56 372 ASN A C 1
ATOM 2945 O O . ASN A 1 372 ? 5.948 19.902 -31.740 1.00 84.56 372 ASN A O 1
ATOM 2949 N N . SER A 1 373 ? 6.177 17.828 -32.545 1.00 87.44 373 SER A N 1
ATOM 2950 C CA . SER A 1 373 ? 7.597 17.970 -32.890 1.00 87.44 373 SER A CA 1
ATOM 2951 C C . SER A 1 373 ? 7.901 17.338 -34.254 1.00 87.44 373 SER A C 1
ATOM 2953 O O . SER A 1 373 ? 7.362 16.276 -34.570 1.00 87.44 373 SER A O 1
ATOM 2955 N N . PRO A 1 374 ? 8.770 17.953 -35.081 1.00 86.94 374 PRO A N 1
ATOM 2956 C CA . PRO A 1 374 ? 9.226 17.349 -36.332 1.00 86.94 374 PRO A CA 1
ATOM 2957 C C . PRO A 1 374 ? 10.246 16.220 -36.104 1.00 86.94 374 PRO A C 1
ATOM 2959 O O . PRO A 1 374 ? 10.574 15.489 -37.037 1.00 86.94 374 PRO A O 1
ATOM 2962 N N . VAL A 1 375 ? 10.774 16.082 -34.882 1.00 90.25 375 VAL A N 1
ATOM 2963 C CA . VAL A 1 375 ? 11.756 15.059 -34.511 1.00 90.25 375 VAL A CA 1
ATOM 2964 C C . VAL A 1 375 ? 11.027 13.884 -33.867 1.00 90.25 375 VAL A C 1
ATOM 2966 O O . VAL A 1 375 ? 10.268 14.064 -32.924 1.00 90.25 375 VAL A O 1
ATOM 2969 N N . SER A 1 376 ? 11.258 12.671 -34.370 1.00 92.12 376 SER A N 1
ATOM 2970 C CA . SER A 1 376 ? 10.738 11.445 -33.751 1.00 92.12 376 SER A CA 1
ATOM 2971 C C . SER A 1 376 ? 11.540 11.069 -32.506 1.00 92.12 376 SER A C 1
ATOM 2973 O O . SER A 1 376 ? 12.749 11.311 -32.439 1.00 92.12 376 SER A O 1
ATOM 2975 N N . HIS A 1 377 ? 10.896 10.407 -31.549 1.00 92.00 377 HIS A N 1
ATOM 2976 C CA . HIS A 1 377 ? 11.603 9.750 -30.461 1.00 92.00 377 HIS A CA 1
ATOM 2977 C C . HIS A 1 377 ? 12.551 8.671 -31.014 1.00 92.00 377 HIS A C 1
ATOM 2979 O O . HIS A 1 377 ? 12.231 8.028 -32.020 1.00 92.00 377 HIS A O 1
ATOM 2985 N N . PRO A 1 378 ? 13.717 8.436 -30.383 1.00 90.75 378 PRO A N 1
ATOM 2986 C CA . PRO A 1 378 ? 14.610 7.356 -30.777 1.00 90.75 378 PRO A CA 1
ATOM 2987 C C . PRO A 1 378 ? 13.917 5.990 -30.718 1.00 90.75 378 PRO A C 1
ATOM 2989 O O . PRO A 1 378 ? 12.975 5.779 -29.953 1.00 90.75 378 PRO A O 1
ATOM 2992 N N . ALA A 1 379 ? 14.419 5.033 -31.498 1.00 89.06 379 ALA A N 1
ATOM 2993 C CA . ALA A 1 379 ? 13.870 3.683 -31.506 1.00 89.06 379 ALA A CA 1
ATOM 2994 C C . ALA A 1 379 ? 13.872 3.053 -30.099 1.00 89.06 379 ALA A C 1
ATOM 2996 O O . ALA A 1 379 ? 14.883 3.086 -29.395 1.00 89.06 379 ALA A O 1
ATOM 2997 N N . GLY A 1 380 ? 12.738 2.461 -29.718 1.00 88.38 380 GLY A N 1
ATOM 2998 C CA . GLY A 1 380 ? 12.522 1.850 -28.402 1.00 88.38 380 GLY A CA 1
ATOM 2999 C C . GLY A 1 380 ? 11.634 2.670 -27.471 1.00 88.38 380 GLY A C 1
ATOM 3000 O O . GLY A 1 380 ? 10.943 2.086 -26.651 1.00 88.38 380 GLY A O 1
ATOM 3001 N N . TRP A 1 381 ? 11.584 3.992 -27.627 1.00 92.94 381 TRP A N 1
ATOM 3002 C CA . TRP A 1 381 ? 10.713 4.837 -26.812 1.00 92.94 381 TRP A CA 1
ATOM 3003 C C . TRP A 1 381 ? 9.282 4.820 -27.332 1.00 92.94 381 TRP A C 1
ATOM 3005 O O . TRP A 1 381 ? 9.046 4.847 -28.541 1.00 92.94 381 TRP A O 1
ATOM 3015 N N . SER A 1 382 ? 8.319 4.812 -26.420 1.00 92.88 382 SER A N 1
ATOM 3016 C CA . SER A 1 382 ? 6.897 4.834 -26.769 1.00 92.88 382 SER A CA 1
ATOM 3017 C C . SER 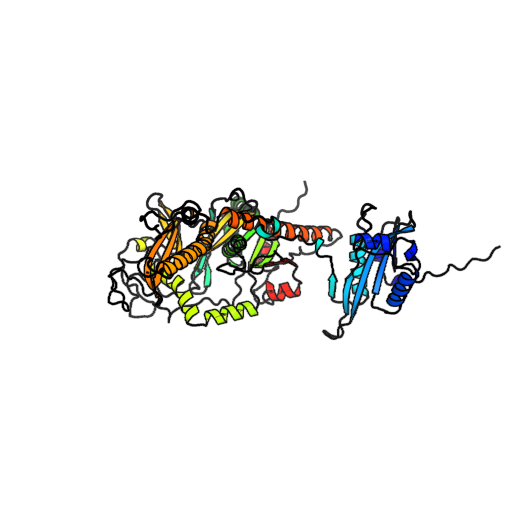A 1 382 ? 6.222 6.186 -26.555 1.00 92.88 382 SER A C 1
ATOM 3019 O O . SER A 1 382 ? 5.053 6.331 -26.893 1.00 92.88 382 SER A O 1
ATOM 3021 N N . GLY A 1 383 ? 6.958 7.174 -26.045 1.00 93.38 383 GLY A N 1
ATOM 3022 C CA . GLY A 1 383 ? 6.491 8.546 -25.884 1.00 93.38 383 GLY A CA 1
ATOM 3023 C C . GLY A 1 383 ? 7.164 9.259 -24.717 1.00 93.38 383 GLY A C 1
ATOM 3024 O O . GLY A 1 383 ? 7.971 8.674 -23.985 1.00 93.38 383 GLY A O 1
ATOM 3025 N N . ASP A 1 384 ? 6.812 10.530 -24.549 1.00 95.44 384 ASP A N 1
ATOM 3026 C CA . ASP A 1 384 ? 7.156 11.297 -23.355 1.00 95.44 384 ASP A CA 1
ATOM 3027 C C . ASP A 1 384 ? 6.408 10.752 -22.129 1.00 95.44 384 ASP A C 1
ATOM 3029 O O . ASP A 1 384 ? 5.283 10.261 -22.223 1.00 95.44 384 ASP A O 1
ATOM 3033 N N . VAL A 1 385 ? 7.047 10.831 -20.964 1.00 96.88 385 VAL A N 1
ATOM 3034 C CA . VAL A 1 385 ? 6.476 10.315 -19.720 1.00 96.88 385 VAL A CA 1
ATOM 3035 C C . VAL A 1 385 ? 5.399 11.264 -19.187 1.00 96.88 385 VAL A C 1
ATOM 3037 O O . VAL A 1 385 ? 5.661 12.450 -18.971 1.00 96.88 385 VAL A O 1
ATOM 3040 N N . ASN A 1 386 ? 4.223 10.709 -18.880 1.00 97.31 386 ASN A N 1
ATOM 3041 C CA . ASN A 1 386 ? 3.115 11.404 -18.230 1.00 97.31 386 ASN A CA 1
ATOM 3042 C C . ASN A 1 386 ? 2.517 10.550 -17.099 1.00 97.31 386 ASN A C 1
ATOM 3044 O O . ASN A 1 386 ? 1.838 9.567 -17.381 1.00 97.31 386 ASN A O 1
ATOM 3048 N N . THR A 1 387 ? 2.712 10.941 -15.833 1.00 96.62 387 THR A N 1
ATOM 3049 C CA . THR A 1 387 ? 2.214 10.164 -14.673 1.00 96.62 387 THR A CA 1
ATOM 3050 C C . THR A 1 387 ? 0.723 10.343 -14.388 1.00 96.62 387 THR A C 1
ATOM 3052 O O . THR A 1 387 ? 0.201 9.753 -13.445 1.00 96.62 387 THR A O 1
ATOM 3055 N N . ASN A 1 388 ? 0.005 11.136 -15.193 1.00 97.88 388 ASN A N 1
ATOM 3056 C CA . ASN A 1 388 ? -1.456 11.135 -15.150 1.00 97.88 388 ASN A CA 1
ATOM 3057 C C . ASN A 1 388 ? -2.035 9.833 -15.716 1.00 97.88 388 ASN A C 1
ATOM 3059 O O . ASN A 1 388 ? -3.063 9.365 -15.222 1.00 97.88 388 ASN A O 1
ATOM 3063 N N . VAL A 1 389 ? -1.358 9.256 -16.718 1.00 98.12 389 VAL A N 1
ATOM 3064 C CA . VAL A 1 389 ? -1.797 8.053 -17.425 1.00 98.12 389 VAL A CA 1
ATOM 3065 C C . VAL A 1 389 ? -1.512 6.828 -16.575 1.00 98.12 389 VAL A C 1
ATOM 3067 O O . VAL A 1 389 ? -0.362 6.575 -16.238 1.00 98.12 389 VAL A O 1
ATOM 3070 N N . GLN A 1 390 ? -2.547 6.054 -16.260 1.00 98.06 390 GLN A N 1
ATOM 3071 C CA . GLN A 1 390 ? -2.408 4.808 -15.504 1.00 98.06 390 GLN A CA 1
ATOM 3072 C C . GLN A 1 390 ? -3.450 3.791 -15.955 1.00 98.06 390 GLN A C 1
ATOM 3074 O O . GLN A 1 390 ? -4.552 4.156 -16.365 1.00 98.06 390 GLN A O 1
ATOM 3079 N N . TRP A 1 391 ? -3.125 2.510 -15.819 1.00 98.69 391 TRP A N 1
ATOM 3080 C CA . TRP A 1 391 ? -4.091 1.424 -15.913 1.00 98.69 391 TRP A CA 1
ATOM 3081 C C . TRP A 1 391 ? -4.059 0.623 -14.617 1.00 98.69 391 TRP A C 1
ATOM 3083 O O . TRP A 1 391 ? -3.003 0.187 -14.160 1.00 98.69 391 TRP A O 1
ATOM 3093 N N . CYS A 1 392 ? -5.226 0.466 -14.004 1.00 98.69 392 CYS A N 1
ATOM 3094 C CA . CYS A 1 392 ? -5.377 -0.173 -12.710 1.00 98.69 392 CYS A CA 1
ATOM 3095 C C . CYS A 1 392 ? -6.231 -1.427 -12.841 1.00 98.69 392 CYS A C 1
ATOM 3097 O O . CYS A 1 392 ? -7.298 -1.411 -13.458 1.00 98.69 392 CYS A O 1
ATOM 3099 N N . GLN A 1 393 ? -5.797 -2.497 -12.179 1.00 98.38 393 GLN A N 1
ATOM 3100 C CA . GLN A 1 393 ? -6.584 -3.709 -12.022 1.00 98.38 393 GLN A CA 1
ATOM 3101 C C . GLN A 1 393 ? -7.121 -3.813 -10.595 1.00 98.38 393 GLN A C 1
ATOM 3103 O O . GLN A 1 393 ? -6.408 -3.563 -9.620 1.00 98.38 393 GLN A O 1
ATOM 3108 N N . VAL A 1 394 ? -8.388 -4.208 -10.476 1.00 98.56 394 VAL A N 1
ATOM 3109 C CA . VAL A 1 394 ? -9.041 -4.520 -9.205 1.00 98.56 394 VAL A CA 1
ATOM 3110 C C . VAL A 1 394 ? -9.192 -6.027 -9.103 1.00 98.56 394 VAL A C 1
ATOM 3112 O O . VAL A 1 394 ? -9.790 -6.663 -9.973 1.00 98.56 394 VAL A O 1
ATOM 3115 N N . VAL A 1 395 ? -8.656 -6.612 -8.037 1.00 98.50 395 VAL A N 1
ATOM 3116 C CA . VAL A 1 395 ? -8.653 -8.061 -7.820 1.00 98.50 395 VAL A CA 1
ATOM 3117 C C . VAL A 1 395 ? -9.300 -8.412 -6.486 1.00 98.50 395 VAL A C 1
ATOM 3119 O O . VAL A 1 395 ? -9.212 -7.656 -5.517 1.00 98.50 395 VAL A O 1
ATOM 3122 N N . LYS A 1 396 ? -9.908 -9.598 -6.416 1.00 98.19 396 LYS A N 1
ATOM 3123 C CA . LYS A 1 396 ? -10.232 -10.262 -5.150 1.00 98.19 396 LYS A CA 1
ATOM 3124 C C . LYS A 1 396 ? -9.149 -11.272 -4.791 1.00 98.19 396 LYS A C 1
ATOM 3126 O O . LYS A 1 396 ? -8.668 -12.015 -5.646 1.00 98.19 396 LYS A O 1
ATOM 3131 N N . THR A 1 397 ? -8.807 -11.344 -3.515 1.00 98.06 397 THR A N 1
ATOM 3132 C CA . THR A 1 397 ? -7.889 -12.340 -2.949 1.00 98.06 397 THR A CA 1
ATOM 3133 C C . THR A 1 397 ? -8.286 -12.636 -1.498 1.00 98.06 397 THR A C 1
ATOM 3135 O O . THR A 1 397 ? -9.266 -12.102 -0.977 1.00 98.06 397 THR A O 1
ATOM 3138 N N . LYS A 1 398 ? -7.554 -13.526 -0.838 1.00 97.94 398 LYS A N 1
ATOM 3139 C CA . LYS A 1 398 ? -7.687 -13.824 0.582 1.00 97.94 398 LYS A CA 1
ATOM 3140 C C . LYS A 1 398 ? -6.291 -13.996 1.163 1.00 97.94 398 LYS A C 1
ATOM 3142 O O . LYS A 1 398 ? -5.524 -14.802 0.643 1.00 97.94 398 LYS A O 1
ATOM 3147 N N . LEU A 1 399 ? -5.987 -13.253 2.220 1.00 97.81 399 LEU A N 1
ATOM 3148 C CA . LEU A 1 399 ? -4.762 -13.356 3.005 1.00 97.81 399 LEU A CA 1
ATOM 3149 C C . LEU A 1 399 ? -5.148 -13.801 4.415 1.00 97.81 399 LEU A C 1
ATOM 3151 O O . LEU A 1 399 ? -5.832 -13.058 5.109 1.00 97.81 399 LEU A O 1
ATOM 3155 N N . GLY A 1 400 ? -4.747 -15.014 4.801 1.00 96.25 400 GLY A N 1
ATOM 3156 C CA . GLY A 1 400 ? -5.117 -15.611 6.083 1.00 96.25 400 GLY A CA 1
ATOM 3157 C C . GLY A 1 400 ? -6.630 -15.638 6.261 1.00 96.25 400 GLY A C 1
ATOM 3158 O O . GLY A 1 400 ? -7.325 -16.283 5.474 1.00 96.25 400 GLY A O 1
ATOM 3159 N N . ASP A 1 401 ? -7.143 -14.912 7.249 1.00 94.31 401 ASP A N 1
ATOM 3160 C CA . ASP A 1 401 ? -8.580 -14.824 7.532 1.00 94.31 401 ASP A CA 1
ATOM 3161 C C . ASP A 1 401 ? -9.275 -13.629 6.868 1.00 94.31 401 ASP A C 1
ATOM 3163 O O . ASP A 1 401 ? -10.489 -13.483 6.996 1.00 94.31 401 ASP A O 1
ATOM 3167 N N . ASN A 1 402 ? -8.540 -12.803 6.121 1.00 97.88 402 ASN A N 1
ATOM 3168 C CA . ASN A 1 402 ? -9.053 -11.570 5.532 1.00 97.88 402 ASN A CA 1
ATOM 3169 C C . ASN A 1 402 ? -9.261 -11.716 4.019 1.00 97.88 402 ASN A C 1
ATOM 3171 O O . ASN A 1 402 ? -8.312 -11.890 3.251 1.00 97.88 402 ASN A O 1
ATOM 3175 N N . ARG A 1 403 ? -10.515 -11.628 3.567 1.00 98.44 403 ARG A N 1
ATOM 3176 C CA . ARG A 1 403 ? -10.875 -11.501 2.149 1.00 98.44 403 ARG A CA 1
ATOM 3177 C C . ARG A 1 403 ? -10.680 -10.059 1.714 1.00 98.44 403 ARG A C 1
ATOM 3179 O O . ARG A 1 403 ? -11.255 -9.146 2.300 1.00 98.44 403 ARG A O 1
ATOM 3186 N N . LEU A 1 404 ? -9.885 -9.859 0.676 1.00 98.56 404 LEU A N 1
ATOM 3187 C CA . LEU A 1 404 ? -9.476 -8.536 0.231 1.00 98.56 404 LEU A CA 1
ATOM 3188 C C . LEU A 1 404 ? -10.038 -8.257 -1.158 1.00 98.56 404 LEU A C 1
ATOM 3190 O O . LEU A 1 404 ? -9.984 -9.121 -2.036 1.00 98.56 404 LEU A O 1
ATOM 3194 N N . VAL A 1 405 ? -10.496 -7.029 -1.363 1.00 98.62 405 VAL A N 1
ATOM 3195 C CA . VAL A 1 405 ? -10.629 -6.417 -2.684 1.00 98.62 405 VAL A CA 1
ATOM 3196 C C . VAL A 1 405 ? -9.612 -5.291 -2.753 1.00 98.62 405 VAL A C 1
ATOM 3198 O O . VAL A 1 405 ? -9.683 -4.335 -1.980 1.00 98.62 405 VAL A O 1
ATOM 3201 N N . ILE A 1 406 ? -8.635 -5.429 -3.646 1.00 98.62 406 ILE A N 1
ATOM 3202 C CA . ILE A 1 406 ? -7.544 -4.463 -3.773 1.00 98.62 406 ILE A CA 1
ATOM 3203 C C . ILE A 1 406 ? -7.398 -3.961 -5.201 1.00 98.62 406 ILE A C 1
ATOM 3205 O O . ILE A 1 406 ? -7.417 -4.743 -6.150 1.00 98.62 406 ILE A O 1
ATOM 3209 N N . GLY A 1 407 ? -7.248 -2.645 -5.338 1.00 98.50 407 GLY A N 1
ATOM 3210 C CA . GLY A 1 407 ? -6.870 -1.991 -6.589 1.00 98.50 407 GLY A CA 1
ATOM 3211 C C . GLY A 1 407 ? -5.362 -1.768 -6.662 1.00 98.50 407 GLY A C 1
ATOM 3212 O O . GLY A 1 407 ? -4.729 -1.466 -5.647 1.00 98.50 407 GLY A O 1
ATOM 3213 N N . GLY A 1 408 ? -4.769 -1.876 -7.844 1.00 98.31 408 GLY A N 1
ATOM 3214 C CA . GLY A 1 408 ? -3.372 -1.514 -8.059 1.00 98.31 408 GLY A CA 1
ATOM 3215 C C . GLY A 1 408 ? -3.088 -1.154 -9.509 1.00 98.31 408 GLY A C 1
ATOM 3216 O O . GLY A 1 408 ? -3.625 -1.781 -10.418 1.00 98.31 408 GLY A O 1
ATOM 3217 N N . GLU A 1 409 ? -2.234 -0.152 -9.700 1.00 98.12 409 GLU A N 1
ATOM 3218 C CA . GLU A 1 409 ? -1.612 0.149 -10.991 1.00 98.12 409 GLU A CA 1
ATOM 3219 C C . GLU A 1 409 ? -0.798 -1.052 -11.491 1.00 98.12 409 GLU A C 1
ATOM 3221 O O . GLU A 1 409 ? -0.150 -1.747 -10.694 1.00 98.12 409 GLU A O 1
ATOM 3226 N N . VAL A 1 410 ? -0.860 -1.280 -12.803 1.00 98.38 410 VAL A N 1
ATOM 3227 C CA . VAL A 1 410 ? -0.109 -2.310 -13.519 1.00 98.38 410 VAL A CA 1
ATOM 3228 C C . VAL A 1 410 ? 0.645 -1.667 -14.680 1.00 98.38 410 VAL A C 1
ATOM 3230 O O . VAL A 1 410 ? 0.030 -1.059 -15.556 1.00 98.38 410 VAL A O 1
ATOM 3233 N N . ASP A 1 411 ? 1.961 -1.867 -14.716 1.00 98.50 411 ASP A N 1
ATOM 3234 C CA . ASP A 1 411 ? 2.842 -1.198 -15.681 1.00 98.50 411 ASP A CA 1
ATOM 3235 C C . ASP A 1 411 ? 2.617 -1.688 -17.116 1.00 98.50 411 ASP A C 1
ATOM 3237 O O . ASP A 1 411 ? 2.643 -0.902 -18.065 1.00 98.50 411 ASP A O 1
ATOM 3241 N N . ALA A 1 412 ? 2.419 -2.999 -17.299 1.00 98.38 412 ALA A N 1
ATOM 3242 C CA . ALA A 1 412 ? 2.153 -3.594 -18.602 1.00 98.38 412 ALA A CA 1
ATOM 3243 C C . ALA A 1 412 ? 1.558 -5.005 -18.514 1.00 98.38 412 ALA A C 1
ATOM 3245 O O . ALA A 1 412 ? 1.529 -5.641 -17.461 1.00 98.38 412 ALA A O 1
ATOM 3246 N N . VAL A 1 413 ? 1.149 -5.527 -19.669 1.00 98.31 413 VAL A N 1
ATOM 3247 C CA . VAL A 1 413 ? 0.788 -6.932 -19.861 1.00 98.31 413 VAL A CA 1
ATOM 3248 C C . VAL A 1 413 ? 1.619 -7.580 -20.965 1.00 98.31 413 VAL A C 1
ATOM 3250 O O . VAL A 1 413 ? 2.025 -6.923 -21.923 1.00 98.31 413 VAL A O 1
ATOM 3253 N N . GLU A 1 414 ? 1.850 -8.883 -20.873 1.00 96.75 414 GLU A N 1
ATOM 3254 C CA . GLU A 1 414 ? 2.409 -9.699 -21.950 1.00 96.75 414 GLU A CA 1
ATOM 3255 C C . GLU A 1 414 ? 1.527 -10.919 -22.212 1.00 96.75 414 GLU A C 1
ATOM 3257 O O . GLU A 1 414 ? 0.911 -11.472 -21.302 1.00 96.75 414 GLU A O 1
ATOM 3262 N N . ARG A 1 415 ? 1.447 -11.366 -23.469 1.00 94.94 415 ARG A N 1
ATOM 3263 C CA . ARG A 1 415 ? 0.742 -12.608 -23.790 1.00 94.94 415 ARG A CA 1
ATOM 3264 C C . ARG A 1 415 ? 1.705 -13.777 -23.670 1.00 94.94 415 ARG A C 1
ATOM 3266 O O . ARG A 1 415 ? 2.672 -13.862 -24.425 1.00 94.94 415 ARG A O 1
ATOM 3273 N N . ASN A 1 416 ? 1.405 -14.710 -22.773 1.00 91.56 416 ASN A N 1
ATOM 3274 C CA . ASN A 1 416 ? 2.175 -15.934 -22.633 1.00 91.56 416 ASN A CA 1
ATOM 3275 C C . ASN A 1 416 ? 2.065 -16.761 -23.931 1.00 91.56 416 ASN A C 1
ATOM 3277 O O . ASN A 1 416 ? 0.961 -17.169 -24.302 1.00 91.56 416 ASN A O 1
ATOM 3281 N N . PRO A 1 417 ? 3.180 -17.049 -24.625 1.00 88.56 417 PRO A N 1
ATOM 3282 C CA . PRO A 1 417 ? 3.147 -17.753 -25.905 1.00 88.56 417 PRO A CA 1
ATOM 3283 C C . PRO A 1 417 ? 2.721 -19.224 -25.777 1.00 88.56 417 PRO A C 1
ATOM 3285 O O . PRO A 1 417 ? 2.225 -19.794 -26.744 1.00 88.56 417 PRO A O 1
ATOM 3288 N N . ALA A 1 418 ? 2.897 -19.842 -24.605 1.00 91.44 418 ALA A N 1
ATOM 3289 C CA . ALA A 1 418 ? 2.538 -21.236 -24.358 1.00 91.44 418 ALA A CA 1
ATOM 3290 C C . ALA A 1 418 ? 1.063 -21.409 -23.969 1.00 91.44 418 ALA A C 1
ATOM 3292 O O . ALA A 1 418 ? 0.428 -22.375 -24.384 1.00 91.44 418 ALA A O 1
ATOM 3293 N N . THR A 1 419 ? 0.509 -20.495 -23.166 1.00 92.50 419 THR A N 1
ATOM 3294 C CA . THR A 1 419 ? -0.874 -20.607 -22.659 1.00 92.50 419 THR A CA 1
ATOM 3295 C C . THR A 1 419 ? -1.866 -19.700 -23.384 1.00 92.50 419 THR A C 1
ATOM 3297 O O . THR A 1 419 ? -3.074 -19.872 -23.232 1.00 92.50 419 THR A O 1
ATOM 3300 N N . GLY A 1 420 ? -1.378 -18.707 -24.131 1.00 91.69 420 GLY A N 1
ATOM 3301 C CA . GLY A 1 420 ? -2.179 -17.653 -24.754 1.00 91.69 420 GLY A CA 1
ATOM 3302 C C . GLY A 1 420 ? -2.782 -16.652 -23.764 1.00 91.69 420 GLY A C 1
ATOM 3303 O O . GLY A 1 420 ? -3.441 -15.703 -24.198 1.00 91.69 420 GLY A O 1
ATOM 3304 N N . ARG A 1 421 ? -2.579 -16.842 -22.453 1.00 92.56 421 ARG A N 1
ATOM 3305 C CA . ARG A 1 421 ? -3.131 -15.974 -21.408 1.00 92.56 421 ARG A CA 1
ATOM 3306 C C . ARG A 1 421 ? -2.369 -14.658 -21.348 1.00 92.56 421 ARG A C 1
ATOM 3308 O O . ARG A 1 421 ? -1.161 -14.623 -21.562 1.00 92.56 421 ARG A O 1
ATOM 3315 N N . GLU A 1 422 ? -3.103 -13.591 -21.068 1.00 95.00 422 GLU A N 1
ATOM 3316 C CA . GLU A 1 422 ? -2.514 -12.300 -20.730 1.00 95.00 422 GLU A CA 1
ATOM 3317 C C . GLU A 1 422 ? -1.994 -12.371 -19.290 1.00 95.00 422 GLU A C 1
ATOM 3319 O O . GLU A 1 422 ? -2.709 -12.798 -18.382 1.00 95.00 422 GLU A O 1
ATOM 3324 N N . GLU A 1 423 ? -0.732 -12.010 -19.108 1.00 96.12 423 GLU A N 1
ATOM 3325 C CA . GLU A 1 423 ? -0.026 -11.997 -17.837 1.00 96.12 423 GLU A CA 1
ATOM 3326 C C . GLU A 1 423 ? 0.441 -10.576 -17.535 1.00 96.12 423 GLU A C 1
ATOM 3328 O O . GLU A 1 423 ? 0.864 -9.847 -18.429 1.00 96.12 423 GLU A O 1
ATOM 3333 N N . LEU A 1 424 ? 0.350 -10.169 -16.274 1.00 98.19 424 LEU A N 1
ATOM 3334 C CA . LEU A 1 424 ? 0.756 -8.831 -15.856 1.00 98.19 424 LEU A CA 1
ATOM 3335 C C . LEU A 1 424 ? 2.275 -8.784 -15.660 1.00 98.19 424 LEU A C 1
ATOM 3337 O O . LEU A 1 424 ? 2.874 -9.742 -15.157 1.00 98.19 424 LEU A O 1
ATOM 3341 N N . VAL A 1 425 ? 2.870 -7.640 -15.986 1.00 98.50 425 VAL A N 1
ATOM 3342 C CA . VAL A 1 425 ? 4.305 -7.375 -15.887 1.00 98.50 425 VAL A CA 1
ATOM 3343 C C . VAL A 1 425 ? 4.533 -6.118 -15.054 1.00 98.50 425 VAL A C 1
ATOM 3345 O O . VAL A 1 425 ? 3.935 -5.079 -15.318 1.00 98.50 425 VAL A O 1
ATOM 3348 N N . GLU A 1 426 ? 5.429 -6.213 -14.074 1.00 98.62 426 GLU A N 1
ATOM 3349 C CA . GLU A 1 426 ? 5.934 -5.072 -13.304 1.00 98.62 426 GLU A CA 1
ATOM 3350 C C . GLU A 1 426 ? 7.326 -4.679 -13.816 1.00 98.62 426 GLU A C 1
ATOM 3352 O O . GLU A 1 426 ? 8.193 -5.534 -14.021 1.00 98.62 426 GLU A O 1
ATOM 3357 N N . LEU A 1 427 ? 7.575 -3.387 -13.977 1.00 98.50 427 LEU A N 1
ATOM 3358 C CA . LEU A 1 427 ? 8.829 -2.814 -14.435 1.00 98.50 427 LEU A CA 1
ATOM 3359 C C . LEU A 1 427 ? 9.479 -2.036 -13.295 1.00 98.50 427 LEU A C 1
ATOM 3361 O O . LEU A 1 427 ? 8.904 -1.142 -12.688 1.00 98.50 427 LEU A O 1
ATOM 3365 N N . LYS A 1 428 ? 10.730 -2.368 -12.986 1.00 98.00 428 LYS A N 1
ATOM 3366 C CA . LYS A 1 428 ? 11.494 -1.710 -11.923 1.00 98.00 428 LYS A CA 1
ATOM 3367 C C . LYS A 1 428 ? 12.846 -1.267 -12.438 1.00 98.00 428 LYS A C 1
ATOM 3369 O O . LYS A 1 428 ? 13.427 -1.878 -13.329 1.00 98.00 428 LYS A O 1
ATOM 3374 N N . THR A 1 429 ? 13.417 -0.258 -11.791 1.00 96.75 429 THR A N 1
ATOM 3375 C CA . THR A 1 429 ? 14.820 0.106 -12.001 1.00 96.75 429 THR A CA 1
ATOM 3376 C C . THR A 1 429 ? 15.645 -0.052 -10.730 1.00 96.75 429 THR A C 1
ATOM 3378 O O . THR A 1 429 ? 15.177 0.111 -9.594 1.00 96.75 429 THR A O 1
ATOM 3381 N N . SER A 1 430 ? 16.919 -0.394 -10.909 1.00 95.75 430 SER A N 1
ATOM 3382 C CA . SER A 1 430 ? 17.896 -0.464 -9.827 1.00 95.75 430 SER A CA 1
ATOM 3383 C C . SER A 1 430 ? 19.268 0.015 -10.292 1.00 95.75 430 SER A C 1
ATOM 3385 O O . SER A 1 430 ? 19.578 0.029 -11.481 1.00 95.75 430 SER A O 1
ATOM 3387 N N . MET A 1 431 ? 20.109 0.427 -9.344 1.00 93.44 431 MET A N 1
ATOM 3388 C CA . MET A 1 431 ? 21.510 0.719 -9.640 1.00 93.44 431 MET A CA 1
ATOM 3389 C C . MET A 1 431 ? 22.226 -0.584 -9.999 1.00 93.44 431 MET A C 1
ATOM 3391 O O . MET A 1 431 ? 22.035 -1.597 -9.322 1.00 93.44 431 MET A O 1
ATOM 3395 N N . GLN A 1 432 ? 23.066 -0.549 -11.030 1.00 91.94 432 GLN A N 1
ATOM 3396 C CA . GLN A 1 432 ? 23.957 -1.646 -11.365 1.00 91.94 432 GLN A CA 1
ATOM 3397 C C . GLN A 1 432 ? 24.876 -1.924 -10.179 1.00 91.94 432 GLN A C 1
ATOM 3399 O O . GLN A 1 432 ? 25.499 -1.024 -9.611 1.00 91.94 432 GLN A O 1
ATOM 3404 N N . MET A 1 433 ? 24.950 -3.195 -9.816 1.00 90.88 433 MET A N 1
ATOM 3405 C CA . MET A 1 433 ? 25.764 -3.634 -8.703 1.00 90.88 433 MET A CA 1
ATOM 3406 C C . MET A 1 433 ? 27.245 -3.661 -9.069 1.00 90.88 433 MET A C 1
ATOM 3408 O O . MET A 1 433 ? 27.627 -3.932 -10.211 1.00 90.88 433 MET A O 1
ATOM 3412 N N . THR A 1 434 ? 28.095 -3.395 -8.082 1.00 88.56 434 THR A N 1
ATOM 3413 C CA . THR A 1 434 ? 29.544 -3.456 -8.271 1.00 88.56 434 THR A CA 1
ATOM 3414 C C . THR A 1 434 ? 29.982 -4.885 -8.612 1.00 88.56 434 THR A C 1
ATOM 3416 O O . THR A 1 434 ? 29.575 -5.834 -7.952 1.00 88.56 434 THR A O 1
ATOM 3419 N N . SER A 1 435 ? 30.847 -5.051 -9.620 1.00 84.25 435 SER A N 1
ATOM 3420 C CA . SER A 1 435 ? 31.425 -6.364 -9.942 1.00 84.25 435 SER A CA 1
ATOM 3421 C C . SER A 1 435 ? 32.297 -6.880 -8.793 1.00 84.25 435 SER A C 1
ATOM 3423 O O . SER A 1 435 ? 33.192 -6.166 -8.325 1.00 84.25 435 SER A O 1
ATOM 3425 N N . ALA A 1 436 ? 32.091 -8.140 -8.400 1.00 82.62 436 ALA A N 1
ATOM 3426 C CA . ALA A 1 436 ? 32.894 -8.819 -7.383 1.00 82.62 436 ALA A CA 1
ATOM 3427 C C . ALA A 1 436 ? 34.389 -8.861 -7.745 1.00 82.62 436 ALA A C 1
ATOM 3429 O O . ALA A 1 436 ? 35.229 -8.738 -6.863 1.00 82.62 436 ALA A O 1
ATOM 3430 N N . GLN A 1 437 ? 34.735 -8.927 -9.038 1.00 82.44 437 GLN A N 1
ATOM 3431 C CA . GLN A 1 437 ? 36.131 -8.868 -9.493 1.00 82.44 437 GLN A CA 1
ATOM 3432 C C . GLN A 1 437 ? 36.784 -7.505 -9.224 1.00 82.44 437 GLN A C 1
ATOM 3434 O O . GLN A 1 437 ? 37.994 -7.421 -9.040 1.00 82.44 437 GLN A O 1
ATOM 3439 N N . ARG A 1 438 ? 35.993 -6.424 -9.219 1.00 84.94 438 ARG A N 1
ATOM 3440 C CA . ARG A 1 438 ? 36.486 -5.056 -9.014 1.00 84.94 438 ARG A CA 1
ATOM 3441 C C . ARG A 1 438 ? 36.574 -4.699 -7.533 1.00 84.94 438 ARG A C 1
ATOM 3443 O O . ARG A 1 438 ? 37.536 -4.060 -7.121 1.00 84.94 438 ARG A O 1
ATOM 3450 N N . ASN A 1 439 ? 35.539 -5.024 -6.760 1.00 87.88 439 ASN A N 1
ATOM 3451 C CA . ASN A 1 439 ? 35.495 -4.778 -5.319 1.00 87.88 439 ASN A CA 1
ATOM 3452 C C . ASN A 1 439 ? 34.539 -5.784 -4.645 1.00 87.88 439 ASN A C 1
ATOM 3454 O O . ASN A 1 439 ? 33.329 -5.536 -4.624 1.00 87.88 439 ASN A O 1
ATOM 3458 N N . PRO A 1 440 ? 35.064 -6.890 -4.082 1.00 85.50 440 PRO A N 1
ATOM 3459 C CA . PRO A 1 440 ? 34.251 -7.941 -3.469 1.00 85.50 440 PRO A CA 1
ATOM 3460 C C . PRO A 1 440 ? 33.369 -7.443 -2.316 1.00 85.50 440 PRO A C 1
ATOM 3462 O O . PRO A 1 440 ? 32.186 -7.768 -2.260 1.00 85.50 440 PRO A O 1
ATOM 3465 N N . GLY A 1 441 ? 33.918 -6.607 -1.426 1.00 87.31 441 GLY A N 1
ATOM 3466 C CA . GLY A 1 441 ? 33.188 -6.104 -0.257 1.00 87.31 441 GLY A CA 1
ATOM 3467 C C . GLY A 1 441 ? 31.999 -5.227 -0.649 1.00 87.31 441 GLY A C 1
ATOM 3468 O O . GLY A 1 441 ? 30.889 -5.416 -0.157 1.00 87.31 441 GLY A O 1
ATOM 3469 N N . LYS A 1 442 ? 32.198 -4.312 -1.606 1.00 89.94 442 LYS A N 1
ATOM 3470 C CA . LYS A 1 442 ? 31.105 -3.476 -2.116 1.00 89.94 442 LYS A CA 1
ATOM 3471 C C . LYS A 1 442 ? 30.069 -4.294 -2.895 1.00 89.94 442 LYS A C 1
ATOM 3473 O O . LYS A 1 442 ? 28.879 -4.041 -2.742 1.00 89.94 442 LYS A O 1
ATOM 3478 N N . ALA A 1 443 ? 30.501 -5.275 -3.688 1.00 88.31 443 ALA A N 1
ATOM 3479 C CA . ALA A 1 443 ? 29.597 -6.171 -4.411 1.00 88.31 443 ALA A CA 1
ATOM 3480 C C . ALA A 1 443 ? 28.665 -6.935 -3.455 1.00 88.31 443 ALA A C 1
ATOM 3482 O O . ALA A 1 443 ? 27.461 -6.996 -3.693 1.00 88.31 443 ALA A O 1
ATOM 3483 N N . ALA A 1 444 ? 29.202 -7.445 -2.340 1.00 86.12 444 ALA A N 1
ATOM 3484 C CA . ALA A 1 444 ? 28.414 -8.114 -1.308 1.00 86.12 444 ALA A CA 1
ATOM 3485 C C . ALA A 1 444 ? 27.367 -7.179 -0.674 1.00 86.12 444 ALA A C 1
ATOM 3487 O O . ALA A 1 444 ? 26.204 -7.557 -0.544 1.00 86.12 444 ALA A O 1
ATOM 3488 N N . MET A 1 445 ? 27.746 -5.937 -0.353 1.00 88.25 445 MET A N 1
ATOM 3489 C CA . MET A 1 445 ? 26.815 -4.935 0.186 1.00 88.25 445 MET A CA 1
ATOM 3490 C C . MET A 1 445 ? 25.722 -4.532 -0.816 1.00 88.25 445 MET A C 1
ATOM 3492 O O . MET A 1 445 ? 24.561 -4.358 -0.437 1.00 88.25 445 MET A O 1
ATOM 3496 N N . ASP A 1 446 ? 26.083 -4.353 -2.091 1.00 90.75 446 ASP A N 1
ATOM 3497 C CA . ASP A 1 446 ? 25.134 -4.033 -3.160 1.00 90.75 446 ASP A CA 1
ATOM 3498 C C . ASP A 1 446 ? 24.131 -5.192 -3.356 1.00 90.75 446 ASP A C 1
ATOM 3500 O O . ASP A 1 446 ? 22.936 -4.939 -3.527 1.00 90.75 446 ASP A O 1
ATOM 3504 N N . GLN A 1 447 ? 24.595 -6.448 -3.251 1.00 89.88 447 GLN A N 1
ATOM 3505 C CA . GLN A 1 447 ? 23.768 -7.661 -3.347 1.00 89.88 447 GLN A CA 1
ATOM 3506 C C . GLN A 1 447 ? 22.770 -7.741 -2.200 1.00 89.88 447 GLN A C 1
ATOM 3508 O O . GLN A 1 447 ? 21.573 -7.860 -2.442 1.00 89.88 447 GLN A O 1
ATOM 3513 N N . GLU A 1 448 ? 23.235 -7.596 -0.960 1.00 87.94 448 GLU A N 1
ATOM 3514 C CA . GLU A 1 448 ? 22.365 -7.610 0.219 1.00 87.94 448 GLU A CA 1
ATOM 3515 C C . GLU A 1 448 ? 21.285 -6.517 0.130 1.00 87.94 448 GLU A C 1
ATOM 3517 O O . GLU A 1 448 ? 20.111 -6.745 0.432 1.00 87.94 448 GLU A O 1
ATOM 3522 N N . ARG A 1 449 ? 21.653 -5.316 -0.342 1.00 89.62 449 ARG A N 1
ATOM 3523 C CA . ARG A 1 449 ? 20.706 -4.211 -0.541 1.00 89.62 449 ARG A CA 1
ATOM 3524 C C . ARG A 1 449 ? 19.653 -4.547 -1.593 1.00 89.62 449 ARG A C 1
ATOM 3526 O O . ARG A 1 449 ? 18.478 -4.234 -1.392 1.00 89.62 449 ARG A O 1
ATOM 3533 N N . PHE A 1 450 ? 20.062 -5.137 -2.714 1.00 93.06 450 PHE A N 1
ATOM 3534 C CA . PHE A 1 450 ? 19.135 -5.542 -3.764 1.00 93.06 450 PHE A CA 1
ATOM 3535 C C . PHE A 1 450 ? 18.194 -6.648 -3.276 1.00 93.06 450 PHE A C 1
ATOM 3537 O O . PHE A 1 450 ? 16.985 -6.537 -3.446 1.00 93.06 450 PHE A O 1
ATOM 3544 N N . GLU A 1 451 ? 18.714 -7.646 -2.566 1.00 92.50 451 GLU A N 1
ATOM 3545 C CA . GLU A 1 451 ? 17.921 -8.735 -1.989 1.00 92.50 451 GLU A CA 1
ATOM 3546 C C . GLU A 1 451 ? 16.893 -8.238 -0.973 1.00 92.50 451 GLU A C 1
ATOM 3548 O O . GLU A 1 451 ? 15.750 -8.684 -0.996 1.00 92.50 451 GLU A O 1
ATOM 3553 N N . LYS A 1 452 ? 17.242 -7.255 -0.135 1.00 91.19 452 LYS A N 1
ATOM 3554 C CA . LYS A 1 452 ? 16.277 -6.597 0.763 1.00 91.19 452 LYS A CA 1
ATOM 3555 C C . LYS A 1 452 ? 15.199 -5.829 -0.007 1.00 91.19 452 LYS A C 1
ATOM 3557 O O . LYS A 1 452 ? 14.035 -5.841 0.383 1.00 91.19 452 LYS A O 1
ATOM 3562 N N . LYS A 1 453 ? 15.553 -5.199 -1.132 1.00 92.88 453 LYS A N 1
ATOM 3563 C CA . LYS A 1 453 ? 14.593 -4.523 -2.022 1.00 92.88 453 LYS A CA 1
ATOM 3564 C C . LYS A 1 453 ? 13.643 -5.515 -2.710 1.00 92.88 453 LYS A C 1
ATOM 3566 O O . LYS A 1 453 ? 12.481 -5.167 -2.928 1.00 92.88 453 LYS A O 1
ATOM 3571 N N . LEU A 1 454 ? 14.094 -6.744 -2.990 1.00 95.62 454 LEU A N 1
ATOM 3572 C CA . LEU A 1 454 ? 13.259 -7.786 -3.598 1.00 95.62 454 LEU A CA 1
ATOM 3573 C C . LEU A 1 454 ? 12.023 -8.136 -2.761 1.00 95.62 454 LEU A C 1
ATOM 3575 O O . LEU A 1 454 ? 11.039 -8.567 -3.348 1.00 95.62 454 LEU A O 1
ATOM 3579 N N . LEU A 1 455 ? 12.020 -7.907 -1.441 1.00 95.81 455 LEU A N 1
ATOM 3580 C CA . LEU A 1 455 ? 10.818 -8.089 -0.619 1.00 95.81 455 LEU A CA 1
ATOM 3581 C C . LEU A 1 455 ? 9.665 -7.202 -1.102 1.00 95.81 455 LEU A C 1
ATOM 3583 O O . LEU A 1 455 ? 8.551 -7.683 -1.292 1.00 95.81 455 LEU A O 1
ATOM 3587 N N . LYS A 1 456 ? 9.932 -5.909 -1.329 1.00 95.06 456 LYS A N 1
ATOM 3588 C CA . LYS A 1 456 ? 8.912 -4.975 -1.822 1.00 95.06 456 LYS A CA 1
ATOM 3589 C C . LYS A 1 456 ? 8.471 -5.336 -3.230 1.00 95.06 456 LYS A C 1
ATOM 3591 O O . LYS A 1 456 ? 7.280 -5.309 -3.499 1.00 95.06 456 LYS A O 1
ATOM 3596 N N . PHE A 1 457 ? 9.413 -5.702 -4.100 1.00 97.31 457 PHE A N 1
ATOM 3597 C CA . PHE A 1 457 ? 9.089 -6.130 -5.464 1.00 97.31 457 PHE A CA 1
ATOM 3598 C C . PHE A 1 457 ? 8.179 -7.360 -5.428 1.00 97.31 457 PHE A C 1
ATOM 3600 O O . PHE A 1 457 ? 7.122 -7.365 -6.047 1.00 97.31 457 PHE A O 1
ATOM 3607 N N . PHE A 1 458 ? 8.538 -8.352 -4.611 1.00 98.19 458 PHE A N 1
ATOM 3608 C CA . PHE A 1 458 ? 7.730 -9.540 -4.388 1.00 98.19 458 PHE A CA 1
ATOM 3609 C C . PHE A 1 458 ? 6.334 -9.188 -3.875 1.00 98.19 458 PHE A C 1
ATOM 3611 O O . PHE A 1 458 ? 5.369 -9.596 -4.501 1.00 98.19 458 PHE A O 1
ATOM 3618 N N . LEU A 1 459 ? 6.194 -8.429 -2.783 1.00 97.94 459 LEU A N 1
ATOM 3619 C CA . LEU A 1 459 ? 4.881 -8.133 -2.198 1.00 97.94 459 LEU A CA 1
ATOM 3620 C C . LEU A 1 459 ? 4.001 -7.288 -3.125 1.00 97.94 459 LEU A C 1
ATOM 3622 O O . LEU A 1 459 ? 2.820 -7.597 -3.268 1.00 97.94 459 LEU A O 1
ATOM 3626 N N . GLN A 1 460 ? 4.568 -6.275 -3.790 1.00 97.44 460 GLN A N 1
ATOM 3627 C CA . GLN A 1 460 ? 3.837 -5.463 -4.766 1.00 97.44 460 GLN A CA 1
ATOM 3628 C C . GLN A 1 460 ? 3.249 -6.368 -5.854 1.00 97.44 460 GLN A C 1
ATOM 3630 O O . GLN A 1 460 ? 2.038 -6.360 -6.077 1.00 97.44 460 GLN A O 1
ATOM 3635 N N . SER A 1 461 ? 4.071 -7.214 -6.466 1.00 98.44 461 SER A N 1
ATOM 3636 C CA . SER A 1 461 ? 3.648 -8.078 -7.566 1.00 98.44 461 SER A CA 1
ATOM 3637 C C . SER A 1 461 ? 2.758 -9.244 -7.119 1.00 98.44 461 SER A C 1
ATOM 3639 O O . SER A 1 461 ? 1.720 -9.503 -7.723 1.00 98.44 461 SER A O 1
ATOM 3641 N N . TYR A 1 462 ? 3.108 -9.915 -6.024 1.00 98.31 462 TYR A N 1
ATOM 3642 C CA . TYR A 1 462 ? 2.416 -11.098 -5.509 1.00 98.31 462 TYR A CA 1
ATOM 3643 C C . TYR A 1 462 ? 0.980 -10.799 -5.074 1.00 98.31 462 TYR A C 1
ATOM 3645 O O . TYR A 1 462 ? 0.074 -11.568 -5.394 1.00 98.31 462 TYR A O 1
ATOM 3653 N N . LEU A 1 463 ? 0.757 -9.667 -4.393 1.00 98.31 463 LEU A N 1
ATOM 3654 C CA . LEU A 1 463 ? -0.571 -9.276 -3.909 1.00 98.31 463 LEU A CA 1
ATOM 3655 C C . LEU A 1 463 ? -1.550 -8.981 -5.054 1.00 98.31 463 LEU A C 1
ATOM 3657 O O . LEU A 1 463 ? -2.744 -9.214 -4.896 1.00 98.31 463 LEU A O 1
ATOM 3661 N N . LEU A 1 464 ? -1.054 -8.507 -6.203 1.00 97.56 464 LEU A N 1
ATOM 3662 C CA . LEU A 1 464 ? -1.877 -8.185 -7.374 1.00 97.56 464 LEU A CA 1
ATOM 3663 C C . LEU A 1 464 ? -1.928 -9.318 -8.416 1.00 97.56 464 LEU A C 1
ATOM 3665 O O . LEU A 1 464 ? -2.699 -9.245 -9.363 1.00 97.56 464 LEU A O 1
ATOM 3669 N N . GLY A 1 465 ? -1.141 -10.384 -8.240 1.00 97.50 465 GLY A N 1
ATOM 3670 C CA . GLY A 1 465 ? -1.109 -11.525 -9.162 1.00 97.50 465 GLY A CA 1
ATOM 3671 C C . GLY A 1 465 ? -0.209 -11.319 -10.384 1.00 97.50 465 GLY A C 1
ATOM 3672 O O . GLY A 1 465 ? -0.380 -12.000 -11.392 1.00 97.50 465 GLY A O 1
ATOM 3673 N N . ILE A 1 466 ? 0.763 -10.412 -10.295 1.00 98.19 466 ILE A N 1
ATOM 3674 C CA . ILE A 1 466 ? 1.765 -10.179 -11.337 1.00 98.19 466 ILE A CA 1
ATOM 3675 C C . ILE A 1 466 ? 2.757 -11.345 -11.367 1.00 98.19 466 ILE A C 1
ATOM 3677 O O . ILE A 1 466 ? 3.408 -11.648 -10.361 1.00 98.19 466 ILE A O 1
ATOM 3681 N N . SER A 1 467 ? 2.901 -11.996 -12.524 1.00 95.75 467 SER A N 1
ATOM 3682 C CA . SER A 1 467 ? 3.746 -13.188 -12.683 1.00 95.75 467 SER A CA 1
ATOM 3683 C C . SER A 1 467 ? 5.216 -12.848 -12.928 1.00 95.75 467 SER A C 1
ATOM 3685 O O . SER A 1 467 ? 6.095 -13.616 -12.520 1.00 95.75 467 SER A O 1
ATOM 3687 N N . LYS A 1 468 ? 5.484 -11.692 -13.546 1.00 97.31 468 LYS A N 1
ATOM 3688 C CA . LYS A 1 468 ? 6.809 -11.290 -14.018 1.00 97.31 468 LYS A CA 1
ATOM 3689 C C . LYS A 1 468 ? 7.190 -9.888 -13.555 1.00 97.31 468 LYS A C 1
ATOM 3691 O O . LYS A 1 468 ? 6.419 -8.943 -13.686 1.00 97.31 468 LYS A O 1
ATOM 3696 N N . ILE A 1 469 ? 8.424 -9.756 -13.080 1.00 98.62 469 ILE A N 1
ATOM 3697 C CA . ILE A 1 469 ? 9.056 -8.478 -12.751 1.00 98.62 469 ILE A CA 1
ATOM 3698 C C . ILE A 1 469 ? 10.297 -8.324 -13.620 1.00 98.62 469 ILE A C 1
ATOM 3700 O O . ILE A 1 469 ? 11.160 -9.198 -13.618 1.00 98.62 469 ILE A O 1
ATOM 3704 N N . VAL A 1 470 ? 10.428 -7.208 -14.325 1.00 98.19 470 VAL A N 1
ATOM 3705 C CA . VAL A 1 470 ? 11.613 -6.890 -15.125 1.00 98.19 470 VAL A CA 1
ATOM 3706 C C . VAL A 1 470 ? 12.363 -5.759 -14.446 1.00 98.19 470 VAL A C 1
ATOM 3708 O O . VAL A 1 470 ? 11.836 -4.662 -14.272 1.00 98.19 470 VAL A O 1
ATOM 3711 N N . VAL A 1 471 ? 13.611 -6.014 -14.061 1.00 98.06 471 VAL A N 1
ATOM 3712 C CA . VAL A 1 471 ? 14.464 -5.013 -13.418 1.00 98.06 471 VAL A CA 1
ATOM 3713 C C . VAL A 1 471 ? 15.509 -4.517 -14.405 1.00 98.06 471 VAL A C 1
ATOM 3715 O O . VAL A 1 471 ? 16.426 -5.251 -14.768 1.00 98.06 471 VAL A O 1
ATOM 3718 N N . GLY A 1 472 ? 15.407 -3.251 -14.798 1.00 96.25 472 GLY A N 1
ATOM 3719 C CA . GLY A 1 472 ? 16.453 -2.536 -15.516 1.00 96.25 472 GLY A CA 1
ATOM 3720 C C . GLY A 1 472 ? 17.564 -2.075 -14.571 1.00 96.25 472 GLY A C 1
ATOM 3721 O O . GLY A 1 472 ? 17.328 -1.287 -13.650 1.00 96.25 472 GLY A O 1
ATOM 3722 N N . PHE A 1 473 ? 18.793 -2.537 -14.793 1.00 94.88 473 PHE A N 1
ATOM 3723 C CA . PHE A 1 473 ? 19.967 -2.093 -14.045 1.00 94.88 473 PHE A CA 1
ATOM 3724 C C . PHE A 1 473 ? 20.662 -0.967 -14.789 1.00 94.88 473 PHE A C 1
ATOM 3726 O O . PHE A 1 473 ? 21.058 -1.123 -15.941 1.00 94.88 473 PHE A O 1
ATOM 3733 N N . ARG A 1 474 ? 20.844 0.164 -14.118 1.00 93.56 474 ARG A N 1
ATOM 3734 C CA . ARG A 1 474 ? 21.438 1.369 -14.702 1.00 93.56 474 ARG A CA 1
ATOM 3735 C C . ARG A 1 474 ? 22.652 1.850 -13.929 1.00 93.56 474 ARG A C 1
ATOM 3737 O O . ARG A 1 474 ? 22.787 1.579 -12.738 1.00 93.56 474 ARG A O 1
ATOM 3744 N N . ASP A 1 475 ? 23.530 2.578 -14.594 1.00 91.06 475 ASP A N 1
ATOM 3745 C CA . ASP A 1 475 ? 24.672 3.202 -13.941 1.00 91.06 475 ASP A CA 1
ATOM 3746 C C . ASP A 1 475 ? 24.274 4.481 -13.172 1.00 91.06 475 ASP A C 1
ATOM 3748 O O . ASP A 1 475 ? 23.099 4.846 -13.050 1.00 91.06 475 ASP A O 1
ATOM 3752 N N . TYR A 1 476 ? 25.259 5.176 -12.605 1.00 90.62 476 TYR A N 1
ATOM 3753 C CA . TYR A 1 476 ? 25.014 6.391 -11.827 1.00 90.62 476 TYR A CA 1
ATOM 3754 C C . TYR A 1 476 ? 24.615 7.601 -12.684 1.00 90.62 476 TYR A C 1
ATOM 3756 O O . TYR A 1 476 ? 24.026 8.538 -12.143 1.00 90.62 476 TYR A O 1
ATOM 3764 N N . HIS A 1 477 ? 24.894 7.563 -13.988 1.00 91.25 477 HIS A N 1
ATOM 3765 C CA . HIS A 1 477 ? 24.512 8.594 -14.950 1.00 91.25 477 HIS A CA 1
ATOM 3766 C C . HIS A 1 477 ? 23.103 8.394 -15.506 1.00 91.25 477 HIS A C 1
ATOM 3768 O O . HIS A 1 477 ? 22.558 9.331 -16.071 1.00 91.25 477 HIS A O 1
ATOM 3774 N N . GLY A 1 478 ? 22.494 7.221 -15.311 1.00 93.06 478 GLY A N 1
ATOM 3775 C CA . GLY A 1 478 ? 21.149 6.917 -15.805 1.00 93.06 478 GLY A CA 1
ATOM 3776 C C . GLY A 1 478 ? 21.131 6.061 -17.070 1.00 93.06 478 GLY A C 1
ATOM 3777 O O . GLY A 1 478 ? 20.056 5.806 -17.600 1.00 93.06 478 GLY A O 1
ATOM 3778 N N . PHE A 1 479 ? 22.278 5.560 -17.533 1.00 92.19 479 PHE A N 1
ATOM 3779 C CA . PHE A 1 479 ? 22.321 4.650 -18.675 1.00 92.19 479 PHE A CA 1
ATOM 3780 C C . PHE A 1 479 ? 21.978 3.234 -18.232 1.00 92.19 479 PHE A C 1
ATOM 3782 O O . PHE A 1 479 ? 22.603 2.683 -17.322 1.00 92.19 479 PHE A O 1
ATOM 3789 N N . LEU A 1 480 ? 20.998 2.627 -18.894 1.00 92.25 480 LEU A N 1
ATOM 3790 C CA . LEU A 1 480 ? 20.657 1.224 -18.719 1.00 92.25 480 LEU A CA 1
ATOM 3791 C C . LEU A 1 480 ? 21.831 0.358 -19.200 1.00 92.25 480 LEU A C 1
ATOM 3793 O O . LEU A 1 480 ? 22.315 0.518 -20.317 1.00 92.25 480 LEU A O 1
ATOM 3797 N N . THR A 1 481 ? 22.306 -0.555 -18.361 1.00 89.44 481 THR A N 1
ATOM 3798 C CA . THR A 1 481 ? 23.461 -1.421 -18.650 1.00 89.44 481 THR A CA 1
ATOM 3799 C C . THR A 1 481 ? 23.064 -2.871 -18.870 1.00 89.44 481 THR A C 1
ATOM 3801 O O . THR A 1 481 ? 23.751 -3.595 -19.577 1.00 89.44 481 THR A O 1
ATOM 3804 N N . THR A 1 482 ? 21.976 -3.316 -18.250 1.00 90.69 482 THR A N 1
ATOM 3805 C CA . THR A 1 482 ? 21.390 -4.640 -18.461 1.00 90.69 482 THR A CA 1
ATOM 3806 C C . THR A 1 482 ? 19.964 -4.654 -17.913 1.00 90.69 482 THR A C 1
ATOM 3808 O O . THR A 1 482 ? 19.541 -3.711 -17.240 1.00 90.69 482 THR A O 1
ATOM 3811 N N . HIS A 1 483 ? 19.223 -5.723 -18.167 1.00 93.94 483 HIS A N 1
ATOM 3812 C CA . HIS A 1 483 ? 17.962 -6.013 -17.498 1.00 93.94 483 HIS A CA 1
ATOM 3813 C C . HIS A 1 483 ? 17.925 -7.479 -17.074 1.00 93.94 483 HIS A C 1
ATOM 3815 O O . HIS A 1 483 ? 18.671 -8.311 -17.593 1.00 93.94 483 HIS A O 1
ATOM 3821 N N . GLN A 1 484 ? 17.068 -7.785 -16.108 1.00 94.69 484 GLN A N 1
ATOM 3822 C CA . GLN A 1 484 ? 16.827 -9.146 -15.659 1.00 94.69 484 GLN A CA 1
ATOM 3823 C C . GLN A 1 484 ? 15.344 -9.362 -15.391 1.00 94.69 484 GLN A C 1
ATOM 3825 O O . GLN A 1 484 ? 14.705 -8.550 -14.720 1.00 94.69 484 GLN A O 1
ATOM 3830 N N . ASP A 1 485 ? 14.850 -10.505 -15.850 1.00 96.19 485 ASP A N 1
ATOM 3831 C CA . ASP A 1 485 ? 13.496 -10.968 -15.589 1.00 96.19 485 ASP A CA 1
ATOM 3832 C C . ASP A 1 485 ? 13.476 -11.836 -14.325 1.00 96.19 485 ASP A C 1
ATOM 3834 O O . ASP A 1 485 ? 14.335 -12.700 -14.114 1.00 96.19 485 ASP A O 1
ATOM 3838 N N . PHE A 1 486 ? 12.468 -11.621 -13.490 1.00 97.44 486 PHE A N 1
ATOM 3839 C CA . PHE A 1 486 ? 12.203 -12.377 -12.277 1.00 97.44 486 PHE A CA 1
ATOM 3840 C C . PHE A 1 486 ? 10.778 -12.916 -12.332 1.00 97.44 486 PHE A C 1
ATOM 3842 O O . PHE A 1 486 ? 9.817 -12.163 -12.464 1.00 97.44 486 PHE A O 1
ATOM 3849 N N . GLU A 1 487 ? 10.635 -14.227 -12.172 1.00 97.44 487 GLU A N 1
ATOM 3850 C CA . GLU A 1 487 ? 9.335 -14.839 -11.909 1.00 97.44 487 GLU A CA 1
ATOM 3851 C C . GLU A 1 487 ? 8.965 -14.576 -10.444 1.00 97.44 487 GLU A C 1
ATOM 3853 O O . GLU A 1 487 ? 9.682 -15.019 -9.538 1.00 97.44 487 GLU A O 1
ATOM 3858 N N . THR A 1 488 ? 7.855 -13.875 -10.198 1.00 97.69 488 THR A N 1
ATOM 3859 C CA . THR A 1 488 ? 7.456 -13.393 -8.863 1.00 97.69 488 THR A CA 1
ATOM 3860 C C . THR A 1 488 ? 7.479 -14.511 -7.820 1.00 97.69 488 THR A C 1
ATOM 3862 O O . THR A 1 488 ? 8.037 -14.351 -6.733 1.00 97.69 488 THR A O 1
ATOM 3865 N N . LEU A 1 489 ? 6.960 -15.694 -8.167 1.00 96.44 489 LEU A N 1
ATOM 3866 C CA . LEU A 1 489 ? 6.882 -16.849 -7.265 1.00 96.44 489 LEU A CA 1
ATOM 3867 C C . LEU A 1 489 ? 8.240 -17.503 -6.964 1.00 96.44 489 LEU A C 1
ATOM 3869 O O . LEU A 1 489 ? 8.360 -18.267 -6.002 1.00 96.44 489 LEU A O 1
ATOM 3873 N N . ARG A 1 490 ? 9.284 -17.213 -7.750 1.00 96.69 490 ARG A N 1
ATOM 3874 C CA . ARG A 1 490 ? 10.639 -17.736 -7.526 1.00 96.69 490 ARG A CA 1
ATOM 3875 C C . ARG A 1 490 ? 11.502 -16.813 -6.679 1.00 96.69 490 ARG A C 1
ATOM 3877 O O . ARG A 1 490 ? 12.461 -17.312 -6.089 1.00 96.69 490 ARG A O 1
ATOM 3884 N N . ILE A 1 491 ? 11.151 -15.532 -6.553 1.00 96.94 491 ILE A N 1
ATOM 3885 C CA . ILE A 1 491 ? 11.923 -14.545 -5.782 1.00 96.94 491 ILE A CA 1
ATOM 3886 C C . ILE A 1 491 ? 12.211 -15.023 -4.349 1.00 96.94 491 ILE A C 1
ATOM 3888 O O . ILE A 1 491 ? 13.380 -15.001 -3.959 1.00 96.94 491 ILE A O 1
ATOM 3892 N N . PRO A 1 492 ? 11.241 -15.553 -3.572 1.00 95.56 492 PRO A N 1
ATOM 3893 C CA . PRO A 1 492 ? 11.530 -16.019 -2.215 1.00 95.56 492 PRO A CA 1
ATOM 3894 C C . PRO A 1 492 ? 12.595 -17.114 -2.151 1.00 95.56 492 PRO A C 1
ATOM 3896 O O . PRO A 1 492 ? 13.373 -17.178 -1.203 1.00 95.56 492 PRO A O 1
ATOM 3899 N N . ARG A 1 493 ? 12.675 -17.978 -3.174 1.00 94.12 493 ARG A N 1
ATOM 3900 C CA . ARG A 1 493 ? 13.699 -19.030 -3.231 1.00 94.12 493 ARG A CA 1
ATOM 3901 C C . ARG A 1 493 ? 15.096 -18.459 -3.447 1.00 94.12 493 ARG A C 1
ATOM 3903 O O . ARG A 1 493 ? 16.042 -19.136 -3.090 1.00 94.12 493 ARG A O 1
ATOM 3910 N N . MET A 1 494 ? 15.245 -17.261 -4.004 1.00 92.50 494 MET A N 1
ATOM 3911 C CA . MET A 1 494 ? 16.557 -16.659 -4.277 1.00 92.50 494 MET A CA 1
ATOM 3912 C C . MET A 1 494 ? 17.242 -16.136 -3.010 1.00 92.50 494 MET A C 1
ATOM 3914 O O . MET A 1 494 ? 18.466 -16.093 -2.934 1.00 92.50 494 MET A O 1
ATOM 3918 N N . VAL A 1 495 ? 16.452 -15.752 -2.008 1.00 93.38 495 VAL A N 1
ATOM 3919 C CA . VAL A 1 495 ? 16.934 -15.114 -0.772 1.00 93.38 495 VAL A CA 1
ATOM 3920 C C . VAL A 1 495 ? 16.867 -16.029 0.451 1.00 93.38 495 VAL A C 1
ATOM 3922 O O . VAL A 1 495 ? 17.168 -15.594 1.560 1.00 93.38 495 VAL A O 1
ATOM 3925 N N . ARG A 1 496 ? 16.459 -17.287 0.262 1.00 94.00 496 ARG A N 1
ATOM 3926 C CA . ARG A 1 496 ? 16.240 -18.275 1.324 1.00 94.00 496 ARG A CA 1
ATOM 3927 C C . ARG A 1 496 ? 17.554 -18.872 1.835 1.00 94.00 496 ARG A C 1
ATOM 3929 O O . ARG A 1 496 ? 18.494 -19.060 1.063 1.00 94.00 496 ARG A O 1
ATOM 3936 N N . ALA A 1 497 ? 17.590 -19.242 3.113 1.00 92.50 497 ALA A N 1
ATOM 3937 C CA . ALA A 1 497 ? 18.655 -20.066 3.684 1.00 92.50 497 ALA A CA 1
ATOM 3938 C C . ALA A 1 497 ? 18.912 -21.352 2.866 1.00 92.50 497 ALA A C 1
ATOM 3940 O O . ALA A 1 497 ? 18.007 -21.929 2.250 1.00 92.50 497 ALA A O 1
ATOM 3941 N N . GLY A 1 498 ? 20.167 -21.799 2.843 1.00 93.12 498 GLY A N 1
ATOM 3942 C CA . GLY A 1 498 ? 20.624 -22.973 2.098 1.00 93.12 498 GLY A CA 1
ATOM 3943 C C . GLY A 1 498 ? 20.773 -22.758 0.588 1.00 93.12 498 GLY A C 1
ATOM 3944 O O . GLY A 1 498 ? 21.030 -23.715 -0.138 1.00 93.12 498 GLY A O 1
ATOM 3945 N N . GLN A 1 499 ? 20.591 -21.534 0.089 1.00 93.00 499 GLN A N 1
ATOM 3946 C CA . GLN A 1 499 ? 20.751 -21.206 -1.330 1.00 93.00 499 GLN A CA 1
ATOM 3947 C C . GLN A 1 499 ? 22.100 -20.523 -1.585 1.00 93.00 499 GLN A C 1
ATOM 3949 O O . GLN A 1 499 ? 22.588 -19.809 -0.703 1.00 93.00 499 GLN A O 1
ATOM 3954 N N . PRO A 1 500 ? 22.709 -20.712 -2.769 1.00 90.56 500 PRO A N 1
ATOM 3955 C CA . PRO A 1 500 ? 23.912 -19.982 -3.148 1.00 90.56 500 PRO A CA 1
ATOM 3956 C C . PRO A 1 500 ? 23.687 -18.468 -3.154 1.00 90.56 500 PRO A C 1
ATOM 3958 O O . PRO A 1 500 ? 22.667 -17.986 -3.650 1.00 90.56 500 PRO A O 1
ATOM 3961 N N . ILE A 1 501 ? 24.660 -17.713 -2.653 1.00 87.31 501 ILE A N 1
ATOM 3962 C CA . ILE A 1 501 ? 24.674 -16.255 -2.752 1.00 87.31 501 ILE A CA 1
ATOM 3963 C C . ILE A 1 501 ? 25.196 -15.878 -4.139 1.00 87.31 501 ILE A C 1
ATOM 3965 O O . ILE A 1 501 ? 26.292 -16.277 -4.542 1.00 87.31 501 ILE A O 1
ATOM 3969 N N . ALA A 1 502 ? 24.406 -15.111 -4.890 1.00 82.69 502 ALA A N 1
ATOM 3970 C CA . ALA A 1 502 ? 24.750 -14.749 -6.258 1.00 82.69 502 ALA A CA 1
ATOM 3971 C C . ALA A 1 502 ? 26.095 -14.002 -6.317 1.00 82.69 502 ALA A C 1
ATOM 3973 O O . ALA A 1 502 ? 26.323 -13.033 -5.594 1.00 82.69 502 ALA A O 1
ATOM 3974 N N . GLY A 1 503 ? 26.994 -14.471 -7.188 1.00 80.12 503 GLY A N 1
ATOM 3975 C CA . GLY A 1 503 ? 28.298 -13.848 -7.420 1.00 80.12 503 GLY A CA 1
ATOM 3976 C C . GLY A 1 503 ? 29.328 -14.027 -6.298 1.00 80.12 503 GLY A C 1
ATOM 3977 O O . GLY A 1 503 ? 30.392 -13.414 -6.384 1.00 80.12 503 GLY A O 1
ATOM 3978 N N . GLN A 1 504 ? 29.052 -14.848 -5.278 1.00 82.19 504 GLN A N 1
ATOM 3979 C CA . GLN A 1 504 ? 29.985 -15.118 -4.183 1.00 82.19 504 GLN A CA 1
ATOM 3980 C C . GLN A 1 504 ? 30.454 -16.573 -4.181 1.00 82.19 504 GLN A C 1
ATOM 3982 O O . GLN A 1 504 ? 29.656 -17.509 -4.242 1.00 82.19 504 GLN A O 1
ATOM 3987 N N . PHE A 1 505 ? 31.770 -16.743 -4.073 1.00 85.50 505 PHE A N 1
ATOM 3988 C CA . PHE A 1 505 ? 32.442 -18.035 -4.065 1.00 85.50 505 PHE A CA 1
ATOM 3989 C C . PHE A 1 505 ? 33.479 -18.066 -2.941 1.00 85.50 505 PHE A C 1
ATOM 3991 O O . PHE A 1 505 ? 34.067 -17.034 -2.611 1.00 85.50 505 PHE A O 1
ATOM 3998 N N . ASP A 1 506 ? 33.696 -19.238 -2.354 1.00 85.88 506 ASP A N 1
ATOM 3999 C CA . ASP A 1 506 ? 34.774 -19.467 -1.397 1.00 85.88 506 ASP A CA 1
ATOM 4000 C C . ASP A 1 506 ? 36.154 -19.483 -2.087 1.00 85.88 506 ASP A C 1
ATOM 4002 O O . ASP A 1 506 ? 36.278 -19.398 -3.313 1.00 85.88 506 ASP A O 1
ATOM 4006 N N . HIS A 1 507 ? 37.224 -19.610 -1.297 1.00 84.50 507 HIS A N 1
ATOM 4007 C CA . HIS A 1 507 ? 38.596 -19.677 -1.817 1.00 84.50 507 HIS A CA 1
ATOM 4008 C C . HIS A 1 507 ? 38.856 -20.883 -2.737 1.00 84.50 507 HIS A C 1
ATOM 4010 O O . HIS A 1 507 ? 39.828 -20.871 -3.489 1.00 84.50 507 HIS A O 1
ATOM 4016 N N . ALA A 1 508 ? 38.002 -21.909 -2.692 1.00 89.00 508 ALA A N 1
ATOM 4017 C CA . ALA A 1 508 ? 38.057 -23.081 -3.558 1.00 89.00 508 ALA A CA 1
ATOM 4018 C C . ALA A 1 508 ? 37.172 -22.935 -4.815 1.00 89.00 508 ALA A C 1
ATOM 4020 O O . ALA A 1 508 ? 37.066 -23.878 -5.600 1.00 89.00 508 ALA A O 1
ATOM 4021 N N . GLY A 1 509 ? 36.537 -21.774 -5.020 1.00 85.88 509 GLY A N 1
ATOM 4022 C CA . GLY A 1 509 ? 35.654 -21.498 -6.152 1.00 85.88 509 GLY A CA 1
ATOM 4023 C C . GLY A 1 509 ? 34.261 -22.122 -6.035 1.00 85.88 509 GLY A C 1
ATOM 4024 O O . GLY A 1 509 ? 33.525 -22.140 -7.023 1.00 85.88 509 GLY A O 1
ATOM 4025 N N . LYS A 1 510 ? 33.868 -22.640 -4.864 1.00 89.50 510 LYS A N 1
ATOM 4026 C CA . LYS A 1 510 ? 32.512 -23.159 -4.635 1.00 89.50 510 LYS A CA 1
ATOM 4027 C C . LYS A 1 510 ? 31.563 -22.023 -4.253 1.00 89.50 510 LYS A C 1
ATOM 4029 O O . LYS A 1 510 ? 31.978 -21.121 -3.531 1.00 89.50 510 LYS A O 1
ATOM 4034 N N . PRO A 1 511 ? 30.293 -22.049 -4.693 1.00 89.38 511 PRO A N 1
ATOM 4035 C CA . PRO A 1 511 ? 29.333 -21.015 -4.322 1.00 89.38 511 PRO A CA 1
ATOM 4036 C C . PRO A 1 511 ? 29.157 -20.929 -2.805 1.00 89.38 511 PRO A C 1
ATOM 4038 O O . PRO A 1 511 ? 28.940 -21.949 -2.148 1.00 89.38 511 PRO A O 1
ATOM 4041 N N . LEU A 1 512 ? 29.217 -19.714 -2.259 1.00 90.12 512 LEU A N 1
ATOM 4042 C CA . LEU A 1 512 ? 28.978 -19.499 -0.836 1.00 90.12 512 LEU A CA 1
ATOM 4043 C C . LEU A 1 512 ? 27.492 -19.725 -0.534 1.00 90.12 512 LEU A C 1
ATOM 4045 O O . LEU A 1 512 ? 26.627 -19.148 -1.196 1.00 90.12 512 LEU A O 1
ATOM 4049 N N . ILE A 1 513 ? 27.188 -20.573 0.447 1.00 92.81 513 ILE A N 1
ATOM 4050 C CA . ILE A 1 513 ? 25.811 -20.904 0.823 1.00 92.81 513 ILE A CA 1
ATOM 4051 C C . ILE A 1 513 ? 25.329 -19.955 1.914 1.00 92.81 513 ILE A C 1
ATOM 4053 O O . ILE A 1 513 ? 26.015 -19.720 2.905 1.00 92.81 513 ILE A O 1
ATOM 4057 N N . ARG A 1 514 ? 24.122 -19.423 1.733 1.00 91.88 514 ARG A N 1
ATOM 4058 C CA . ARG A 1 514 ? 23.470 -18.544 2.698 1.00 91.88 514 ARG A CA 1
ATOM 4059 C C . ARG A 1 514 ? 23.038 -19.320 3.942 1.00 91.88 514 ARG A C 1
ATOM 4061 O O . ARG A 1 514 ? 22.258 -20.263 3.829 1.00 91.88 514 ARG A O 1
ATOM 4068 N N . GLU A 1 515 ? 23.459 -18.877 5.121 1.00 91.44 515 GLU A N 1
ATOM 4069 C CA . GLU A 1 515 ? 23.055 -19.493 6.394 1.00 91.44 515 GLU A CA 1
ATOM 4070 C C . GLU A 1 515 ? 21.630 -19.106 6.818 1.00 91.44 515 GLU A C 1
ATOM 4072 O O . GLU A 1 515 ? 20.868 -19.957 7.270 1.00 91.44 515 GLU A O 1
ATOM 4077 N N . GLN A 1 516 ? 21.241 -17.840 6.628 1.00 90.38 516 GLN A N 1
ATOM 4078 C CA . GLN A 1 516 ? 19.938 -17.300 7.035 1.00 90.38 516 GLN A CA 1
ATOM 4079 C C . GLN A 1 516 ? 19.226 -16.611 5.874 1.00 90.38 516 GLN A C 1
ATOM 4081 O O . GLN A 1 516 ? 19.857 -15.889 5.105 1.00 90.38 516 GLN A O 1
ATOM 4086 N N . SER A 1 517 ? 17.910 -16.804 5.755 1.00 92.06 517 SER A N 1
ATOM 4087 C CA . SER A 1 517 ? 17.086 -16.095 4.770 1.00 92.06 517 SER A CA 1
ATOM 4088 C C . SER A 1 517 ? 17.206 -14.573 4.960 1.00 92.06 517 SER A C 1
ATOM 4090 O O . SER A 1 517 ? 17.253 -14.102 6.092 1.00 92.06 517 SER A O 1
ATOM 4092 N N . VAL A 1 518 ? 17.229 -13.789 3.874 1.00 91.56 518 VAL A N 1
ATOM 4093 C CA . VAL A 1 518 ? 17.241 -12.306 3.975 1.00 91.56 518 VAL A CA 1
ATOM 4094 C C . VAL A 1 518 ? 15.922 -11.779 4.530 1.00 91.56 518 VAL A C 1
ATOM 4096 O O . VAL A 1 518 ? 15.898 -10.797 5.261 1.00 91.56 518 VAL A O 1
ATOM 4099 N N . TRP A 1 519 ? 14.837 -12.427 4.125 1.00 93.31 519 TRP A N 1
ATOM 4100 C CA . TRP A 1 519 ? 13.463 -12.222 4.560 1.00 93.31 519 TRP A CA 1
ATOM 4101 C C . TRP A 1 519 ? 12.680 -13.484 4.193 1.00 93.31 519 TRP A C 1
ATOM 4103 O O . TRP A 1 519 ? 13.097 -14.250 3.314 1.00 93.31 519 TRP A O 1
ATOM 4113 N N . GLU A 1 520 ? 11.539 -13.709 4.841 1.00 92.56 520 GLU A N 1
ATOM 4114 C CA . GLU A 1 520 ? 10.685 -14.867 4.568 1.00 92.56 520 GLU A CA 1
ATOM 4115 C C . GLU A 1 520 ? 9.244 -14.419 4.270 1.00 92.56 520 GLU A C 1
ATOM 4117 O O . GLU A 1 520 ? 8.661 -13.688 5.071 1.00 92.56 520 GLU A O 1
ATOM 4122 N N . PRO A 1 521 ? 8.613 -14.869 3.161 1.00 93.56 521 PRO A N 1
ATOM 4123 C CA . PRO A 1 521 ? 7.232 -14.492 2.842 1.00 93.56 521 PRO A CA 1
ATOM 4124 C C . PRO A 1 521 ? 6.247 -14.794 3.965 1.00 93.56 521 PRO A C 1
ATOM 4126 O O . PRO A 1 521 ? 5.303 -14.039 4.169 1.00 93.56 521 PRO A O 1
ATOM 4129 N N . LYS A 1 522 ? 6.461 -15.903 4.684 1.00 94.38 522 LYS A N 1
ATOM 4130 C CA . LYS A 1 522 ? 5.590 -16.316 5.786 1.00 94.38 522 LYS A CA 1
ATOM 4131 C C . LYS A 1 522 ? 5.534 -15.281 6.903 1.00 94.38 522 LYS A C 1
ATOM 4133 O O . LYS A 1 522 ? 4.476 -15.118 7.495 1.00 94.38 522 LYS A O 1
ATOM 4138 N N . ASP A 1 523 ? 6.624 -14.554 7.126 1.00 94.44 523 ASP A N 1
ATOM 4139 C CA . ASP A 1 523 ? 6.687 -13.564 8.185 1.00 94.44 523 ASP A CA 1
ATOM 4140 C C . ASP A 1 523 ? 5.965 -12.279 7.792 1.00 94.44 523 ASP A C 1
ATOM 4142 O O . ASP A 1 523 ? 5.101 -11.799 8.523 1.00 94.44 523 ASP A O 1
ATOM 4146 N N . ALA A 1 524 ? 6.260 -11.772 6.593 1.00 95.31 524 ALA A N 1
ATOM 4147 C CA . ALA A 1 524 ? 5.622 -10.577 6.052 1.00 95.31 524 ALA A CA 1
ATOM 4148 C C . ALA A 1 524 ? 4.107 -10.770 5.850 1.00 95.31 524 ALA A C 1
ATOM 4150 O O . ALA A 1 524 ? 3.296 -9.938 6.257 1.00 95.31 524 ALA A O 1
ATOM 4151 N N . LEU A 1 525 ? 3.702 -11.889 5.242 1.00 97.25 525 LEU A N 1
ATOM 4152 C CA . LEU A 1 525 ? 2.291 -12.197 5.000 1.00 97.25 525 LEU A CA 1
ATOM 4153 C C . LEU A 1 525 ? 1.563 -12.553 6.300 1.00 97.25 525 LEU A C 1
ATOM 4155 O O . LEU A 1 525 ? 0.446 -12.087 6.508 1.00 97.25 525 LEU A O 1
ATOM 4159 N N . GLY A 1 526 ? 2.189 -13.350 7.174 1.00 96.31 526 GLY A N 1
ATOM 4160 C CA . GLY A 1 526 ? 1.613 -13.741 8.461 1.00 96.31 526 GLY A CA 1
ATOM 4161 C C . GLY A 1 526 ? 1.364 -12.535 9.358 1.00 96.31 526 GLY A C 1
ATOM 4162 O O . GLY A 1 526 ? 0.287 -12.406 9.934 1.00 96.31 526 GLY A O 1
ATOM 4163 N N . PHE A 1 527 ? 2.316 -11.602 9.413 1.00 95.62 527 PHE A N 1
ATOM 4164 C CA . PHE A 1 527 ? 2.130 -10.387 10.195 1.00 95.62 527 PHE A CA 1
ATOM 4165 C C . PHE A 1 527 ? 1.138 -9.424 9.552 1.00 95.62 527 PHE A C 1
ATOM 4167 O O . PHE A 1 527 ? 0.323 -8.833 10.256 1.00 95.62 527 PHE A O 1
ATOM 4174 N N . GLY A 1 528 ? 1.132 -9.323 8.220 1.00 97.00 528 GLY A N 1
ATOM 4175 C CA . GLY A 1 528 ? 0.125 -8.536 7.516 1.00 97.00 528 GLY A CA 1
ATOM 4176 C C . GLY A 1 528 ? -1.309 -9.012 7.791 1.00 97.00 528 GLY A C 1
ATOM 4177 O O . GLY A 1 528 ? -2.186 -8.189 8.048 1.00 97.00 528 GLY A O 1
ATOM 4178 N N . ASP A 1 529 ? -1.541 -10.329 7.821 1.00 97.56 529 ASP A N 1
ATOM 4179 C CA . ASP A 1 529 ? -2.830 -10.921 8.210 1.00 97.56 529 ASP A CA 1
ATOM 4180 C C . ASP A 1 529 ? -3.219 -10.589 9.660 1.00 97.56 529 ASP A C 1
ATOM 4182 O O . ASP A 1 529 ? -4.363 -10.212 9.936 1.00 97.56 529 ASP A O 1
ATOM 4186 N N . GLN A 1 530 ? -2.263 -10.671 10.592 1.00 96.12 530 GLN A N 1
ATOM 4187 C CA . GLN A 1 530 ? -2.494 -10.304 11.992 1.00 96.12 530 GLN A CA 1
ATOM 4188 C C . GLN A 1 530 ? -2.867 -8.827 12.144 1.00 96.12 530 GLN A C 1
ATOM 4190 O O . GLN A 1 530 ? -3.820 -8.515 12.857 1.00 96.12 530 GLN A O 1
ATOM 4195 N N . ILE A 1 531 ? -2.163 -7.929 11.448 1.00 97.19 531 ILE A N 1
ATOM 4196 C CA . ILE A 1 531 ? -2.441 -6.488 11.449 1.00 97.19 531 ILE A CA 1
ATOM 4197 C C . ILE A 1 531 ? -3.852 -6.205 10.922 1.00 97.19 531 ILE A C 1
ATOM 4199 O O . ILE A 1 531 ? -4.628 -5.524 11.594 1.00 97.19 531 ILE A O 1
ATOM 4203 N N . LEU A 1 532 ? -4.215 -6.749 9.756 1.00 98.12 532 LEU A N 1
ATOM 4204 C CA . LEU A 1 532 ? -5.547 -6.553 9.168 1.00 98.12 532 LEU A CA 1
ATOM 4205 C C . LEU A 1 532 ? -6.650 -7.082 10.090 1.00 98.12 532 LEU A C 1
ATOM 4207 O O . LEU A 1 532 ? -7.633 -6.387 10.355 1.00 98.12 532 LEU A O 1
ATOM 4211 N N . SER A 1 533 ? -6.453 -8.283 10.636 1.00 97.12 533 SER A N 1
ATOM 4212 C CA . SER A 1 533 ? -7.379 -8.894 11.588 1.00 97.12 533 SER A CA 1
ATOM 4213 C C . SER A 1 533 ? -7.553 -8.051 12.847 1.00 97.12 533 SER A C 1
ATOM 4215 O O . SER A 1 533 ? -8.672 -7.901 13.337 1.00 97.12 533 SER A O 1
ATOM 4217 N N . PHE A 1 534 ? -6.457 -7.507 13.376 1.00 96.31 534 PHE A N 1
ATOM 4218 C CA . PHE A 1 534 ? -6.463 -6.654 14.556 1.00 96.31 534 PHE A CA 1
ATOM 4219 C C . PHE A 1 534 ? -7.234 -5.356 14.304 1.00 96.31 534 PHE A C 1
ATOM 4221 O O . PHE A 1 534 ? -8.159 -5.059 15.056 1.00 96.31 534 PHE A O 1
ATOM 4228 N N . ILE A 1 535 ? -6.930 -4.633 13.220 1.00 96.94 535 ILE A N 1
ATOM 4229 C CA . ILE A 1 535 ? -7.630 -3.388 12.862 1.00 96.94 535 ILE A CA 1
ATOM 4230 C C . ILE A 1 535 ? -9.131 -3.653 12.714 1.00 96.94 535 ILE A C 1
ATOM 4232 O O . ILE A 1 535 ? -9.950 -2.970 13.331 1.00 96.94 535 ILE A O 1
ATOM 4236 N N . ARG A 1 536 ? -9.498 -4.687 11.947 1.00 95.81 536 ARG A N 1
ATOM 4237 C CA . ARG A 1 536 ? -10.897 -5.034 11.682 1.00 95.81 536 ARG A CA 1
ATOM 4238 C C . ARG A 1 536 ? -11.651 -5.394 12.958 1.00 95.81 536 ARG A C 1
ATOM 4240 O O . ARG A 1 536 ? -12.743 -4.872 13.170 1.00 95.81 536 ARG A O 1
ATOM 4247 N N . LYS A 1 537 ? -11.090 -6.260 13.811 1.00 93.44 537 LYS A N 1
ATOM 4248 C CA . LYS A 1 537 ? -11.722 -6.673 15.079 1.00 93.44 537 LYS A CA 1
ATOM 4249 C C . LYS A 1 537 ? -11.884 -5.492 16.032 1.00 93.44 537 LYS A C 1
ATOM 4251 O O . LYS A 1 537 ? -12.964 -5.325 16.592 1.00 93.44 537 LYS A O 1
ATOM 4256 N N . THR A 1 538 ? -10.849 -4.664 16.165 1.00 91.62 538 THR A N 1
ATOM 4257 C CA . THR A 1 538 ? -10.878 -3.478 17.024 1.00 91.62 538 THR A CA 1
ATOM 4258 C C . THR A 1 538 ? -11.964 -2.511 16.564 1.00 91.62 538 THR A C 1
ATOM 4260 O O . THR A 1 538 ? -12.879 -2.234 17.333 1.00 91.62 538 THR A O 1
ATOM 4263 N N . ILE A 1 539 ? -11.958 -2.081 15.299 1.00 91.44 539 ILE A N 1
ATOM 4264 C CA . ILE A 1 539 ? -12.952 -1.128 14.772 1.00 91.44 539 ILE A CA 1
ATOM 4265 C C . ILE A 1 539 ? -14.377 -1.701 14.825 1.00 91.44 539 ILE A C 1
ATOM 4267 O O . ILE A 1 539 ? -15.294 -1.011 15.259 1.00 91.44 539 ILE A O 1
ATOM 4271 N N . SER A 1 540 ? -14.568 -2.979 14.476 1.00 87.94 540 SER A N 1
ATOM 4272 C CA . SER A 1 540 ? -15.896 -3.616 14.545 1.00 87.94 540 SER A CA 1
ATOM 4273 C C . SER A 1 540 ? -16.464 -3.624 15.968 1.00 87.94 540 SER A C 1
ATOM 4275 O O . SER A 1 540 ? -17.671 -3.480 16.149 1.00 87.94 540 SER A O 1
ATOM 4277 N N . SER A 1 541 ? -15.606 -3.786 16.984 1.00 83.12 541 SER A N 1
ATOM 4278 C CA . SER A 1 541 ? -16.029 -3.763 18.389 1.00 83.12 541 SER A CA 1
ATOM 4279 C C . SER A 1 541 ? -16.505 -2.379 18.842 1.00 83.12 541 SER A C 1
ATOM 4281 O O . SER A 1 541 ? -17.473 -2.299 19.596 1.00 83.12 541 SER A O 1
ATOM 4283 N N . TYR A 1 542 ? -15.897 -1.304 18.321 1.00 76.94 542 TYR A N 1
ATOM 4284 C CA . TYR A 1 542 ? -16.354 0.068 18.553 1.00 76.94 542 TYR A CA 1
ATOM 4285 C C . TYR A 1 542 ? -17.715 0.317 17.897 1.00 76.94 542 TYR A C 1
ATOM 4287 O O . TYR A 1 542 ? -18.642 0.752 18.575 1.00 76.94 542 TYR A O 1
ATOM 4295 N N . SER A 1 543 ? -17.872 -0.046 16.619 1.00 68.62 543 SER A N 1
ATOM 4296 C CA . SER A 1 543 ? -19.142 0.141 15.903 1.00 68.62 543 SER A CA 1
ATOM 4297 C C . SER A 1 543 ? -20.300 -0.631 16.550 1.00 68.62 543 SER A C 1
ATOM 4299 O O . SER A 1 543 ? -21.403 -0.107 16.666 1.00 68.62 543 SER A O 1
ATOM 4301 N N . ALA A 1 544 ? -20.057 -1.854 17.035 1.00 64.31 544 ALA A N 1
ATOM 4302 C CA . ALA A 1 544 ? -21.077 -2.636 17.738 1.00 64.31 544 ALA A CA 1
ATOM 4303 C C . ALA A 1 544 ? -21.490 -2.012 19.086 1.00 64.31 544 ALA A C 1
ATOM 4305 O O . ALA A 1 544 ? -22.655 -2.105 19.478 1.00 64.31 544 ALA A O 1
ATOM 4306 N N . ALA A 1 545 ? -20.549 -1.381 19.798 1.00 58.16 545 ALA A N 1
ATOM 4307 C CA . ALA A 1 545 ? -20.823 -0.714 21.068 1.00 58.16 545 ALA A CA 1
ATOM 4308 C C . ALA A 1 545 ? -21.686 0.550 20.893 1.00 58.16 545 ALA A C 1
ATOM 4310 O O . ALA A 1 545 ? -22.562 0.790 21.724 1.00 58.16 545 ALA A O 1
ATOM 4311 N N . GLU A 1 546 ? -21.487 1.314 19.812 1.00 55.03 546 GLU A N 1
ATOM 4312 C CA . GLU A 1 546 ? -22.316 2.481 19.466 1.00 55.03 546 GLU A CA 1
ATOM 4313 C C . GLU A 1 546 ? -23.752 2.066 19.105 1.00 55.03 546 GLU A C 1
ATOM 4315 O O . GLU A 1 546 ? -24.706 2.587 19.682 1.00 55.03 546 GLU A O 1
ATOM 4320 N N . THR A 1 547 ? -23.937 1.041 18.260 1.00 49.66 547 THR A N 1
ATOM 4321 C CA . THR A 1 547 ? -25.286 0.560 17.891 1.00 49.66 547 THR A CA 1
ATOM 4322 C C . THR A 1 547 ? -26.069 0.017 19.094 1.00 49.66 547 THR A C 1
ATOM 4324 O O . THR A 1 547 ? -27.285 0.173 19.177 1.00 49.66 547 THR A O 1
ATOM 4327 N N . ALA A 1 548 ? -25.387 -0.602 20.064 1.00 44.75 548 ALA A N 1
ATOM 4328 C CA . ALA A 1 548 ? -26.012 -1.055 21.308 1.00 44.75 548 ALA A CA 1
ATOM 4329 C C . ALA A 1 548 ? -26.386 0.101 22.261 1.00 44.75 548 ALA A C 1
ATOM 4331 O O . ALA A 1 548 ? -27.200 -0.094 23.167 1.00 44.75 548 ALA A O 1
ATOM 4332 N N . ALA A 1 549 ? -25.792 1.288 22.097 1.00 42.19 549 ALA A N 1
ATOM 4333 C CA . ALA A 1 549 ? -26.103 2.474 22.892 1.00 42.19 549 ALA A CA 1
ATOM 4334 C C . ALA A 1 549 ? -27.317 3.253 22.349 1.00 42.19 549 ALA A C 1
ATOM 4336 O O . ALA A 1 549 ? -28.061 3.817 23.145 1.00 42.19 549 ALA A O 1
ATOM 4337 N N . GLU A 1 550 ? -27.568 3.213 21.036 1.00 45.06 550 GLU A N 1
ATOM 4338 C CA . GLU A 1 550 ? -28.683 3.907 20.360 1.00 45.06 550 GLU A CA 1
ATOM 4339 C C . GLU A 1 550 ? -30.033 3.157 20.396 1.00 45.06 550 GLU A C 1
ATOM 4341 O O . GLU A 1 550 ? -31.008 3.580 19.777 1.00 45.06 550 GLU A O 1
ATOM 4346 N N . GLY A 1 551 ? -30.147 2.061 21.157 1.00 37.97 551 GLY A N 1
ATOM 4347 C CA . GLY A 1 551 ? -31.364 1.240 21.290 1.00 37.97 551 GLY A CA 1
ATOM 4348 C C . GLY A 1 551 ? -32.587 1.910 21.949 1.00 37.97 551 GLY A C 1
ATOM 4349 O O . GLY A 1 551 ? -33.483 1.206 22.413 1.00 37.97 551 GLY A O 1
ATOM 4350 N N . GLY A 1 552 ? -32.651 3.243 21.999 1.00 34.47 552 GLY A N 1
ATOM 4351 C CA . GLY A 1 552 ? -33.769 4.030 22.513 1.00 34.47 552 GLY A CA 1
ATOM 4352 C C . GLY A 1 552 ? -34.184 5.130 21.534 1.00 34.47 552 GLY A C 1
ATOM 4353 O O . GLY A 1 552 ? -33.688 6.241 21.615 1.00 34.47 552 GLY A O 1
ATOM 4354 N N . VAL A 1 553 ? -35.142 4.808 20.658 1.00 35.38 553 VAL A N 1
ATOM 4355 C CA . VAL A 1 553 ? -36.001 5.724 19.874 1.00 35.38 553 VAL A CA 1
ATOM 4356 C C . VAL A 1 553 ? -35.289 6.768 18.991 1.00 35.38 553 VAL A C 1
ATOM 4358 O O . VAL A 1 553 ? -34.958 7.864 19.429 1.00 35.38 553 VAL A O 1
ATOM 4361 N N . GLY A 1 554 ? -35.242 6.511 17.679 1.00 32.81 554 GLY A N 1
ATOM 4362 C CA . GLY A 1 554 ? -35.108 7.572 16.675 1.00 32.81 554 GLY A CA 1
ATOM 4363 C C . GLY A 1 554 ? -34.625 7.088 15.309 1.00 32.81 554 GLY A C 1
ATOM 4364 O O . GLY A 1 554 ? -33.665 6.336 15.216 1.00 32.81 554 GLY A O 1
ATOM 4365 N N . HIS A 1 555 ? -35.267 7.552 14.234 1.00 35.00 555 HIS A N 1
ATOM 4366 C CA . HIS A 1 555 ? -34.765 7.473 12.856 1.00 35.00 555 HIS A CA 1
ATOM 4367 C C . HIS A 1 555 ? -33.494 8.339 12.685 1.00 35.00 555 HIS A C 1
ATOM 4369 O O . HIS A 1 555 ? -33.532 9.390 12.045 1.00 35.00 555 HIS A O 1
ATOM 4375 N N . GLY A 1 556 ? -32.378 7.935 13.295 1.00 35.97 556 GLY A N 1
ATOM 4376 C CA . GLY A 1 556 ? -31.065 8.568 13.143 1.00 35.97 556 GLY A CA 1
ATOM 4377 C C . GLY A 1 556 ? -30.302 7.988 11.951 1.00 35.97 556 GLY A C 1
ATOM 4378 O O . GLY A 1 556 ? -30.338 6.782 11.716 1.00 35.97 556 GLY A O 1
ATOM 4379 N N . LYS A 1 557 ? -29.630 8.839 11.163 1.00 44.62 557 LYS A N 1
ATOM 4380 C CA . LYS A 1 557 ? -28.692 8.402 10.113 1.00 44.62 557 LYS A CA 1
ATOM 4381 C C . LYS A 1 557 ? -27.620 7.511 10.751 1.00 44.62 557 LYS A C 1
ATOM 4383 O O . LYS A 1 557 ? -26.999 7.944 11.714 1.00 44.62 557 LYS A O 1
ATOM 4388 N N . VAL A 1 558 ? -27.384 6.319 10.197 1.00 51.78 558 VAL A N 1
ATOM 4389 C CA . VAL A 1 558 ? -26.278 5.437 10.613 1.00 51.78 558 VAL A CA 1
ATOM 4390 C C . VAL A 1 558 ? -24.974 6.239 10.568 1.00 51.78 558 VAL A C 1
ATOM 4392 O O . VAL A 1 558 ? -24.583 6.714 9.499 1.00 51.78 558 VAL A O 1
ATOM 4395 N N . GLN A 1 559 ? -24.322 6.433 11.718 1.00 68.06 559 GLN A N 1
ATOM 4396 C CA . GLN A 1 559 ? -23.007 7.067 11.762 1.00 68.06 559 GLN A CA 1
ATOM 4397 C C . GLN A 1 559 ? -21.936 6.059 11.329 1.00 68.06 559 GLN A C 1
ATOM 4399 O O . GLN A 1 559 ? -21.897 4.921 11.792 1.00 68.06 559 GLN A O 1
ATOM 4404 N N . HIS A 1 560 ? -21.059 6.491 10.425 1.00 82.44 560 HIS A N 1
ATOM 4405 C CA . HIS A 1 560 ? -19.886 5.737 9.993 1.00 82.44 560 HIS A CA 1
ATOM 4406 C C . HIS A 1 560 ? -18.634 6.409 10.573 1.00 82.44 560 HIS A C 1
ATOM 4408 O O . HIS A 1 560 ? -18.046 7.269 9.911 1.00 82.44 560 HIS A O 1
ATOM 4414 N N . PRO A 1 561 ? -18.238 6.081 11.819 1.00 90.31 561 PRO A N 1
ATOM 4415 C CA . PRO A 1 561 ? -17.068 6.687 12.442 1.00 90.31 561 PRO A CA 1
ATOM 4416 C C . PRO A 1 561 ? -15.796 6.371 11.651 1.00 90.31 561 PRO A C 1
ATOM 4418 O O . PRO A 1 561 ? -15.594 5.253 11.164 1.00 90.31 561 PRO A O 1
ATOM 4421 N N . VAL A 1 562 ? -14.916 7.368 11.561 1.00 94.75 562 VAL A N 1
ATOM 4422 C CA . VAL A 1 562 ? -13.593 7.231 10.948 1.00 94.75 562 VAL A CA 1
ATOM 4423 C C . VAL A 1 562 ? -12.552 7.088 12.049 1.00 94.75 562 VAL A C 1
ATOM 4425 O O . VAL A 1 562 ? -12.546 7.833 13.028 1.00 94.75 562 VAL A O 1
ATOM 4428 N N . PHE A 1 563 ? -11.645 6.135 11.875 1.00 95.25 563 PHE A N 1
ATOM 4429 C CA . PHE A 1 563 ? -10.538 5.873 12.781 1.00 95.25 563 PHE A CA 1
ATOM 4430 C C . PHE A 1 563 ? -9.216 6.197 12.103 1.00 95.25 563 PHE A C 1
ATOM 4432 O O . PHE A 1 563 ? -9.027 5.938 10.917 1.00 95.25 563 PHE A O 1
ATOM 4439 N N . ARG A 1 564 ? -8.270 6.702 12.884 1.00 95.69 564 ARG A N 1
ATOM 4440 C CA . ARG A 1 564 ? -6.869 6.829 12.508 1.00 95.69 564 ARG A CA 1
ATOM 4441 C C . ARG A 1 564 ? -6.111 5.612 13.017 1.00 95.69 564 ARG A C 1
ATOM 4443 O O . ARG A 1 564 ? -6.141 5.331 14.215 1.00 95.69 564 ARG A O 1
ATOM 4450 N N . VAL A 1 565 ? -5.446 4.909 12.105 1.00 96.44 565 VAL A N 1
ATOM 4451 C CA . VAL A 1 565 ? -4.584 3.759 12.394 1.00 96.44 565 VAL A CA 1
ATOM 4452 C C . VAL A 1 565 ? -3.144 4.151 12.101 1.00 96.44 565 VAL A C 1
ATOM 4454 O O . VAL A 1 565 ? -2.845 4.581 10.986 1.00 96.44 565 VAL A O 1
ATOM 4457 N N . THR A 1 566 ? -2.252 3.998 13.077 1.00 94.25 566 THR A N 1
ATOM 4458 C CA . THR A 1 566 ? -0.845 4.395 12.942 1.00 94.25 566 THR A CA 1
ATOM 4459 C C . THR A 1 566 ? 0.126 3.353 13.479 1.00 94.25 566 THR A C 1
ATOM 4461 O O . THR A 1 566 ? -0.147 2.689 14.474 1.00 94.25 566 THR A O 1
ATOM 4464 N N . PHE A 1 567 ? 1.296 3.253 12.846 1.00 91.50 567 PHE A N 1
ATOM 4465 C CA . PHE A 1 567 ? 2.516 2.749 13.483 1.00 91.50 567 PHE A CA 1
ATOM 4466 C C . PHE A 1 567 ? 3.720 3.552 12.968 1.00 91.50 567 PHE A C 1
ATOM 4468 O O . PHE A 1 567 ? 3.740 3.981 11.810 1.00 91.50 567 PHE A O 1
ATOM 4475 N N . GLN A 1 568 ? 4.731 3.742 13.815 1.00 88.38 568 GLN A N 1
ATOM 4476 C CA . GLN A 1 568 ? 5.994 4.395 13.450 1.00 88.38 568 GLN A CA 1
ATOM 4477 C C . GLN A 1 568 ? 7.078 3.359 13.151 1.00 88.38 568 GLN A C 1
ATOM 4479 O O . GLN A 1 568 ? 7.047 2.269 13.706 1.00 88.38 568 GLN A O 1
ATOM 4484 N N . SER A 1 569 ? 8.042 3.685 12.289 1.00 86.00 569 SER A N 1
ATOM 4485 C CA . SER A 1 569 ? 9.229 2.843 12.088 1.00 86.00 569 SER A CA 1
ATOM 4486 C C . SER A 1 569 ? 10.348 3.284 13.044 1.00 86.00 569 SER A C 1
ATOM 4488 O O . SER A 1 569 ? 10.695 4.468 13.021 1.00 86.00 569 SER A O 1
ATOM 4490 N N . PRO A 1 570 ? 10.986 2.376 13.806 1.00 89.06 570 PRO A N 1
ATOM 4491 C CA . PRO A 1 570 ? 10.779 0.925 13.820 1.00 89.06 570 PRO A CA 1
ATOM 4492 C C . PRO A 1 570 ? 9.438 0.522 14.444 1.00 89.06 570 PRO A C 1
ATOM 4494 O O . PRO A 1 570 ? 8.956 1.191 15.349 1.00 89.06 570 PRO A O 1
ATOM 4497 N N . PHE A 1 571 ? 8.845 -0.574 13.965 1.00 90.12 571 PHE A N 1
ATOM 4498 C CA . PHE A 1 571 ? 7.535 -1.032 14.418 1.00 90.12 571 PHE A CA 1
ATOM 4499 C C . PHE A 1 571 ? 7.582 -1.426 15.895 1.00 90.12 571 PHE A C 1
ATOM 4501 O O . PHE A 1 571 ? 8.196 -2.428 16.270 1.00 90.12 571 PHE A O 1
ATOM 4508 N N . GLU A 1 572 ? 6.845 -0.684 16.715 1.00 85.38 572 GLU A N 1
ATOM 4509 C CA . GLU A 1 572 ? 6.631 -1.003 18.127 1.00 85.38 572 GLU A CA 1
ATOM 4510 C C . GLU A 1 572 ? 5.232 -1.576 18.346 1.00 85.38 572 GLU A C 1
ATOM 4512 O O . GLU A 1 572 ? 5.082 -2.714 18.809 1.00 85.38 572 GLU A O 1
ATOM 4517 N N . GLN A 1 573 ? 4.214 -0.802 17.965 1.00 88.69 573 GLN A N 1
ATOM 4518 C CA . GLN A 1 573 ? 2.810 -1.152 18.120 1.00 88.69 573 GLN A CA 1
ATOM 4519 C C . GLN A 1 573 ? 1.911 -0.455 17.093 1.00 88.69 573 GLN A C 1
ATOM 4521 O O . GLN A 1 573 ? 2.286 0.574 16.530 1.00 88.69 573 GLN A O 1
ATOM 4526 N N . ILE A 1 574 ? 0.706 -0.998 16.895 1.00 92.19 574 ILE A N 1
ATOM 4527 C CA . ILE A 1 574 ? -0.388 -0.288 16.217 1.00 92.19 574 ILE A CA 1
ATOM 4528 C C . ILE A 1 574 ? -1.192 0.521 17.225 1.00 92.19 574 ILE A C 1
ATOM 4530 O O . ILE A 1 574 ? -1.642 -0.007 18.243 1.00 92.19 574 ILE A O 1
ATOM 4534 N N . GLU A 1 575 ? -1.453 1.771 16.867 1.00 89.81 575 GLU A N 1
ATOM 4535 C CA . GLU A 1 575 ? -2.358 2.674 17.564 1.00 89.81 575 GLU A CA 1
ATOM 4536 C C . GLU A 1 575 ? -3.611 2.903 16.720 1.00 89.81 575 GLU A C 1
ATOM 4538 O O . GLU A 1 575 ? -3.532 3.100 15.506 1.00 89.81 575 GLU A O 1
ATOM 4543 N N . ILE A 1 576 ? -4.777 2.851 17.365 1.00 91.69 576 ILE A N 1
ATOM 4544 C CA . ILE A 1 576 ? -6.076 3.101 16.737 1.00 91.69 576 ILE A CA 1
ATOM 4545 C C . ILE A 1 576 ? -6.823 4.111 17.599 1.00 91.69 576 ILE A C 1
ATOM 4547 O O . ILE A 1 576 ? -7.003 3.892 18.798 1.00 91.69 576 ILE A O 1
ATOM 4551 N N . ARG A 1 577 ? -7.274 5.209 16.989 1.00 89.88 577 ARG A N 1
ATOM 4552 C CA . ARG A 1 577 ? -8.116 6.220 17.644 1.00 89.88 577 ARG A CA 1
ATOM 4553 C C . ARG A 1 577 ? -9.260 6.642 16.734 1.00 89.88 577 ARG A C 1
ATOM 4555 O O . ARG A 1 577 ? -9.070 6.738 15.527 1.00 89.88 577 ARG A O 1
ATOM 4562 N N . GLN A 1 578 ? -10.427 6.917 17.300 1.00 89.50 578 GLN A N 1
ATOM 4563 C CA . GLN A 1 578 ? -11.531 7.537 16.565 1.00 89.50 578 GLN A CA 1
ATOM 4564 C C . GLN A 1 578 ? -11.202 9.012 16.295 1.00 89.50 578 GLN A C 1
ATOM 4566 O O . GLN A 1 578 ? -10.574 9.669 17.131 1.00 89.50 578 GLN A O 1
ATOM 4571 N N . LEU A 1 579 ? -11.577 9.507 15.118 1.00 85.75 579 LEU A N 1
ATOM 4572 C CA . LEU A 1 579 ? -11.486 10.921 14.765 1.00 85.75 579 LEU A CA 1
ATOM 4573 C C . LEU A 1 579 ? -12.719 11.671 15.279 1.00 85.75 579 LEU A C 1
ATOM 4575 O O . LEU A 1 579 ? -13.830 11.140 15.257 1.00 85.75 579 LEU A O 1
ATOM 4579 N N . SER A 1 580 ? -12.525 12.913 15.716 1.00 86.06 580 SER A N 1
ATOM 4580 C CA . SER A 1 580 ? -13.630 13.841 15.981 1.00 86.06 580 SER A CA 1
ATOM 4581 C C . SER A 1 580 ? -14.324 14.271 14.684 1.00 86.06 580 SER A C 1
ATOM 4583 O O . SER A 1 580 ? -13.724 14.221 13.612 1.00 86.06 580 SER A O 1
ATOM 4585 N N . GLU A 1 581 ? -15.566 14.759 14.763 1.00 84.62 581 GLU A N 1
ATOM 4586 C CA . GLU A 1 581 ? -16.289 15.277 13.587 1.00 84.62 581 GLU A CA 1
ATOM 4587 C C . GLU A 1 581 ? -15.5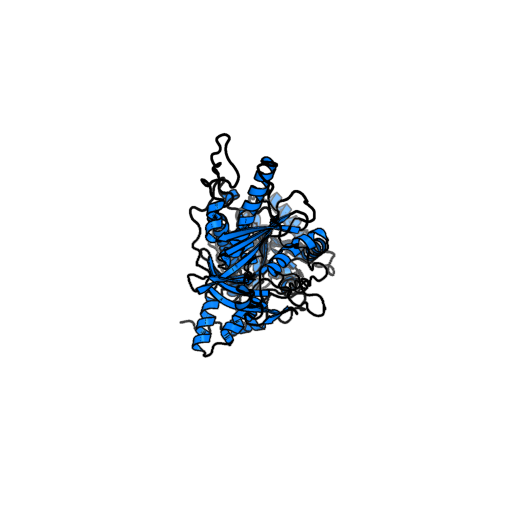07 16.381 12.857 1.00 84.62 581 GLU A C 1
ATOM 4589 O O . GLU A 1 581 ? -15.486 16.422 11.628 1.00 84.62 581 GLU A O 1
ATOM 4594 N N . GLN A 1 582 ? -14.812 17.239 13.612 1.00 84.44 582 GLN A N 1
ATOM 4595 C CA . GLN A 1 582 ? -13.958 18.282 13.048 1.00 84.44 582 GLN A CA 1
ATOM 4596 C C . GLN A 1 582 ? -12.769 17.686 12.282 1.00 84.44 582 GLN A C 1
ATOM 4598 O O . GLN A 1 582 ? -12.506 18.105 11.159 1.00 84.44 582 GLN A O 1
ATOM 4603 N N . GLU A 1 583 ? -12.078 16.692 12.848 1.00 88.88 583 GLU A N 1
ATOM 4604 C CA . GLU A 1 583 ? -10.986 16.002 12.148 1.00 88.88 583 GLU A CA 1
ATOM 4605 C C . GLU A 1 583 ? -11.491 15.266 10.903 1.00 88.88 583 GLU A C 1
ATOM 4607 O O . GLU A 1 583 ? -10.822 15.287 9.878 1.00 88.88 583 GLU A O 1
ATOM 4612 N N . VAL A 1 584 ? -12.674 14.645 10.948 1.00 91.69 584 VAL A N 1
ATOM 4613 C CA . VAL A 1 584 ? -13.268 14.011 9.760 1.00 91.69 584 VAL A CA 1
ATOM 4614 C C . VAL A 1 584 ? -13.503 15.046 8.663 1.00 91.69 584 VAL A C 1
ATOM 4616 O O . VAL A 1 584 ? -13.086 14.828 7.526 1.00 91.69 584 VAL A O 1
ATOM 4619 N N . LEU A 1 585 ? -14.110 16.187 8.995 1.00 88.38 585 LEU A N 1
ATOM 4620 C CA . LEU A 1 585 ? -14.363 17.251 8.028 1.00 88.38 585 LEU A CA 1
ATOM 4621 C C . LEU A 1 585 ? -13.059 17.812 7.438 1.00 88.38 585 LEU A C 1
ATOM 4623 O O . LEU A 1 585 ? -12.952 17.991 6.227 1.00 88.38 585 LEU A O 1
ATOM 4627 N N . GLU A 1 586 ? -12.070 18.105 8.281 1.00 88.31 586 GLU A N 1
ATOM 4628 C CA . GLU A 1 586 ? -10.824 18.757 7.867 1.00 88.31 586 GLU A CA 1
ATOM 4629 C C . GLU A 1 586 ? -9.858 17.799 7.151 1.00 88.31 586 GLU A C 1
ATOM 4631 O O . GLU A 1 586 ? -9.249 18.190 6.155 1.00 88.31 586 GLU A O 1
ATOM 4636 N N . GLU A 1 587 ? -9.723 16.558 7.632 1.00 90.00 587 GLU A N 1
ATOM 4637 C CA . GLU A 1 587 ? -8.672 15.617 7.213 1.00 90.00 587 GLU A CA 1
ATOM 4638 C C . GLU A 1 587 ? -9.153 14.473 6.313 1.00 90.00 587 GLU A C 1
ATOM 4640 O O . GLU A 1 587 ? -8.352 13.942 5.547 1.00 90.00 587 GLU A O 1
ATOM 4645 N N . ALA A 1 588 ? -10.413 14.046 6.426 1.00 90.81 588 ALA A N 1
ATOM 4646 C CA . ALA A 1 588 ? -10.972 12.950 5.624 1.00 90.81 588 ALA A CA 1
ATOM 4647 C C . ALA A 1 588 ? -11.910 13.450 4.508 1.00 90.81 588 ALA A C 1
ATOM 4649 O O . ALA A 1 588 ? -12.160 12.728 3.547 1.00 90.81 588 ALA A O 1
ATOM 4650 N N . GLN A 1 589 ? -12.420 14.680 4.635 1.00 91.56 589 GLN A N 1
ATOM 4651 C CA . GLN A 1 589 ? -13.296 15.348 3.659 1.00 91.56 589 GLN A CA 1
ATOM 4652 C C . GLN A 1 589 ? -12.673 16.621 3.068 1.00 91.56 589 GLN A C 1
ATOM 4654 O O . GLN A 1 589 ? -13.356 17.419 2.424 1.00 91.56 589 GLN A O 1
ATOM 4659 N N . ASP A 1 590 ? -11.381 16.843 3.312 1.00 90.06 590 ASP A N 1
ATOM 4660 C CA . ASP A 1 590 ? -10.583 17.951 2.773 1.00 90.06 590 ASP A CA 1
ATOM 4661 C C . ASP A 1 590 ? -11.151 19.353 3.036 1.00 90.06 590 ASP A C 1
ATOM 4663 O O . ASP A 1 590 ? -11.017 20.268 2.209 1.00 90.06 590 ASP A O 1
ATOM 4667 N N . GLY A 1 591 ? -11.814 19.538 4.176 1.00 84.25 591 GLY A N 1
ATOM 4668 C CA . GLY A 1 591 ? -12.533 20.765 4.516 1.00 84.25 591 GLY A CA 1
ATOM 4669 C C . GLY A 1 591 ? -13.784 20.983 3.659 1.00 84.25 591 GLY A C 1
ATOM 4670 O O . GLY A 1 591 ? -14.137 22.127 3.379 1.00 84.25 591 GLY A O 1
ATOM 4671 N N . GLY A 1 592 ? -14.411 19.904 3.181 1.00 82.56 592 GLY A N 1
ATOM 4672 C CA . GLY A 1 592 ? -15.585 19.919 2.302 1.00 82.56 592 GLY A CA 1
ATOM 4673 C C . GLY A 1 592 ? -15.279 20.220 0.831 1.00 82.56 592 GLY A C 1
ATOM 4674 O O . GLY A 1 592 ? -16.197 20.457 0.046 1.00 82.56 592 GLY A O 1
ATOM 4675 N N . ARG A 1 593 ? -14.000 20.251 0.433 1.00 83.06 593 ARG A N 1
ATOM 4676 C CA . ARG A 1 593 ? -13.592 20.609 -0.939 1.00 83.06 593 ARG A CA 1
ATOM 4677 C C . ARG A 1 593 ? -13.671 19.445 -1.922 1.00 83.06 593 ARG A C 1
ATOM 4679 O O . ARG A 1 593 ? -13.765 19.687 -3.122 1.00 83.06 593 ARG A O 1
ATOM 4686 N N . SER A 1 594 ? -13.645 18.207 -1.438 1.00 81.25 594 SER A N 1
ATOM 4687 C CA . SER A 1 594 ? -13.602 17.002 -2.272 1.00 81.25 594 SER A CA 1
ATOM 4688 C C . SER A 1 594 ? -14.980 16.402 -2.573 1.00 81.25 594 SER A C 1
ATOM 4690 O O . SER A 1 594 ? -15.086 15.215 -2.884 1.00 81.25 594 SER A O 1
ATOM 4692 N N . GLY A 1 595 ? -16.022 17.241 -2.534 1.00 86.06 595 GLY A N 1
ATOM 4693 C CA . GLY A 1 595 ? -17.407 16.876 -2.832 1.00 86.06 595 GLY A CA 1
ATOM 4694 C C . GLY A 1 595 ? -18.166 16.312 -1.631 1.00 86.06 595 GLY A C 1
ATOM 4695 O O . GLY A 1 595 ? -17.704 16.367 -0.493 1.00 86.06 595 GLY A O 1
ATOM 4696 N N . GLU A 1 596 ? -19.365 15.787 -1.888 1.00 92.12 596 GLU A N 1
ATOM 4697 C CA . GLU A 1 596 ? -20.182 15.143 -0.855 1.00 92.12 596 GLU A CA 1
ATOM 4698 C C . GLU A 1 596 ? -19.585 13.783 -0.465 1.00 92.12 596 GLU A C 1
ATOM 4700 O O . GLU A 1 596 ? -19.368 12.912 -1.316 1.00 92.12 596 GLU A O 1
ATOM 4705 N N . ARG A 1 597 ? -19.335 13.592 0.837 1.00 93.88 597 ARG A N 1
ATOM 4706 C CA . ARG A 1 597 ? -18.690 12.395 1.393 1.00 93.88 597 ARG A CA 1
ATOM 4707 C C . ARG A 1 597 ? -19.348 11.917 2.684 1.00 93.88 597 ARG A C 1
ATOM 4709 O O . ARG A 1 597 ? -19.846 12.716 3.476 1.00 93.88 597 ARG A O 1
ATOM 4716 N N . VAL A 1 598 ? -19.229 10.614 2.937 1.00 93.69 598 VAL A N 1
ATOM 4717 C CA . VAL A 1 598 ? -19.477 9.983 4.243 1.00 93.69 598 VAL A CA 1
ATOM 4718 C C . VAL A 1 598 ? -18.158 9.411 4.747 1.00 93.69 598 VAL A C 1
ATOM 4720 O O . VAL A 1 598 ? -17.592 8.506 4.131 1.00 93.69 598 VAL A O 1
ATOM 4723 N N . GLY A 1 599 ? -17.631 9.979 5.837 1.00 93.69 599 GLY A N 1
ATOM 4724 C CA . GLY A 1 599 ? -16.224 9.786 6.187 1.00 93.69 599 GLY A CA 1
ATOM 4725 C C . GLY A 1 599 ? -15.352 10.225 5.011 1.00 93.69 599 GLY A C 1
ATOM 4726 O O . GLY A 1 599 ? -15.536 11.331 4.515 1.00 93.69 599 GLY A O 1
ATOM 4727 N N . PHE A 1 600 ? -14.477 9.346 4.524 1.00 95.19 600 PHE A N 1
ATOM 4728 C CA . PHE A 1 600 ? -13.661 9.594 3.329 1.00 95.19 600 PHE A CA 1
ATOM 4729 C C . PHE A 1 600 ? -14.229 8.997 2.029 1.00 95.19 600 PHE A C 1
ATOM 4731 O O . PHE A 1 600 ? -13.656 9.207 0.962 1.00 95.19 600 PHE A O 1
ATOM 4738 N N . LEU A 1 601 ? -15.341 8.252 2.068 1.00 96.38 601 LEU A N 1
ATOM 4739 C CA . LEU A 1 601 ? -15.925 7.663 0.856 1.00 96.38 601 LEU A CA 1
ATOM 4740 C C . LEU A 1 601 ? -16.873 8.648 0.150 1.00 96.38 601 LEU A C 1
ATOM 4742 O O . LEU A 1 601 ? -17.586 9.391 0.831 1.00 96.38 601 LEU A O 1
ATOM 4746 N N . PRO A 1 602 ? -16.965 8.612 -1.195 1.00 96.31 602 PRO A N 1
ATOM 4747 C CA . PRO A 1 602 ? -17.967 9.377 -1.933 1.00 96.31 602 PRO A CA 1
ATOM 4748 C C . PRO A 1 602 ? -19.395 9.055 -1.477 1.00 96.31 602 PRO A C 1
ATOM 4750 O O . PRO A 1 602 ? -19.750 7.881 -1.327 1.00 96.31 602 PRO A O 1
ATOM 4753 N N . GLN A 1 603 ? -20.238 10.084 -1.329 1.00 94.94 603 GLN A N 1
ATOM 4754 C CA . GLN A 1 603 ? -21.651 9.923 -0.956 1.00 94.94 603 GLN A CA 1
ATOM 4755 C C . GLN A 1 603 ? -22.395 8.997 -1.931 1.00 94.94 603 GLN A C 1
ATOM 4757 O O . GLN A 1 603 ? -23.151 8.132 -1.503 1.00 94.94 603 GLN A O 1
ATOM 4762 N N . SER A 1 604 ? -22.118 9.103 -3.235 1.00 95.31 604 SER A N 1
ATOM 4763 C CA . SER A 1 604 ? -22.719 8.243 -4.264 1.00 95.31 604 SER A CA 1
ATOM 4764 C C . SER A 1 604 ? -22.432 6.755 -4.048 1.00 95.31 604 SER A C 1
ATOM 4766 O O . SER A 1 604 ? -23.324 5.924 -4.214 1.00 95.31 604 SER A O 1
ATOM 4768 N N . PHE A 1 605 ? -21.204 6.416 -3.648 1.00 95.88 605 PHE A N 1
ATOM 4769 C CA . PHE A 1 605 ? -20.817 5.039 -3.358 1.00 95.88 605 PHE A CA 1
ATOM 4770 C C . PHE A 1 605 ? -21.441 4.551 -2.051 1.00 95.88 605 PHE A C 1
ATOM 4772 O O . PHE A 1 605 ? -21.922 3.421 -1.980 1.00 95.88 605 PHE A O 1
ATOM 4779 N N . HIS A 1 606 ? -21.463 5.406 -1.027 1.00 94.44 606 HIS A N 1
ATOM 4780 C CA . HIS A 1 606 ? -22.159 5.118 0.222 1.00 94.44 606 HIS A CA 1
ATOM 4781 C C . HIS A 1 606 ? -23.642 4.805 -0.032 1.00 94.44 606 HIS A C 1
ATOM 4783 O O . HIS A 1 606 ? -24.130 3.758 0.390 1.00 94.44 606 HIS A O 1
ATOM 4789 N N . ASP A 1 607 ? -24.345 5.658 -0.776 1.00 93.69 607 ASP A N 1
ATOM 4790 C CA . ASP A 1 607 ? -25.771 5.494 -1.070 1.00 93.69 607 ASP A CA 1
ATOM 4791 C C . ASP A 1 607 ? -26.039 4.251 -1.918 1.00 93.69 607 ASP A C 1
ATOM 4793 O O . ASP A 1 607 ? -26.997 3.517 -1.663 1.00 93.69 607 ASP A O 1
ATOM 4797 N N . PHE A 1 608 ? -25.151 3.955 -2.871 1.00 93.62 608 PHE A N 1
ATOM 4798 C CA . PHE A 1 608 ? -25.154 2.688 -3.594 1.00 93.62 608 PHE A CA 1
ATOM 4799 C C . PHE A 1 608 ? -25.075 1.500 -2.622 1.00 93.62 608 PHE A C 1
ATOM 4801 O O . PHE A 1 608 ? -25.946 0.630 -2.660 1.00 93.62 608 PHE A O 1
ATOM 4808 N N . VAL A 1 609 ? -24.107 1.475 -1.700 1.00 91.69 609 VAL A N 1
ATOM 4809 C CA . VAL A 1 609 ? -23.972 0.379 -0.726 1.00 91.69 609 VAL A CA 1
ATOM 4810 C C . VAL A 1 609 ? -25.199 0.278 0.186 1.00 91.69 609 VAL A C 1
ATOM 4812 O O . VAL A 1 609 ? -25.697 -0.828 0.395 1.00 91.69 609 VAL A O 1
ATOM 4815 N N . GLN A 1 610 ? -25.736 1.402 0.669 1.00 88.38 610 GLN A N 1
ATOM 4816 C CA . GLN A 1 610 ? -26.922 1.433 1.535 1.00 88.38 610 GLN A CA 1
ATOM 4817 C C . GLN A 1 610 ? -28.193 0.966 0.818 1.00 88.38 610 GLN A C 1
ATOM 4819 O O . GLN A 1 610 ? -28.946 0.167 1.366 1.00 88.38 610 GLN A O 1
ATOM 4824 N N . SER A 1 611 ? -28.421 1.395 -0.427 1.00 87.75 611 SER A N 1
ATOM 4825 C CA . SER A 1 611 ? -29.585 0.962 -1.222 1.00 87.75 611 SER A CA 1
ATOM 4826 C C . SER A 1 611 ? -29.592 -0.545 -1.490 1.00 87.75 611 SER A C 1
ATOM 4828 O O . SER A 1 611 ? -30.640 -1.149 -1.723 1.00 87.75 611 SER A O 1
ATOM 4830 N N . ARG A 1 612 ? -28.406 -1.157 -1.446 1.00 83.62 612 ARG A N 1
ATOM 4831 C CA . ARG A 1 612 ? -28.193 -2.588 -1.633 1.00 83.62 612 ARG A CA 1
ATOM 4832 C C . ARG A 1 612 ? -28.136 -3.330 -0.298 1.00 83.62 612 ARG A C 1
ATOM 4834 O O . ARG A 1 612 ? -28.319 -4.550 -0.293 1.00 83.62 612 ARG A O 1
ATOM 4841 N N . ALA A 1 613 ? -27.910 -2.656 0.829 1.00 71.19 613 ALA A N 1
ATOM 4842 C CA . ALA A 1 613 ? -27.895 -3.277 2.149 1.00 71.19 613 ALA A CA 1
ATOM 4843 C C . ALA A 1 613 ? -29.189 -4.078 2.367 1.00 71.19 613 ALA A C 1
ATOM 4845 O O . ALA A 1 613 ? -30.271 -3.698 1.918 1.00 71.19 613 ALA A O 1
ATOM 4846 N N . ARG A 1 614 ? -29.076 -5.260 2.985 1.00 57.44 614 ARG A N 1
ATOM 4847 C CA . ARG A 1 614 ? -30.253 -6.113 3.200 1.00 57.44 614 ARG A CA 1
ATOM 4848 C C . ARG A 1 614 ? -31.270 -5.324 4.021 1.00 57.44 614 ARG A C 1
ATOM 4850 O O . ARG A 1 614 ? -30.921 -4.819 5.082 1.00 57.44 614 ARG A O 1
ATOM 4857 N N . THR A 1 615 ? -32.530 -5.291 3.590 1.00 43.03 615 THR A N 1
ATOM 4858 C CA . THR A 1 615 ? -33.625 -4.991 4.514 1.00 43.03 615 THR A CA 1
ATOM 4859 C C . THR A 1 615 ? -33.519 -6.025 5.626 1.00 43.03 615 THR A C 1
ATOM 4861 O O . THR A 1 615 ? -33.578 -7.225 5.347 1.00 43.03 615 THR A O 1
ATOM 4864 N N . THR A 1 616 ? -33.287 -5.585 6.859 1.00 36.97 616 THR A N 1
ATOM 4865 C CA . THR A 1 616 ? -33.209 -6.436 8.049 1.00 36.97 616 THR A CA 1
ATOM 4866 C C . THR A 1 616 ? -34.583 -7.055 8.305 1.00 36.97 616 THR A C 1
ATOM 4868 O O . THR A 1 616 ? -35.322 -6.645 9.189 1.00 36.97 616 THR A O 1
ATOM 4871 N N . THR A 1 617 ? -34.979 -8.022 7.486 1.00 29.31 617 THR A N 1
ATOM 4872 C CA . THR A 1 617 ? -36.084 -8.920 7.792 1.00 29.31 617 THR A CA 1
ATOM 4873 C C . THR A 1 617 ? -35.500 -9.962 8.731 1.00 29.31 617 THR A C 1
ATOM 4875 O O . THR A 1 617 ? -34.793 -10.880 8.317 1.00 29.31 617 THR A O 1
ATOM 4878 N N . GLN A 1 618 ? -35.687 -9.718 10.031 1.00 27.52 618 GLN A N 1
ATOM 4879 C CA . GLN A 1 618 ? -35.476 -10.735 11.056 1.00 27.52 618 GLN A CA 1
ATOM 4880 C C . GLN A 1 618 ? -36.310 -11.976 10.686 1.00 27.52 618 GLN A C 1
ATOM 4882 O O . GLN A 1 618 ? -37.469 -11.799 10.296 1.00 27.52 618 GLN A O 1
ATOM 4887 N N . PRO A 1 619 ? -35.742 -13.193 10.745 1.00 33.75 619 PRO A N 1
ATOM 4888 C CA . PRO A 1 619 ? -36.532 -14.416 10.675 1.00 33.75 619 PRO A CA 1
ATOM 4889 C C . PRO A 1 619 ? -37.433 -14.589 11.900 1.00 33.75 619 PRO A C 1
ATOM 4891 O O . PRO A 1 619 ? -37.036 -14.134 13.000 1.00 33.75 619 PRO A O 1
#

InterPro domains:
  IPR000182 GNAT domain [PF00583] (76-153)
  IPR000182 GNAT domain [PS51186] (31-183)
  IPR013961 RAI1-like [PF08652] (179-604)
  IPR016181 Acyl-CoA N-acyltransferase [SSF55729] (27-152)
  IPR039039 RAI1-like family [PTHR12395] (177-587)